Protein 5EIV (pdb70)

Organism: Homo sapiens (NCBI:txid9606)

Solvent-accessible surface area: 25685 Å² total

Structure (mmCIF, N/CA/C/O backbone):
data_5EIV
#
_entry.id   5EIV
#
_cell.length_a   38.707
_cell.length_b   136.585
_cell.length_c   70.584
_cell.angle_alpha   90.000
_cell.angle_beta   90.050
_cell.angle_gamma   90.000
#
_symmetry.space_group_name_H-M   'P 1 21 1'
#
loop_
_entity.id
_entity.type
_entity.pdbx_description
1 polymer 'Osteoclast-associated immunoglobulin-like receptor'
2 polymer GLY-PRO-HYP-GLY-PRO-HYP-GLY-PRO-HYP-GLY-PRO-ALA-GLY-PHE-HYP-GLY-PRO-HYP-GLY-PRO-HYP
3 polymer PRO-GLY-PRO-PRO-GLY-PRO-PRO
4 non-polymer 2-acetamido-2-deoxy-beta-D-glucopyranose
5 non-polymer 'SULFATE ION'
6 non-polymer 'CHLORIDE ION'
7 non-polymer 'SODIUM ION'
8 non-polymer 'ACETATE ION'
9 water water
#
loop_
_atom_site.group_PDB
_atom_site.id
_atom_site.type_symbol
_atom_site.label_atom_id
_atom_site.label_alt_id
_atom_site.label_comp_id
_atom_site.label_asym_id
_atom_site.label_entity_id
_atom_site.label_seq_id
_atom_site.pdbx_PDB_ins_code
_atom_site.Cartn_x
_atom_site.Cartn_y
_atom_site.Cartn_z
_atom_site.occupancy
_atom_site.B_iso_or_equiv
_atom_site.auth_seq_id
_atom_site.auth_comp_id
_atom_site.auth_asym_id
_atom_site.auth_atom_id
_atom_site.pdbx_PDB_model_num
ATOM 1 N N . HIS A 1 9 ? 11.316 -8.585 128.080 1.00 42.94 5 HIS A N 1
ATOM 2 C CA . HIS A 1 9 ? 10.937 -9.907 127.597 1.00 43.15 5 HIS A CA 1
ATOM 3 C C . HIS A 1 9 ? 10.696 -9.867 126.070 1.00 42.24 5 HIS A C 1
ATOM 4 O O . HIS A 1 9 ? 11.667 -9.972 125.313 1.00 44.76 5 HIS A O 1
ATOM 11 N N . PRO A 1 10 ? 9.442 -9.665 125.602 1.00 40.90 6 PRO A N 1
ATOM 12 C CA . PRO A 1 10 ? 9.272 -10.073 124.204 1.00 38.53 6 PRO A CA 1
ATOM 13 C C . PRO A 1 10 ? 9.932 -9.095 123.227 1.00 37.09 6 PRO A C 1
ATOM 14 O O . PRO A 1 10 ? 10.084 -7.910 123.529 1.00 36.28 6 PRO A O 1
ATOM 18 N N . LYS A 1 11 ? 10.317 -9.596 122.063 1.00 38.35 7 LYS A N 1
ATOM 19 C CA . LYS A 1 11 ? 11.287 -8.901 121.224 1.00 38.12 7 LYS A CA 1
ATOM 20 C C . LYS A 1 11 ? 10.739 -7.668 120.504 1.00 37.38 7 LYS A C 1
ATOM 21 O O . LYS A 1 11 ? 9.557 -7.616 120.162 1.00 37.16 7 LYS A O 1
ATOM 27 N N . PRO A 1 12 ? 11.610 -6.669 120.269 1.00 36.69 8 PRO A N 1
ATOM 28 C CA . PRO A 1 12 ? 11.235 -5.426 119.596 1.00 34.32 8 PRO A CA 1
ATOM 29 C C . PRO A 1 12 ? 11.329 -5.494 118.086 1.00 34.22 8 PRO A C 1
ATOM 30 O O . PRO A 1 12 ? 11.708 -6.500 117.495 1.00 35.60 8 PRO A O 1
ATOM 34 N N . TRP A 1 13 ? 10.993 -4.374 117.470 1.00 33.82 9 TRP A N 1
ATOM 35 C CA . TRP A 1 13 ? 10.972 -4.253 116.025 1.00 30.55 9 TRP A CA 1
ATOM 36 C C . TRP A 1 13 ? 12.046 -3.276 115.553 1.00 29.22 9 TRP A C 1
ATOM 37 O O . TRP A 1 13 ? 12.183 -2.189 116.102 1.00 30.59 9 TRP A O 1
ATOM 48 N N . LEU A 1 14 ? 12.810 -3.674 114.543 1.00 29.64 10 LEU A N 1
ATOM 49 C CA . LEU A 1 14 ? 13.888 -2.846 114.012 1.00 29.06 10 LEU A CA 1
ATOM 50 C C . LEU A 1 14 ? 13.760 -2.677 112.498 1.00 29.61 10 LEU A C 1
ATOM 51 O O . LEU A 1 14 ? 13.839 -3.650 111.759 1.00 32.75 10 LEU A O 1
ATOM 56 N N . GLY A 1 15 ? 13.556 -1.438 112.047 1.00 30.07 11 GLY A N 1
ATOM 57 C CA . GLY A 1 15 ? 13.467 -1.122 110.630 1.00 26.11 11 GLY A CA 1
ATOM 58 C C . GLY A 1 15 ? 14.426 -0.024 110.189 1.00 26.74 11 GLY A C 1
ATOM 59 O O . GLY A 1 15 ? 14.999 0.673 111.015 1.00 27.03 11 GLY A O 1
ATOM 60 N N . ALA A 1 16 ? 14.602 0.141 108.882 1.00 32.79 12 ALA A N 1
ATOM 61 C CA . ALA A 1 16 ? 15.538 1.144 108.362 1.00 28.58 12 ALA A CA 1
ATOM 62 C C . ALA A 1 16 ? 14.898 2.110 107.364 1.00 27.09 12 ALA A C 1
ATOM 63 O O . ALA A 1 16 ? 13.929 1.772 106.694 1.00 26.94 12 ALA A O 1
ATOM 65 N N . GLN A 1 17 ? 15.456 3.315 107.285 1.00 26.32 13 GLN A N 1
ATOM 66 C CA . GLN A 1 17 ? 15.081 4.320 106.294 1.00 26.42 13 GLN A CA 1
ATOM 67 C C . GLN A 1 17 ? 16.341 4.934 105.663 1.00 26.90 13 GLN A C 1
ATOM 68 O O . GLN A 1 17 ? 17.367 5.041 106.318 1.00 27.03 13 GLN A O 1
ATOM 74 N N . PRO A 1 18 ? 16.272 5.353 104.391 1.00 25.56 14 PRO A N 1
ATOM 75 C CA . PRO A 1 18 ? 15.134 5.380 103.470 1.00 26.67 14 PRO A CA 1
ATOM 76 C C . PRO A 1 18 ? 14.924 4.052 102.767 1.00 28.53 14 PRO A C 1
ATOM 77 O O . PRO A 1 18 ? 13.996 3.929 101.967 1.00 28.87 14 PRO A O 1
ATOM 81 N N . ALA A 1 19 ? 15.803 3.092 103.047 1.00 29.70 15 ALA A N 1
ATOM 82 C CA . ALA A 1 19 ? 15.776 1.775 102.413 1.00 27.93 15 ALA A CA 1
ATOM 83 C C . ALA A 1 19 ? 16.768 0.848 103.099 1.00 26.92 15 ALA A C 1
ATOM 84 O O . ALA A 1 19 ? 17.727 1.313 103.711 1.00 25.16 15 ALA A O 1
ATOM 86 N N . THR A 1 20 ? 16.536 -0.460 102.992 1.00 27.10 16 THR A N 1
ATOM 87 C CA . THR A 1 20 ? 17.481 -1.448 103.513 1.00 29.22 16 THR A CA 1
ATOM 88 C C . THR A 1 20 ? 18.583 -1.773 102.507 1.00 27.95 16 THR A C 1
ATOM 89 O O . THR A 1 20 ? 19.522 -2.493 102.823 1.00 30.31 16 THR A O 1
ATOM 93 N N . VAL A 1 21 ? 18.447 -1.254 101.291 1.00 30.34 17 VAL A N 1
ATOM 94 C CA . VAL A 1 21 ? 19.456 -1.392 100.252 1.00 24.93 17 VAL A CA 1
ATOM 95 C C . VAL A 1 21 ? 19.755 0.022 99.786 1.00 25.45 17 VAL A C 1
ATOM 96 O O . VAL A 1 21 ? 18.878 0.705 99.272 1.00 28.25 17 VAL A O 1
ATOM 100 N N . VAL A 1 22 ? 20.994 0.461 99.990 1.00 30.69 18 VAL A N 1
ATOM 101 C CA . VAL A 1 22 ? 21.405 1.842 99.736 1.00 29.05 18 VAL A CA 1
ATOM 102 C C . VAL A 1 22 ? 22.754 1.863 99.035 1.00 26.90 18 VAL A C 1
ATOM 103 O O . VAL A 1 22 ? 23.497 0.896 99.129 1.00 28.25 18 VAL A O 1
ATOM 107 N N . THR A 1 23 ? 23.063 2.958 98.338 1.00 29.33 19 THR A N 1
ATOM 108 C CA . THR A 1 23 ? 24.413 3.207 97.830 1.00 28.69 19 THR A CA 1
ATOM 109 C C . THR A 1 23 ? 25.258 3.766 98.980 1.00 30.04 19 THR A C 1
ATOM 110 O O . THR A 1 23 ? 24.708 4.214 99.978 1.00 27.71 19 THR A O 1
ATOM 114 N N . PRO A 1 24 ? 26.602 3.732 98.858 1.00 33.62 20 PRO A N 1
ATOM 115 C CA . PRO A 1 24 ? 27.403 4.295 99.953 1.00 29.73 20 PRO A CA 1
ATOM 116 C C . PRO A 1 24 ? 27.344 5.825 99.991 1.00 30.59 20 PRO A C 1
ATOM 117 O O . PRO A 1 24 ? 27.331 6.460 98.927 1.00 28.44 20 PRO A O 1
ATOM 121 N N . GLY A 1 25 ? 27.320 6.398 101.198 1.00 25.06 21 GLY A N 1
ATOM 122 C CA . GLY A 1 25 ? 27.234 7.837 101.375 1.00 23.39 21 GLY A CA 1
ATOM 123 C C . GLY A 1 25 ? 25.860 8.299 101.838 1.00 26.06 21 GLY A C 1
ATOM 124 O O . GLY A 1 25 ? 25.647 9.469 102.178 1.00 23.52 21 GLY A O 1
ATOM 125 N N . VAL A 1 26 ? 24.924 7.357 101.851 1.00 25.31 22 VAL A N 1
ATOM 126 C CA . VAL A 1 26 ? 23.543 7.621 102.227 1.00 27.34 22 VAL A CA 1
ATOM 127 C C . VAL A 1 26 ? 23.409 7.622 103.751 1.00 28.58 22 VAL A C 1
ATOM 128 O O . VAL A 1 26 ? 24.000 6.783 104.424 1.00 29.15 22 VAL A O 1
ATOM 132 N N . ASN A 1 27 ? 22.654 8.578 104.289 1.00 26.50 23 ASN A N 1
ATOM 133 C CA . ASN A 1 27 ? 22.371 8.629 105.717 1.00 24.35 23 ASN A CA 1
ATOM 134 C C . ASN A 1 27 ? 21.212 7.698 106.083 1.00 26.92 23 ASN A C 1
ATOM 135 O O . ASN A 1 27 ? 20.063 7.926 105.682 1.00 26.70 23 ASN A O 1
ATOM 140 N N . VAL A 1 28 ? 21.521 6.658 106.857 1.00 27.40 24 VAL A N 1
ATOM 141 C CA . VAL A 1 28 ? 20.535 5.665 107.294 1.00 27.32 24 VAL A CA 1
ATOM 142 C C . VAL A 1 28 ? 20.080 5.906 108.739 1.00 25.75 24 VAL A C 1
ATOM 143 O O . VAL A 1 28 ? 20.857 6.349 109.583 1.00 27.25 24 VAL A O 1
ATOM 147 N N . THR A 1 29 ? 18.809 5.624 109.002 1.00 24.56 25 THR A N 1
ATOM 148 C CA . THR A 1 29 ? 18.236 5.711 110.333 1.00 25.58 25 THR A CA 1
ATOM 149 C C . THR A 1 29 ? 17.645 4.354 110.701 1.00 27.04 25 THR A C 1
ATOM 150 O O . THR A 1 29 ? 16.797 3.823 109.989 1.00 25.24 25 THR A O 1
ATOM 154 N N . LEU A 1 30 ? 18.118 3.786 111.801 1.00 28.51 26 LEU A N 1
ATOM 155 C CA . LEU A 1 30 ? 17.494 2.597 112.376 1.00 28.55 26 LEU A CA 1
ATOM 156 C C . LEU A 1 30 ? 16.534 3.016 113.496 1.00 28.03 26 LEU A C 1
ATOM 157 O O . LEU A 1 30 ? 16.886 3.836 114.349 1.00 26.49 26 LEU A O 1
ATOM 162 N N . ARG A 1 31 ? 15.316 2.477 113.463 1.00 26.29 27 ARG A N 1
ATOM 163 C CA . ARG A 1 31 ? 14.303 2.784 114.467 1.00 28.54 27 ARG A CA 1
ATOM 164 C C . ARG A 1 31 ? 13.864 1.515 115.169 1.00 32.95 27 ARG A C 1
ATOM 165 O O . ARG A 1 31 ? 13.349 0.594 114.538 1.00 29.93 27 ARG A O 1
ATOM 173 N N . CYS A 1 32 ? 14.069 1.456 116.479 1.00 31.15 28 CYS A N 1
ATOM 174 C CA . CYS A 1 32 ? 13.576 0.316 117.200 1.00 29.81 28 CYS A CA 1
ATOM 175 C C . CYS A 1 32 ? 12.344 0.684 117.998 1.00 31.73 28 CYS A C 1
ATOM 176 O O . CYS A 1 32 ? 12.312 1.722 118.664 1.00 30.89 28 CYS A O 1
ATOM 179 N N . ARG A 1 33 ? 11.332 -0.177 117.900 1.00 30.50 29 ARG A N 1
ATOM 180 C CA . ARG A 1 33 ? 10.106 -0.048 118.670 1.00 30.68 29 ARG A CA 1
ATOM 181 C C . ARG A 1 33 ? 9.921 -1.252 119.585 1.00 32.62 29 ARG A C 1
ATOM 182 O O . ARG A 1 33 ? 9.916 -2.399 119.141 1.00 32.63 29 ARG A O 1
ATOM 190 N N . ALA A 1 34 ? 9.780 -0.974 120.873 1.00 32.87 30 ALA A N 1
ATOM 191 C CA . ALA A 1 34 ? 9.561 -2.015 121.854 1.00 31.38 30 ALA A CA 1
ATOM 192 C C . ALA A 1 34 ? 8.071 -2.238 121.991 1.00 32.25 30 ALA A C 1
ATOM 193 O O . ALA A 1 34 ? 7.307 -1.286 121.893 1.00 34.31 30 ALA A O 1
ATOM 195 N N . PRO A 1 35 ? 7.647 -3.494 122.199 1.00 30.70 31 PRO A N 1
ATOM 196 C CA . PRO A 1 35 ? 6.227 -3.785 122.430 1.00 30.20 31 PRO A CA 1
ATOM 197 C C . PRO A 1 35 ? 5.783 -3.462 123.863 1.00 30.99 31 PRO A C 1
ATOM 198 O O . PRO A 1 35 ? 4.617 -3.651 124.201 1.00 32.23 31 PRO A O 1
ATOM 202 N N . GLN A 1 36 ? 6.715 -2.980 124.683 1.00 31.08 32 GLN A N 1
ATOM 203 C CA . GLN A 1 36 ? 6.442 -2.500 126.039 1.00 32.51 32 GLN A CA 1
ATOM 204 C C . GLN A 1 36 ? 7.513 -1.472 126.409 1.00 31.65 32 GLN A C 1
ATOM 205 O O . GLN A 1 36 ? 8.608 -1.523 125.865 1.00 35.05 32 GLN A O 1
ATOM 211 N N . PRO A 1 37 ? 7.214 -0.548 127.343 1.00 33.63 33 PRO A N 1
ATOM 212 C CA . PRO A 1 37 ? 8.163 0.546 127.614 1.00 35.11 33 PRO A CA 1
ATOM 213 C C . PRO A 1 37 ? 9.529 0.103 128.151 1.00 32.83 33 PRO A C 1
ATOM 214 O O . PRO A 1 37 ? 9.605 -0.778 129.004 1.00 33.19 33 PRO A O 1
ATOM 218 N N . ALA A 1 38 ? 10.589 0.737 127.650 1.00 32.40 34 ALA A N 1
ATOM 219 C CA . ALA A 1 38 ? 11.964 0.423 128.035 1.00 32.81 34 ALA A CA 1
ATOM 220 C C . ALA A 1 38 ? 12.809 1.688 128.244 1.00 35.90 34 ALA A C 1
ATOM 221 O O . ALA A 1 38 ? 12.421 2.781 127.840 1.00 39.73 34 ALA A O 1
ATOM 223 N N . TRP A 1 39 ? 13.967 1.528 128.875 1.00 35.18 35 TRP A N 1
ATOM 224 C CA . TRP A 1 39 ? 14.886 2.638 129.097 1.00 34.46 35 TRP A CA 1
ATOM 225 C C . TRP A 1 39 ? 15.975 2.694 128.046 1.00 31.60 35 TRP A C 1
ATOM 226 O O . TRP A 1 39 ? 16.388 3.766 127.629 1.00 33.84 35 TRP A O 1
ATOM 237 N N . ARG A 1 40 ? 16.459 1.525 127.651 1.00 32.73 36 ARG A N 1
ATOM 238 C CA . ARG A 1 40 ? 17.602 1.425 126.762 1.00 31.64 36 ARG A CA 1
ATOM 239 C C . ARG A 1 40 ? 17.284 0.562 125.583 1.00 27.91 36 ARG A C 1
ATOM 240 O O . ARG A 1 40 ? 16.527 -0.391 125.703 1.00 29.17 36 ARG A O 1
ATOM 248 N N . PHE A 1 41 ? 17.877 0.908 124.449 1.00 27.80 37 PHE A N 1
ATOM 249 C CA . PHE A 1 41 ? 17.764 0.123 123.236 1.00 26.84 37 PHE A CA 1
ATOM 250 C C . PHE A 1 41 ? 19.161 -0.092 122.716 1.00 27.35 37 PHE A C 1
ATOM 251 O O . PHE A 1 41 ? 19.833 0.857 122.336 1.00 29.51 37 PHE A O 1
ATOM 259 N N . GLY A 1 42 ? 19.617 -1.336 122.724 1.00 30.87 38 GLY A N 1
ATOM 260 C CA . GLY A 1 42 ? 20.948 -1.636 122.235 1.00 29.11 38 GLY A CA 1
ATOM 261 C C . GLY A 1 42 ? 20.896 -2.049 120.783 1.00 31.56 38 GLY A C 1
ATOM 262 O O . GLY A 1 42 ? 19.954 -2.714 120.355 1.00 31.38 38 GLY A O 1
ATOM 263 N N . LEU A 1 43 ? 21.893 -1.635 120.011 1.00 32.31 39 LEU A N 1
ATOM 264 C CA . LEU A 1 43 ? 22.041 -2.133 118.648 1.00 33.39 39 LEU A CA 1
ATOM 265 C C . LEU A 1 43 ? 23.101 -3.224 118.629 1.00 35.08 39 LEU A C 1
ATOM 266 O O . LEU A 1 43 ? 24.218 -3.022 119.109 1.00 33.88 39 LEU A O 1
ATOM 271 N N . PHE A 1 44 ? 22.754 -4.382 118.081 1.00 34.23 40 PHE A N 1
ATOM 272 C CA . PHE A 1 44 ? 23.653 -5.521 118.145 1.00 34.09 40 PHE A CA 1
ATOM 273 C C . PHE A 1 44 ? 24.120 -5.932 116.767 1.00 34.71 40 PHE A C 1
ATOM 274 O O . PHE A 1 44 ? 23.333 -6.353 115.926 1.00 34.63 40 PHE A O 1
ATOM 282 N N . LYS A 1 45 ? 25.416 -5.791 116.542 1.00 39.32 41 LYS A N 1
ATOM 283 C CA . LYS A 1 45 ? 26.059 -6.379 115.385 1.00 40.81 41 LYS A CA 1
ATOM 284 C C . LYS A 1 45 ? 26.589 -7.733 115.801 1.00 41.00 41 LYS A C 1
ATOM 285 O O . LYS A 1 45 ? 26.701 -8.016 116.993 1.00 43.43 41 LYS A O 1
ATOM 291 N N . PRO A 1 46 ? 26.868 -8.598 114.823 1.00 43.60 42 PRO A N 1
ATOM 292 C CA . PRO A 1 46 ? 27.730 -9.734 115.122 1.00 46.05 42 PRO A CA 1
ATOM 293 C C . PRO A 1 46 ? 29.168 -9.309 114.893 1.00 49.74 42 PRO A C 1
ATOM 294 O O . PRO A 1 46 ? 29.454 -8.739 113.840 1.00 48.36 42 PRO A O 1
ATOM 298 N N . GLY A 1 47 ? 30.048 -9.554 115.858 1.00 52.44 43 GLY A N 1
ATOM 299 C CA . GLY A 1 47 ? 31.436 -9.157 115.722 1.00 52.12 43 GLY A CA 1
ATOM 300 C C . GLY A 1 47 ? 31.805 -8.013 116.641 1.00 57.61 43 GLY A C 1
ATOM 301 O O . GLY A 1 47 ? 32.970 -7.629 116.735 1.00 62.23 43 GLY A O 1
ATOM 302 N N . GLU A 1 48 ? 30.809 -7.465 117.326 1.00 56.13 44 GLU A N 1
ATOM 303 C CA . GLU A 1 48 ? 31.060 -6.382 118.259 1.00 54.75 44 GLU A CA 1
ATOM 304 C C . GLU A 1 48 ? 31.072 -6.889 119.689 1.00 58.17 44 GLU A C 1
ATOM 305 O O . GLU A 1 48 ? 30.399 -7.867 120.034 1.00 56.01 44 GLU A O 1
ATOM 311 N N . ILE A 1 49 ? 31.853 -6.198 120.511 1.00 54.83 45 ILE A N 1
ATOM 312 C CA . ILE A 1 49 ? 32.104 -6.597 121.883 1.00 53.86 45 ILE A CA 1
ATOM 313 C C . ILE A 1 49 ? 30.913 -6.224 122.773 1.00 57.00 45 ILE A C 1
ATOM 314 O O . ILE A 1 49 ? 30.220 -7.098 123.305 1.00 54.34 45 ILE A O 1
ATOM 319 N N . ALA A 1 50 ? 30.681 -4.923 122.931 1.00 57.07 46 ALA A N 1
ATOM 320 C CA . ALA A 1 50 ? 29.490 -4.429 123.610 1.00 51.46 46 ALA A CA 1
ATOM 321 C C . ALA A 1 50 ? 28.579 -3.830 122.558 1.00 47.52 46 ALA A C 1
ATOM 322 O O . ALA A 1 50 ? 29.072 -3.317 121.556 1.00 51.28 46 ALA A O 1
ATOM 324 N N . PRO A 1 51 ? 27.251 -3.902 122.766 1.00 46.62 47 PRO A N 1
ATOM 325 C CA . PRO A 1 51 ? 26.292 -3.260 121.848 1.00 39.75 47 PRO A CA 1
ATOM 326 C C . PRO A 1 51 ? 26.428 -1.736 121.816 1.00 39.05 47 PRO A C 1
ATOM 327 O O . PRO A 1 51 ? 27.017 -1.147 122.719 1.00 42.62 47 PRO A O 1
ATOM 331 N N . LEU A 1 52 ? 25.897 -1.107 120.775 1.00 39.30 48 LEU A N 1
ATOM 332 C CA . LEU A 1 52 ? 25.872 0.350 120.697 1.00 35.88 48 LEU A CA 1
ATOM 333 C C . LEU A 1 52 ? 24.487 0.843 121.100 1.00 34.37 48 LEU A C 1
ATOM 334 O O . LEU A 1 52 ? 23.504 0.106 120.999 1.00 36.49 48 LEU A O 1
ATOM 339 N N . LEU A 1 53 ? 24.403 2.088 121.551 1.00 34.51 49 LEU A N 1
ATOM 340 C CA . LEU A 1 53 ? 23.178 2.569 122.168 1.00 28.89 49 LEU A CA 1
ATOM 341 C C . LEU A 1 53 ? 22.366 3.488 121.269 1.00 30.21 49 LEU A C 1
ATOM 342 O O . LEU A 1 53 ? 22.866 4.501 120.782 1.00 30.68 49 LEU A O 1
ATOM 347 N N . PHE A 1 54 ? 21.108 3.110 121.047 1.00 29.63 50 PHE A N 1
ATOM 348 C CA . PHE A 1 54 ? 20.131 3.971 120.380 1.00 29.25 50 PHE A CA 1
ATOM 349 C C . PHE A 1 54 ? 19.921 5.265 121.163 1.00 29.77 50 PHE A C 1
ATOM 350 O O . PHE A 1 54 ? 20.219 5.345 122.359 1.00 29.67 50 PHE A O 1
ATOM 358 N N . ARG A 1 55 ? 19.356 6.256 120.486 1.00 30.39 51 ARG A N 1
ATOM 359 C CA . ARG A 1 55 ? 18.955 7.508 121.110 1.00 27.48 51 ARG A CA 1
ATOM 360 C C . ARG A 1 55 ? 17.449 7.490 121.308 1.00 28.37 51 ARG A C 1
ATOM 361 O O . ARG A 1 55 ? 16.704 7.392 120.336 1.00 26.52 51 ARG A O 1
ATOM 369 N N . ASP A 1 56 ? 16.998 7.568 122.558 1.00 27.84 52 ASP A N 1
ATOM 370 C CA . ASP A 1 56 ? 15.565 7.528 122.838 1.00 27.48 52 ASP A CA 1
ATOM 371 C C . ASP A 1 56 ? 14.781 8.739 122.357 1.00 30.01 52 ASP A C 1
ATOM 372 O O . ASP A 1 56 ? 15.168 9.893 122.572 1.00 28.11 52 ASP A O 1
ATOM 377 N N . VAL A 1 57 ? 13.658 8.443 121.718 1.00 29.96 53 VAL A N 1
ATOM 378 C CA . VAL A 1 57 ? 12.615 9.411 121.476 1.00 27.55 53 VAL A CA 1
ATOM 379 C C . VAL A 1 57 ? 11.572 9.229 122.576 1.00 34.80 53 VAL A C 1
ATOM 380 O O . VAL A 1 57 ? 11.245 10.155 123.333 1.00 32.72 53 VAL A O 1
ATOM 384 N N . SER A 1 58 ? 11.059 8.010 122.666 1.00 31.99 54 SER A N 1
ATOM 385 C CA . SER A 1 58 ? 10.098 7.670 123.697 1.00 30.76 54 SER A CA 1
ATOM 386 C C . SER A 1 58 ? 10.553 6.401 124.367 1.00 31.81 54 SER A C 1
ATOM 387 O O . SER A 1 58 ? 11.629 5.887 124.066 1.00 33.45 54 SER A O 1
ATOM 390 N N . SER A 1 59 ? 9.717 5.879 125.256 1.00 35.15 55 SER A N 1
ATOM 391 C CA . SER A 1 59 ? 10.043 4.659 125.985 1.00 34.90 55 SER A CA 1
ATOM 392 C C . SER A 1 59 ? 9.852 3.440 125.089 1.00 32.44 55 SER A C 1
ATOM 393 O O . SER A 1 59 ? 10.172 2.318 125.455 1.00 31.78 55 SER A O 1
ATOM 396 N N . GLU A 1 60 ? 9.329 3.664 123.895 1.00 33.04 56 GLU A N 1
ATOM 397 C CA . GLU A 1 60 ? 9.084 2.552 123.000 1.00 32.24 56 GLU A CA 1
ATOM 398 C C . GLU A 1 60 ? 9.573 2.852 121.604 1.00 30.26 56 GLU A C 1
ATOM 399 O O . GLU A 1 60 ? 9.255 2.129 120.679 1.00 30.25 56 GLU A O 1
ATOM 405 N N . LEU A 1 61 ? 10.361 3.916 121.477 1.00 31.66 57 LEU A N 1
ATOM 406 C CA . LEU A 1 61 ? 10.859 4.375 120.193 1.00 28.12 57 LEU A CA 1
ATOM 407 C C . LEU A 1 61 ? 12.249 4.972 120.363 1.00 28.73 57 LEU A C 1
ATOM 408 O O . LEU A 1 61 ? 12.418 5.992 121.028 1.00 29.41 57 LEU A O 1
ATOM 413 N N . ALA A 1 62 ? 13.236 4.322 119.756 1.00 27.28 58 ALA A N 1
ATOM 414 C CA . ALA A 1 62 ? 14.606 4.810 119.766 1.00 26.52 58 ALA A CA 1
ATOM 415 C C . ALA A 1 62 ? 15.219 4.790 118.366 1.00 30.46 58 ALA A C 1
ATOM 416 O O . ALA A 1 62 ? 14.750 4.088 117.461 1.00 26.37 58 ALA A O 1
ATOM 418 N N . GLU A 1 63 ? 16.279 5.573 118.195 1.00 31.54 59 GLU A N 1
ATOM 419 C CA . GLU A 1 63 ? 16.860 5.763 116.876 1.00 29.12 59 GLU A CA 1
ATOM 420 C C . GLU A 1 63 ? 18.383 5.726 116.867 1.00 26.98 59 GLU A C 1
ATOM 421 O O . GLU A 1 63 ? 19.055 6.188 117.789 1.00 28.33 59 GLU A O 1
ATOM 427 N N . PHE A 1 64 ? 18.915 5.156 115.800 1.00 26.95 60 PHE A N 1
ATOM 428 C CA . PHE A 1 64 ? 20.344 5.083 115.618 1.00 26.83 60 PHE A CA 1
ATOM 429 C C . PHE A 1 64 ? 20.666 5.635 114.243 1.00 27.64 60 PHE A C 1
ATOM 430 O O . PHE A 1 64 ? 20.268 5.078 113.225 1.00 27.36 60 PHE A O 1
ATOM 438 N N . PHE A 1 65 ? 21.376 6.748 114.216 1.00 27.57 61 PHE A N 1
ATOM 439 C CA . PHE A 1 65 ? 21.652 7.411 112.961 1.00 23.53 61 PHE A CA 1
ATOM 440 C C . PHE A 1 65 ? 22.992 6.949 112.405 1.00 26.24 61 PHE A C 1
ATOM 441 O O . PHE A 1 65 ? 24.032 7.082 113.049 1.00 28.28 61 PHE A O 1
ATOM 449 N N . LEU A 1 66 ? 22.938 6.361 111.214 1.00 28.90 62 LEU A N 1
ATOM 450 C CA . LEU A 1 66 ? 24.119 5.882 110.509 1.00 25.98 62 LEU A CA 1
ATOM 451 C C . LEU A 1 66 ? 24.549 6.924 109.509 1.00 28.94 62 LEU A C 1
ATOM 452 O O . LEU A 1 66 ? 24.016 7.007 108.412 1.00 29.73 62 LEU A O 1
ATOM 457 N N . GLU A 1 67 ? 25.523 7.726 109.902 1.00 31.87 63 GLU A N 1
ATOM 458 C CA . GLU A 1 67 ? 25.934 8.859 109.108 1.00 25.68 63 GLU A CA 1
ATOM 459 C C . GLU A 1 67 ? 26.761 8.446 107.914 1.00 28.82 63 GLU A C 1
ATOM 460 O O . GLU A 1 67 ? 27.873 7.942 108.067 1.00 27.37 63 GLU A O 1
ATOM 466 N N . GLU A 1 68 ? 26.195 8.669 106.729 1.00 32.26 64 GLU A N 1
ATOM 467 C CA . GLU A 1 68 ? 26.859 8.472 105.442 1.00 27.19 64 GLU A CA 1
ATOM 468 C C . GLU A 1 68 ? 27.557 7.116 105.347 1.00 30.39 64 GLU A C 1
ATOM 469 O O . GLU A 1 68 ? 28.780 7.029 105.225 1.00 29.88 64 GLU A O 1
ATOM 475 N N . VAL A 1 69 ? 26.740 6.064 105.367 1.00 29.75 65 VAL A N 1
ATOM 476 C CA . VAL A 1 69 ? 27.207 4.687 105.485 1.00 29.32 65 VAL A CA 1
ATOM 477 C C . VAL A 1 69 ? 28.247 4.276 104.459 1.00 31.09 65 VAL A C 1
ATOM 478 O O . VAL A 1 69 ? 28.409 4.907 103.411 1.00 32.95 65 VAL A O 1
ATOM 482 N N . THR A 1 70 ? 28.932 3.185 104.793 1.00 30.33 66 THR A N 1
ATOM 483 C CA . THR A 1 70 ? 29.968 2.572 103.978 1.00 27.27 66 THR A CA 1
ATOM 484 C C . THR A 1 70 ? 29.619 1.083 103.780 1.00 30.97 66 THR A C 1
ATOM 485 O O . THR A 1 70 ? 28.723 0.583 104.454 1.00 31.98 66 THR A O 1
ATOM 489 N N . PRO A 1 71 ? 30.292 0.377 102.843 1.00 30.13 67 PRO A N 1
ATOM 490 C CA . PRO A 1 71 ? 29.998 -1.057 102.669 1.00 28.55 67 PRO A CA 1
ATOM 491 C C . PRO A 1 71 ? 30.090 -1.891 103.951 1.00 30.49 67 PRO A C 1
ATOM 492 O O . PRO A 1 71 ? 29.169 -2.660 104.243 1.00 29.08 67 PRO A O 1
ATOM 496 N N . ALA A 1 72 ? 31.171 -1.721 104.707 1.00 30.37 68 ALA A N 1
ATOM 497 C CA . ALA A 1 72 ? 31.391 -2.467 105.947 1.00 31.59 68 ALA A CA 1
ATOM 498 C C . ALA A 1 72 ? 30.385 -2.120 107.041 1.00 32.90 68 ALA A C 1
ATOM 499 O O . ALA A 1 72 ? 30.245 -2.854 108.016 1.00 39.99 68 ALA A O 1
ATOM 501 N N . GLN A 1 73 ? 29.696 -0.995 106.894 1.00 33.96 69 GLN A N 1
ATOM 502 C CA . GLN A 1 73 ? 28.645 -0.622 107.836 1.00 30.89 69 GLN A CA 1
ATOM 503 C C . GLN A 1 73 ? 27.355 -1.381 107.517 1.00 30.34 69 GLN A C 1
ATOM 504 O O . GLN A 1 73 ? 26.319 -1.162 108.132 1.00 33.73 69 GLN A O 1
ATOM 510 N N . GLY A 1 74 ? 27.423 -2.276 106.542 1.00 31.32 70 GLY A N 1
ATOM 511 C CA . GLY A 1 74 ? 26.303 -3.143 106.240 1.00 28.91 70 GLY A CA 1
ATOM 512 C C . GLY A 1 74 ? 26.470 -4.431 107.002 1.00 28.33 70 GLY A C 1
ATOM 513 O O . GLY A 1 74 ? 27.512 -4.654 107.616 1.00 31.42 70 GLY A O 1
ATOM 514 N N . GLY A 1 75 ? 25.453 -5.282 106.970 1.00 29.86 71 GLY A N 1
ATOM 515 C CA . GLY A 1 75 ? 25.489 -6.520 107.724 1.00 31.00 71 GLY A CA 1
ATOM 516 C C . GLY A 1 75 ? 24.202 -6.739 108.484 1.00 32.32 71 GLY A C 1
ATOM 517 O O . GLY A 1 75 ? 23.148 -6.273 108.060 1.00 31.44 71 GLY A O 1
ATOM 518 N N . SER A 1 76 ? 24.285 -7.424 109.621 1.00 35.14 72 SER A N 1
ATOM 519 C CA . SER A 1 76 ? 23.083 -7.870 110.319 1.00 33.90 72 SER A CA 1
ATOM 520 C C . SER A 1 76 ? 22.899 -7.195 111.670 1.00 33.23 72 SER A C 1
ATOM 521 O O . SER A 1 76 ? 23.603 -7.486 112.623 1.00 37.39 72 SER A O 1
ATOM 524 N N . TYR A 1 77 ? 21.927 -6.303 111.745 1.00 32.59 73 TYR A N 1
ATOM 525 C CA . TYR A 1 77 ? 21.716 -5.511 112.940 1.00 33.83 73 TYR A CA 1
ATOM 526 C C . TYR A 1 77 ? 20.520 -6.009 113.721 1.00 34.84 73 TYR A C 1
ATOM 527 O O . TYR A 1 77 ? 19.493 -6.374 113.141 1.00 33.67 73 TYR A O 1
ATOM 536 N N . ARG A 1 78 ? 20.653 -6.030 115.040 1.00 33.39 74 ARG A N 1
ATOM 537 C CA . ARG A 1 78 ? 19.537 -6.404 115.884 1.00 33.28 74 ARG A CA 1
ATOM 538 C C . ARG A 1 78 ? 19.387 -5.413 116.999 1.00 29.39 74 ARG A C 1
ATOM 539 O O . ARG A 1 78 ? 20.345 -4.768 117.414 1.00 30.27 74 ARG A O 1
ATOM 547 N N . CYS A 1 79 ? 18.158 -5.298 117.467 1.00 31.64 75 CYS A N 1
ATOM 548 C CA . CYS A 1 79 ? 17.829 -4.405 118.548 1.00 30.89 75 CYS A CA 1
ATOM 549 C C . CYS A 1 79 ? 17.312 -5.194 119.757 1.00 32.11 75 CYS A C 1
ATOM 550 O O . CYS A 1 79 ? 16.463 -6.080 119.613 1.00 29.62 75 CYS A O 1
ATOM 553 N N . CYS A 1 80 ? 17.853 -4.881 120.935 1.00 31.03 76 CYS A N 1
ATOM 554 C CA . CYS A 1 80 ? 17.324 -5.368 122.203 1.00 31.76 76 CYS A CA 1
ATOM 555 C C . CYS A 1 80 ? 17.050 -4.174 123.086 1.00 28.54 76 CYS A C 1
ATOM 556 O O . CYS A 1 80 ? 17.829 -3.226 123.113 1.00 29.90 76 CYS A O 1
ATOM 559 N N . TYR A 1 81 ? 15.951 -4.218 123.818 1.00 28.16 77 TYR A N 1
ATOM 560 C CA . TYR A 1 81 ? 15.683 -3.181 124.799 1.00 32.91 77 TYR A CA 1
ATOM 561 C C . TYR A 1 81 ? 15.803 -3.726 126.226 1.00 31.45 77 TYR A C 1
ATOM 562 O O . TYR A 1 81 ? 15.799 -4.940 126.440 1.00 31.86 77 TYR A O 1
ATOM 571 N N . ARG A 1 82 ? 15.914 -2.829 127.200 1.00 34.06 78 ARG A N 1
ATOM 572 C CA . ARG A 1 82 ? 15.947 -3.246 128.604 1.00 33.40 78 ARG A CA 1
ATOM 573 C C . ARG A 1 82 ? 15.548 -2.146 129.569 1.00 32.92 78 ARG A C 1
ATOM 574 O O . ARG A 1 82 ? 15.580 -0.961 129.247 1.00 30.86 78 ARG A O 1
ATOM 582 N N . ARG A 1 83 ? 15.167 -2.581 130.765 1.00 35.17 79 ARG A N 1
ATOM 583 C CA . ARG A 1 83 ? 14.939 -1.708 131.899 1.00 32.77 79 ARG A CA 1
ATOM 584 C C . ARG A 1 83 ? 15.963 -1.987 132.993 1.00 36.54 79 ARG A C 1
ATOM 585 O O . ARG A 1 83 ? 16.315 -3.148 133.231 1.00 35.19 79 ARG A O 1
ATOM 593 N N . PRO A 1 84 ? 16.421 -0.922 133.680 1.00 36.50 80 PRO A N 1
ATOM 594 C CA . PRO A 1 84 ? 17.404 -0.953 134.780 1.00 38.37 80 PRO A CA 1
ATOM 595 C C . PRO A 1 84 ? 16.995 -1.936 135.844 1.00 31.94 80 PRO A C 1
ATOM 596 O O . PRO A 1 84 ? 17.788 -2.581 136.522 1.00 31.26 80 PRO A O 1
ATOM 600 N N . ASP A 1 85 ? 15.684 -1.995 135.966 1.00 37.99 81 ASP A N 1
ATOM 601 C CA . ASP A 1 85 ? 14.960 -2.843 136.880 1.00 38.29 81 ASP A CA 1
ATOM 602 C C . ASP A 1 85 ? 15.280 -4.330 136.684 1.00 36.45 81 ASP A C 1
ATOM 603 O O . ASP A 1 85 ? 15.412 -5.075 137.651 1.00 37.85 81 ASP A O 1
ATOM 608 N N . TRP A 1 86 ? 15.415 -4.754 135.431 1.00 39.36 82 TRP A N 1
ATOM 609 C CA . TRP A 1 86 ? 15.716 -6.150 135.113 1.00 38.41 82 TRP A CA 1
ATOM 610 C C . TRP A 1 86 ? 17.017 -6.614 135.758 1.00 39.17 82 TRP A C 1
ATOM 611 O O . TRP A 1 86 ? 17.228 -7.808 135.983 1.00 38.10 82 TRP A O 1
ATOM 622 N N . GLY A 1 87 ? 17.882 -5.650 136.051 1.00 38.51 83 GLY A N 1
ATOM 623 C CA . GLY A 1 87 ? 19.197 -5.927 136.583 1.00 38.14 83 GLY A CA 1
ATOM 624 C C . GLY A 1 87 ? 20.223 -5.796 135.480 1.00 43.60 83 GLY A C 1
ATOM 625 O O . GLY A 1 87 ? 19.866 -5.665 134.302 1.00 39.54 83 GLY A O 1
ATOM 626 N N . PRO A 1 88 ? 21.506 -5.825 135.855 1.00 41.16 84 PRO A N 1
ATOM 627 C CA . PRO A 1 88 ? 22.639 -5.781 134.920 1.00 45.66 84 PRO A CA 1
ATOM 628 C C . PRO A 1 88 ? 22.601 -6.832 133.791 1.00 46.69 84 PRO A C 1
ATOM 629 O O . PRO A 1 88 ? 22.038 -7.921 133.960 1.00 47.48 84 PRO A O 1
ATOM 633 N N . GLY A 1 89 ? 23.178 -6.483 132.640 1.00 39.84 85 GLY A N 1
ATOM 634 C CA . GLY A 1 89 ? 23.501 -7.454 131.609 1.00 41.44 85 GLY A CA 1
ATOM 635 C C . GLY A 1 89 ? 22.378 -8.178 130.893 1.00 44.85 85 GLY A C 1
ATOM 636 O O . GLY A 1 89 ? 22.622 -8.867 129.888 1.00 39.95 85 GLY A O 1
ATOM 637 N N . VAL A 1 90 ? 21.154 -8.021 131.393 1.00 41.17 86 VAL A N 1
ATOM 638 C CA . VAL A 1 90 ? 20.001 -8.691 130.795 1.00 43.82 86 VAL A CA 1
ATOM 639 C C . VAL A 1 90 ? 19.205 -7.759 129.866 1.00 40.56 86 VAL A C 1
ATOM 640 O O . VAL A 1 90 ? 18.906 -6.606 130.207 1.00 36.07 86 VAL A O 1
ATOM 644 N N . TRP A 1 91 ? 18.889 -8.287 128.682 1.00 41.39 87 TRP A N 1
ATOM 645 C CA . TRP A 1 91 ? 18.182 -7.565 127.628 1.00 37.00 87 TRP A CA 1
ATOM 646 C C . TRP A 1 91 ? 16.921 -8.314 127.221 1.00 37.23 87 TRP A C 1
ATOM 647 O O . TRP A 1 91 ? 16.727 -9.468 127.601 1.00 38.02 87 TRP A O 1
ATOM 658 N N . SER A 1 92 ? 16.071 -7.659 126.437 1.00 34.57 88 SER A N 1
ATOM 659 C CA . SER A 1 92 ? 14.892 -8.316 125.891 1.00 36.31 88 SER A CA 1
ATOM 660 C C . SER A 1 92 ? 15.305 -9.358 124.865 1.00 36.80 88 SER A C 1
ATOM 661 O O . SER A 1 92 ? 16.491 -9.493 124.550 1.00 36.53 88 SER A O 1
ATOM 664 N N . GLN A 1 93 ? 14.328 -10.102 124.356 1.00 34.98 89 GLN A N 1
ATOM 665 C CA . GLN A 1 93 ? 14.578 -10.999 123.241 1.00 37.44 89 GLN A CA 1
ATOM 666 C C . GLN A 1 93 ? 15.052 -10.129 122.100 1.00 40.55 89 GLN A C 1
ATOM 667 O O . GLN A 1 93 ? 14.515 -9.037 121.910 1.00 39.71 89 GLN A O 1
ATOM 673 N N . PRO A 1 94 ? 16.068 -10.592 121.348 1.00 42.88 90 PRO A N 1
ATOM 674 C CA . PRO A 1 94 ? 16.614 -9.817 120.228 1.00 38.06 90 PRO A CA 1
ATOM 675 C C . PRO A 1 94 ? 15.653 -9.697 119.050 1.00 40.59 90 PRO A C 1
ATOM 676 O O . PRO A 1 94 ? 15.029 -10.690 118.654 1.00 41.86 90 PRO A O 1
ATOM 680 N N . SER A 1 95 ? 15.539 -8.486 118.506 1.00 36.56 91 SER A N 1
ATOM 681 C CA . SER A 1 95 ? 14.673 -8.232 117.360 1.00 36.08 91 SER A CA 1
ATOM 682 C C . SER A 1 95 ? 15.140 -9.025 116.161 1.00 38.01 91 SER A C 1
ATOM 683 O O . SER A 1 95 ? 16.292 -9.439 116.104 1.00 41.35 91 SER A O 1
ATOM 686 N N . ASP A 1 96 ? 14.252 -9.216 115.193 1.00 37.44 92 ASP A N 1
ATOM 687 C CA . ASP A 1 96 ? 14.631 -9.839 113.937 1.00 33.16 92 ASP A CA 1
ATOM 688 C C . ASP A 1 96 ? 15.765 -9.057 113.321 1.00 34.96 92 ASP A C 1
ATOM 689 O O . ASP A 1 96 ? 15.805 -7.834 113.433 1.00 39.21 92 ASP A O 1
ATOM 694 N N . VAL A 1 97 ? 16.698 -9.748 112.679 1.00 36.15 93 VAL A N 1
ATOM 695 C CA . VAL A 1 97 ? 17.850 -9.054 112.122 1.00 35.20 93 VAL A CA 1
ATOM 696 C C . VAL A 1 97 ? 17.404 -8.246 110.911 1.00 34.99 93 VAL A C 1
ATOM 697 O O . VAL A 1 97 ? 16.657 -8.718 110.049 1.00 29.35 93 VAL A O 1
ATOM 701 N N . LEU A 1 98 ? 17.826 -6.990 110.900 1.00 35.84 94 LEU A N 1
ATOM 702 C CA . LEU A 1 98 ? 17.609 -6.134 109.761 1.00 31.73 94 LEU A CA 1
ATOM 703 C C . LEU A 1 98 ? 18.870 -6.212 108.925 1.00 33.66 94 LEU A C 1
ATOM 704 O O . LEU A 1 98 ? 19.943 -5.823 109.374 1.00 33.57 94 LEU A O 1
ATOM 709 N N . GLU A 1 99 ? 18.738 -6.746 107.717 1.00 35.80 95 GLU A N 1
ATOM 710 C CA . GLU A 1 99 ? 19.881 -6.934 106.838 1.00 32.90 95 GLU A CA 1
ATOM 711 C C . GLU A 1 99 ? 20.083 -5.708 105.983 1.00 30.98 95 GLU A C 1
ATOM 712 O O . GLU A 1 99 ? 19.297 -5.451 105.079 1.00 33.17 95 GLU A O 1
ATOM 718 N N . LEU A 1 100 ? 21.140 -4.960 106.263 1.00 29.42 96 LEU A N 1
ATOM 719 C CA . LEU A 1 100 ? 21.422 -3.742 105.525 1.00 29.06 96 LEU A CA 1
ATOM 720 C C . LEU A 1 100 ? 22.512 -3.968 104.470 1.00 28.00 96 LEU A C 1
ATOM 721 O O . LEU A 1 100 ? 23.615 -4.393 104.798 1.00 30.29 96 LEU A O 1
ATOM 726 N N . LEU A 1 101 ? 22.198 -3.696 103.203 1.00 29.32 97 LEU A N 1
ATOM 727 C CA . LEU A 1 101 ? 23.187 -3.810 102.124 1.00 29.06 97 LEU A CA 1
ATOM 728 C C . LEU A 1 101 ? 23.639 -2.436 101.646 1.00 26.48 97 LEU A C 1
ATOM 729 O O . LEU A 1 101 ? 22.814 -1.615 101.255 1.00 27.81 97 LEU A O 1
ATOM 734 N N . VAL A 1 102 ? 24.947 -2.182 101.713 1.00 28.96 98 VAL A N 1
ATOM 735 C CA . VAL A 1 102 ? 25.533 -0.949 101.164 1.00 32.40 98 VAL A CA 1
ATOM 736 C C . VAL A 1 102 ? 26.515 -1.278 100.041 1.00 32.88 98 VAL A C 1
ATOM 737 O O . VAL A 1 102 ? 27.618 -1.758 100.305 1.00 33.86 98 VAL A O 1
ATOM 741 N N . THR A 1 103 ? 26.100 -1.030 98.798 1.00 32.60 99 THR A N 1
ATOM 742 C CA . THR A 1 103 ? 26.943 -1.229 97.618 1.00 32.71 99 THR A CA 1
ATOM 743 C C . THR A 1 103 ? 26.677 -0.101 96.614 1.00 32.10 99 THR A C 1
ATOM 744 O O . THR A 1 103 ? 25.578 0.468 96.587 1.00 30.20 99 THR A O 1
ATOM 748 N N . GLU A 1 104 ? 27.678 0.234 95.804 1.00 29.20 100 GLU A N 1
ATOM 749 C CA . GLU A 1 104 ? 27.485 1.235 94.762 1.00 30.07 100 GLU A CA 1
ATOM 750 C C . GLU A 1 104 ? 26.695 0.643 93.593 1.00 29.44 100 GLU A C 1
ATOM 751 O O . GLU A 1 104 ? 25.922 1.340 92.937 1.00 28.05 100 GLU A O 1
ATOM 757 N N . GLU A 1 105 ? 26.884 -0.653 93.355 1.00 28.71 101 GLU A N 1
ATOM 758 C CA . GLU A 1 105 ? 26.210 -1.356 92.275 1.00 24.84 101 GLU A CA 1
ATOM 759 C C . GLU A 1 105 ? 25.877 -2.766 92.693 1.00 25.07 101 GLU A C 1
ATOM 760 O O . GLU A 1 105 ? 26.642 -3.384 93.420 1.00 29.59 101 GLU A O 1
ATOM 766 N N . LEU A 1 106 ? 24.746 -3.280 92.227 1.00 23.60 102 LEU A N 1
ATOM 767 C CA . LEU A 1 106 ? 24.292 -4.612 92.613 1.00 23.07 102 LEU A CA 1
ATOM 768 C C . LEU A 1 106 ? 24.801 -5.663 91.637 1.00 23.62 102 LEU A C 1
ATOM 769 O O . LEU A 1 106 ? 25.044 -5.366 90.465 1.00 26.51 102 LEU A O 1
ATOM 774 N N . PRO A 1 107 ? 24.973 -6.902 92.117 1.00 26.53 103 PRO A N 1
ATOM 775 C CA . PRO A 1 107 ? 25.373 -8.017 91.248 1.00 22.61 103 PRO A CA 1
ATOM 776 C C . PRO A 1 107 ? 24.490 -8.119 90.006 1.00 24.18 103 PRO A C 1
ATOM 777 O O . PRO A 1 107 ? 23.273 -8.023 90.113 1.00 25.39 103 PRO A O 1
ATOM 781 N N . ARG A 1 108 ? 25.105 -8.308 88.845 1.00 26.59 104 ARG A N 1
ATOM 782 C CA . ARG A 1 108 ? 24.382 -8.331 87.587 1.00 25.42 104 ARG A CA 1
ATOM 783 C C . ARG A 1 108 ? 23.443 -9.531 87.554 1.00 25.43 104 ARG A C 1
ATOM 784 O O . ARG A 1 108 ? 23.740 -10.574 88.132 1.00 26.53 104 ARG A O 1
ATOM 792 N N . PRO A 1 109 ? 22.279 -9.377 86.907 1.00 26.30 105 PRO A N 1
ATOM 793 C CA . PRO A 1 109 ? 21.406 -10.547 86.788 1.00 25.55 105 PRO A CA 1
ATOM 794 C C . PRO A 1 109 ? 21.771 -11.428 85.600 1.00 26.65 105 PRO A C 1
ATOM 795 O O . PRO A 1 109 ? 22.646 -11.087 84.811 1.00 25.78 105 PRO A O 1
ATOM 799 N N . SER A 1 110 ? 21.119 -12.574 85.488 1.00 26.16 106 SER A N 1
ATOM 800 C CA . SER A 1 110 ? 21.231 -13.357 84.275 1.00 26.28 106 SER A CA 1
ATOM 801 C C . SER A 1 110 ? 19.975 -13.138 83.449 1.00 26.68 106 SER A C 1
ATOM 802 O O . SER A 1 110 ? 18.884 -12.994 83.983 1.00 27.25 106 SER A O 1
ATOM 805 N N . LEU A 1 111 ? 20.133 -13.096 82.138 1.00 28.87 107 LEU A N 1
ATOM 806 C CA . LEU A 1 111 ? 18.980 -13.063 81.251 1.00 29.66 107 LEU A CA 1
ATOM 807 C C . LEU A 1 111 ? 18.962 -14.343 80.424 1.00 30.01 107 LEU A C 1
ATOM 808 O O . LEU A 1 111 ? 19.906 -14.617 79.689 1.00 32.60 107 LEU A O 1
ATOM 813 N N . VAL A 1 112 ? 17.907 -15.142 80.550 1.00 31.44 108 VAL A N 1
ATOM 814 C CA . VAL A 1 112 ? 17.839 -16.402 79.816 1.00 30.96 108 VAL A CA 1
ATOM 815 C C . VAL A 1 112 ? 16.437 -16.679 79.297 1.00 33.04 108 VAL A C 1
ATOM 816 O O . VAL A 1 112 ? 15.458 -16.189 79.844 1.00 32.35 108 VAL A O 1
ATOM 820 N N . ALA A 1 113 ? 16.348 -17.480 78.239 1.00 35.66 109 ALA A N 1
ATOM 821 C CA . ALA A 1 113 ? 15.062 -17.973 77.770 1.00 36.24 109 ALA A CA 1
ATOM 822 C C . ALA A 1 113 ? 14.721 -19.269 78.510 1.00 41.52 109 ALA A C 1
ATOM 823 O O . ALA A 1 113 ? 15.587 -20.124 78.700 1.00 39.00 109 ALA A O 1
ATOM 825 N N . LEU A 1 114 ? 13.461 -19.401 78.926 1.00 41.19 110 LEU A N 1
ATOM 826 C CA . LEU A 1 114 ? 13.042 -20.454 79.853 1.00 43.13 110 LEU A CA 1
ATOM 827 C C . LEU A 1 114 ? 12.565 -21.729 79.148 1.00 49.90 110 LEU A C 1
ATOM 828 O O . LEU A 1 114 ? 12.373 -21.729 77.923 1.00 49.72 110 LEU A O 1
ATOM 833 N N . PRO A 1 115 ? 12.381 -22.828 79.912 1.00 49.28 111 PRO A N 1
ATOM 834 C CA . PRO A 1 115 ? 11.880 -24.030 79.235 1.00 48.49 111 PRO A CA 1
ATOM 835 C C . PRO A 1 115 ? 10.454 -23.838 78.716 1.00 50.85 111 PRO A C 1
ATOM 836 O O . PRO A 1 115 ? 9.663 -23.161 79.381 1.00 54.02 111 PRO A O 1
ATOM 840 N N . ALA A 1 123 ? 3.475 -19.233 69.152 1.00 49.93 119 ALA A N 1
ATOM 841 C CA . ALA A 1 123 ? 4.572 -19.648 70.020 1.00 50.42 119 ALA A CA 1
ATOM 842 C C . ALA A 1 123 ? 5.189 -18.460 70.760 1.00 47.33 119 ALA A C 1
ATOM 843 O O . ALA A 1 123 ? 6.081 -17.802 70.238 1.00 49.78 119 ALA A O 1
ATOM 845 N N . ASN A 1 124 ? 4.719 -18.183 71.971 1.00 46.75 120 ASN A N 1
ATOM 846 C CA . ASN A 1 124 ? 5.297 -17.103 72.767 1.00 45.23 120 ASN A CA 1
ATOM 847 C C . ASN A 1 124 ? 6.635 -17.512 73.363 1.00 42.42 120 ASN A C 1
ATOM 848 O O . ASN A 1 124 ? 7.022 -18.673 73.286 1.00 45.35 120 ASN A O 1
ATOM 853 N N . VAL A 1 125 ? 7.334 -16.549 73.955 1.00 41.84 121 VAL A N 1
ATOM 854 C CA . VAL A 1 125 ? 8.669 -16.767 74.509 1.00 39.74 121 VAL A CA 1
ATOM 855 C C . VAL A 1 125 ? 8.794 -15.981 75.803 1.00 43.16 121 VAL A C 1
ATOM 856 O O . VAL A 1 125 ? 8.489 -14.785 75.829 1.00 43.85 121 VAL A O 1
ATOM 860 N N . SER A 1 126 ? 9.241 -16.645 76.869 1.00 42.52 122 SER A N 1
ATOM 861 C CA . SER A 1 126 ? 9.420 -15.992 78.158 1.00 38.52 122 SER A CA 1
ATOM 862 C C . SER A 1 126 ? 10.896 -15.834 78.491 1.00 39.37 122 SER A C 1
ATOM 863 O O . SER A 1 126 ? 11.694 -16.738 78.241 1.00 38.15 122 SER A O 1
ATOM 866 N N . LEU A 1 127 ? 11.242 -14.678 79.057 1.00 39.93 123 LEU A N 1
ATOM 867 C CA . LEU A 1 127 ? 12.616 -14.363 79.430 1.00 32.93 123 LEU A CA 1
ATOM 868 C C . LEU A 1 127 ? 12.750 -14.103 80.928 1.00 36.50 123 LEU A C 1
ATOM 869 O O . LEU A 1 127 ? 12.170 -13.156 81.462 1.00 36.26 123 LEU A O 1
ATOM 874 N N . ARG A 1 128 ? 13.521 -14.943 81.610 1.00 35.52 124 ARG A N 1
ATOM 875 C CA . ARG A 1 128 ? 13.773 -14.724 83.020 1.00 33.54 124 ARG A CA 1
ATOM 876 C C . ARG A 1 128 ? 15.022 -13.885 83.266 1.00 32.93 124 ARG A C 1
ATOM 877 O O . ARG A 1 128 ? 16.147 -14.339 83.052 1.00 33.43 124 ARG A O 1
ATOM 885 N N . CYS A 1 129 ? 14.818 -12.657 83.717 1.00 30.12 125 CYS A N 1
ATOM 886 C CA . CYS A 1 129 ? 15.902 -11.916 84.332 1.00 29.88 125 CYS A CA 1
ATOM 887 C C . CYS A 1 129 ? 15.987 -12.300 85.808 1.00 29.97 125 CYS A C 1
ATOM 888 O O . CYS A 1 129 ? 15.070 -12.034 86.585 1.00 30.10 125 CYS A O 1
ATOM 891 N N . ALA A 1 130 ? 17.081 -12.933 86.200 1.00 28.21 126 ALA A N 1
ATOM 892 C CA . ALA A 1 130 ? 17.194 -13.415 87.568 1.00 28.20 126 ALA A CA 1
ATOM 893 C C . ALA A 1 130 ? 18.442 -12.904 88.252 1.00 24.61 126 ALA A C 1
ATOM 894 O O . ALA A 1 130 ? 19.544 -13.000 87.723 1.00 24.51 126 ALA A O 1
ATOM 896 N N . GLY A 1 131 ? 18.251 -12.355 89.440 1.00 26.42 127 GLY A N 1
ATOM 897 C CA . GLY A 1 131 ? 19.358 -11.980 90.289 1.00 25.32 127 GLY A CA 1
ATOM 898 C C . GLY A 1 131 ? 19.339 -12.883 91.498 1.00 29.69 127 GLY A C 1
ATOM 899 O O . GLY A 1 131 ? 18.789 -13.992 91.458 1.00 30.67 127 GLY A O 1
ATOM 900 N N . ARG A 1 132 ? 19.937 -12.414 92.582 1.00 26.84 128 ARG A N 1
ATOM 901 C CA . ARG A 1 132 ? 19.939 -13.180 93.806 1.00 26.63 128 ARG A CA 1
ATOM 902 C C . ARG A 1 132 ? 19.454 -12.306 94.934 1.00 25.73 128 ARG A C 1
ATOM 903 O O . ARG A 1 132 ? 19.908 -12.459 96.048 1.00 30.40 128 ARG A O 1
ATOM 905 N N . LEU A 1 133 ? 18.556 -11.366 94.642 1.00 28.12 129 LEU A N 1
ATOM 906 C CA . LEU A 1 133 ? 18.073 -10.419 95.657 1.00 26.56 129 LEU A CA 1
ATOM 907 C C . LEU A 1 133 ? 16.585 -10.147 95.515 1.00 27.53 129 LEU A C 1
ATOM 908 O O . LEU A 1 133 ? 16.093 -9.910 94.405 1.00 29.46 129 LEU A O 1
ATOM 913 N N . ARG A 1 134 ? 15.884 -10.162 96.647 1.00 22.65 130 ARG A N 1
ATOM 914 C CA . ARG A 1 134 ? 14.436 -9.985 96.672 1.00 27.99 130 ARG A CA 1
ATOM 915 C C . ARG A 1 134 ? 14.009 -8.522 96.635 1.00 28.26 130 ARG A C 1
ATOM 916 O O . ARG A 1 134 ? 14.815 -7.619 96.872 1.00 25.04 130 ARG A O 1
ATOM 924 N N . ASN A 1 135 ? 12.727 -8.313 96.340 1.00 31.71 131 ASN A N 1
ATOM 925 C CA . ASN A 1 135 ? 12.099 -6.989 96.358 1.00 33.17 131 ASN A CA 1
ATOM 926 C C . ASN A 1 135 ? 12.738 -5.984 95.417 1.00 29.33 131 ASN A C 1
ATOM 927 O O . ASN A 1 135 ? 12.808 -4.788 95.717 1.00 28.67 131 ASN A O 1
ATOM 932 N N . MET A 1 1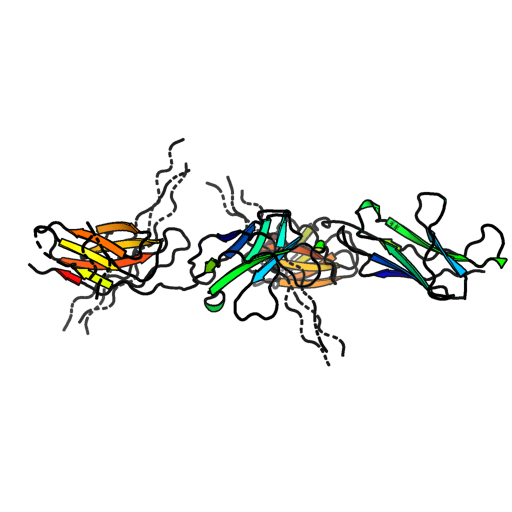36 ? 13.187 -6.479 94.272 1.00 27.77 132 MET A N 1
ATOM 933 C CA . MET A 1 136 ? 13.780 -5.629 93.255 1.00 27.72 132 MET A CA 1
ATOM 934 C C . MET A 1 136 ? 12.816 -5.378 92.107 1.00 26.69 132 MET A C 1
ATOM 935 O O . MET A 1 136 ? 11.894 -6.155 91.869 1.00 29.23 132 MET A O 1
ATOM 940 N N . SER A 1 137 ? 13.019 -4.269 91.411 1.00 26.93 133 SER A N 1
ATOM 941 C CA . SER A 1 137 ? 12.313 -4.014 90.167 1.00 26.97 133 SER A CA 1
ATOM 942 C C . SER A 1 137 ? 13.158 -4.502 88.999 1.00 27.30 133 SER A C 1
ATOM 943 O O . SER A 1 137 ? 14.337 -4.175 88.901 1.00 25.78 133 SER A O 1
ATOM 946 N N . PHE A 1 138 ? 12.551 -5.292 88.121 1.00 29.86 134 PHE A N 1
ATOM 947 C CA . PHE A 1 138 ? 13.263 -5.859 86.988 1.00 25.78 134 PHE A CA 1
ATOM 948 C C . PHE A 1 138 ? 12.842 -5.197 85.704 1.00 26.32 134 PHE A C 1
ATOM 949 O O . PHE A 1 138 ? 11.663 -5.129 85.399 1.00 25.38 134 PHE A O 1
ATOM 957 N N . VAL A 1 139 ? 13.826 -4.740 84.939 1.00 28.03 135 VAL A N 1
ATOM 958 C CA . VAL A 1 139 ? 13.576 -4.064 83.680 1.00 25.21 135 VAL A CA 1
ATOM 959 C C . VAL A 1 139 ? 14.264 -4.821 82.542 1.00 26.72 135 VAL A C 1
ATOM 960 O O . VAL A 1 139 ? 15.314 -5.429 82.735 1.00 26.89 135 VAL A O 1
ATOM 964 N N . LEU A 1 140 ? 13.649 -4.797 81.364 1.00 23.89 136 LEU A N 1
ATOM 965 C CA . LEU A 1 140 ? 14.151 -5.529 80.216 1.00 23.65 136 LEU A CA 1
ATOM 966 C C . LEU A 1 140 ? 14.222 -4.621 79.007 1.00 25.90 136 LEU A C 1
ATOM 967 O O . LEU A 1 140 ? 13.255 -3.945 78.682 1.00 25.07 136 LEU A O 1
ATOM 972 N N . TYR A 1 141 ? 15.371 -4.620 78.339 1.00 27.34 137 TYR A N 1
ATOM 973 C CA . TYR A 1 141 ? 15.596 -3.749 77.199 1.00 22.80 137 TYR A CA 1
ATOM 974 C C . TYR A 1 141 ? 15.780 -4.535 75.909 1.00 27.54 137 TYR A C 1
ATOM 975 O O . TYR A 1 141 ? 16.330 -5.642 75.897 1.00 26.11 137 TYR A O 1
ATOM 984 N N . ARG A 1 142 ? 15.275 -3.953 74.828 1.00 27.41 138 ARG A N 1
ATOM 985 C CA . ARG A 1 142 ? 15.499 -4.446 73.477 1.00 28.07 138 ARG A CA 1
ATOM 986 C C . ARG A 1 142 ? 16.484 -3.496 72.809 1.00 27.78 138 ARG A C 1
ATOM 987 O O . ARG A 1 142 ? 16.439 -2.289 73.044 1.00 30.31 138 ARG A O 1
ATOM 995 N N . GLU A 1 143 ? 17.378 -4.017 71.985 1.00 23.35 139 GLU A N 1
ATOM 996 C CA . GLU A 1 143 ? 18.364 -3.143 71.375 1.00 28.10 139 GLU A CA 1
ATOM 997 C C . GLU A 1 143 ? 17.788 -2.399 70.179 1.00 28.93 139 GLU A C 1
ATOM 998 O O . GLU A 1 143 ? 17.145 -2.994 69.325 1.00 29.33 139 GLU A O 1
ATOM 1004 N N . GLY A 1 144 ? 18.033 -1.096 70.118 1.00 26.86 140 GLY A N 1
ATOM 1005 C CA . GLY A 1 144 ? 17.439 -0.279 69.084 1.00 28.26 140 GLY A CA 1
ATOM 1006 C C . GLY A 1 144 ? 16.160 0.383 69.550 1.00 32.83 140 GLY A C 1
ATOM 1007 O O . GLY A 1 144 ? 15.573 1.212 68.849 1.00 35.62 140 GLY A O 1
ATOM 1008 N N . VAL A 1 145 ? 15.732 0.013 70.753 1.00 37.47 141 VAL A N 1
ATOM 1009 C CA . VAL A 1 145 ? 14.552 0.583 71.390 1.00 29.82 141 VAL A CA 1
ATOM 1010 C C . VAL A 1 145 ? 14.958 1.211 72.703 1.00 32.73 141 VAL A C 1
ATOM 1011 O O . VAL A 1 145 ? 15.316 0.505 73.650 1.00 37.30 141 VAL A O 1
ATOM 1015 N N . ALA A 1 146 ? 14.881 2.536 72.765 1.00 32.85 142 ALA A N 1
ATOM 1016 C CA . ALA A 1 146 ? 15.405 3.301 73.893 1.00 32.44 142 ALA A CA 1
ATOM 1017 C C . ALA A 1 146 ? 14.739 2.990 75.238 1.00 31.57 142 ALA A C 1
ATOM 1018 O O . ALA A 1 146 ? 15.409 2.609 76.208 1.00 27.78 142 ALA A O 1
ATOM 1020 N N . ALA A 1 147 ? 13.425 3.200 75.290 1.00 30.83 143 ALA A N 1
ATOM 1021 C CA . ALA A 1 147 ? 12.647 3.066 76.519 1.00 27.03 143 ALA A CA 1
ATOM 1022 C C . ALA A 1 147 ? 12.553 1.599 76.944 1.00 25.20 143 ALA A C 1
ATOM 1023 O O . ALA A 1 147 ? 12.658 0.706 76.111 1.00 25.11 143 ALA A O 1
ATOM 1025 N N . PRO A 1 148 ? 12.379 1.345 78.249 1.00 27.68 144 PRO A N 1
ATOM 1026 C CA . PRO A 1 148 ? 12.340 -0.057 78.671 1.00 26.57 144 PRO A CA 1
ATOM 1027 C C . PRO A 1 148 ? 11.228 -0.819 77.972 1.00 28.31 144 PRO A C 1
ATOM 1028 O O . PRO A 1 148 ? 10.156 -0.260 77.765 1.00 30.99 144 PRO A O 1
ATOM 1032 N N . LEU A 1 149 ? 11.488 -2.062 77.587 1.00 27.03 145 LEU A N 1
ATOM 1033 C CA . LEU A 1 149 ? 10.458 -2.891 76.982 1.00 26.16 145 LEU A CA 1
ATOM 1034 C C . LEU A 1 149 ? 9.411 -3.287 78.019 1.00 32.73 145 LEU A C 1
ATOM 1035 O O . LEU A 1 149 ? 8.209 -3.156 77.791 1.00 33.76 145 LEU A O 1
ATOM 1040 N N . GLN A 1 150 ? 9.873 -3.769 79.167 1.00 30.95 146 GLN A N 1
ATOM 1041 C CA . GLN A 1 150 ? 8.979 -4.276 80.183 1.00 28.44 146 GLN A CA 1
ATOM 1042 C C . GLN A 1 150 ? 9.614 -4.130 81.536 1.00 32.61 146 GLN A C 1
ATOM 1043 O O . GLN A 1 150 ? 10.838 -4.182 81.658 1.00 29.46 146 GLN A O 1
ATOM 1049 N N . TYR A 1 151 ? 8.767 -3.953 82.547 1.00 34.27 147 TYR A N 1
ATOM 1050 C CA . TYR A 1 151 ? 9.225 -3.978 83.908 1.00 28.57 147 TYR A CA 1
ATOM 1051 C C . TYR A 1 151 ? 8.121 -4.259 84.911 1.00 30.06 147 TYR A C 1
ATOM 1052 O O . TYR A 1 151 ? 6.983 -3.844 84.760 1.00 31.22 147 TYR A O 1
ATOM 1061 N N . ARG A 1 152 ? 8.489 -4.996 85.944 1.00 29.12 148 ARG A N 1
ATOM 1062 C CA . ARG A 1 152 ? 7.572 -5.349 86.997 1.00 31.58 148 ARG A CA 1
ATOM 1063 C C . ARG A 1 152 ? 8.345 -5.258 88.295 1.00 33.92 148 ARG A C 1
ATOM 1064 O O . ARG A 1 152 ? 9.580 -5.328 88.302 1.00 30.82 148 ARG A O 1
ATOM 1072 N N . HIS A 1 153 ? 7.625 -5.073 89.393 1.00 32.09 149 HIS A N 1
ATOM 1073 C CA . HIS A 1 153 ? 8.228 -5.274 90.690 1.00 30.74 149 HIS A CA 1
ATOM 1074 C C . HIS A 1 153 ? 8.094 -6.743 91.035 1.00 32.87 149 HIS A C 1
ATOM 1075 O O . HIS A 1 153 ? 7.045 -7.340 90.806 1.00 32.05 149 HIS A O 1
ATOM 1082 N N . SER A 1 154 ? 9.161 -7.325 91.570 1.00 33.25 150 SER A N 1
ATOM 1083 C CA . SER A 1 154 ? 9.136 -8.715 92.003 1.00 32.72 150 SER A CA 1
ATOM 1084 C C . SER A 1 154 ? 9.611 -8.839 93.439 1.00 36.61 150 SER A C 1
ATOM 1085 O O . SER A 1 154 ? 10.688 -8.352 93.791 1.00 37.27 150 SER A O 1
ATOM 1088 N N . ALA A 1 155 ? 8.812 -9.491 94.274 1.00 35.06 151 ALA A N 1
ATOM 1089 C CA . ALA A 1 155 ? 9.285 -9.862 95.595 1.00 33.45 151 ALA A CA 1
ATOM 1090 C C . ALA A 1 155 ? 10.371 -10.911 95.423 1.00 33.88 151 ALA A C 1
ATOM 1091 O O . ALA A 1 155 ? 11.493 -10.738 95.886 1.00 34.18 151 ALA A O 1
ATOM 1093 N N . GLN A 1 156 ? 10.027 -11.991 94.732 1.00 33.73 152 GLN A N 1
ATOM 1094 C CA . GLN A 1 156 ? 10.985 -13.015 94.354 1.00 30.87 152 GLN A CA 1
ATOM 1095 C C . GLN A 1 156 ? 12.113 -12.373 93.520 1.00 33.56 152 GLN A C 1
ATOM 1096 O O . GLN A 1 156 ? 11.884 -11.379 92.826 1.00 36.44 152 GLN A O 1
ATOM 1102 N N . PRO A 1 157 ? 13.340 -12.915 93.606 1.00 29.50 153 PRO A N 1
ATOM 1103 C CA . PRO A 1 157 ? 14.517 -12.370 92.910 1.00 28.74 153 PRO A CA 1
ATOM 1104 C C . PRO A 1 157 ? 14.589 -12.633 91.413 1.00 30.25 153 PRO A C 1
ATOM 1105 O O . PRO A 1 157 ? 15.694 -12.803 90.911 1.00 29.45 153 PRO A O 1
ATOM 1109 N N . TRP A 1 158 ? 13.460 -12.668 90.718 1.00 27.31 154 TRP A N 1
ATOM 1110 C CA . TRP A 1 158 ? 13.488 -12.866 89.288 1.00 30.33 154 TRP A CA 1
ATOM 1111 C C . TRP A 1 158 ? 12.197 -12.361 88.687 1.00 34.05 154 TRP A C 1
ATOM 1112 O O . TRP A 1 158 ? 11.205 -12.193 89.398 1.00 33.14 154 TRP A O 1
ATOM 1123 N N . ALA A 1 159 ? 12.219 -12.125 87.377 1.00 33.91 155 ALA A N 1
ATOM 1124 C CA . ALA A 1 159 ? 11.050 -11.642 86.651 1.00 34.27 155 ALA A CA 1
ATOM 1125 C C . ALA A 1 159 ? 10.952 -12.341 85.306 1.00 30.97 155 ALA A C 1
ATOM 1126 O O . ALA A 1 159 ? 11.926 -12.402 84.572 1.00 29.91 155 ALA A O 1
ATOM 1128 N N . ASP A 1 160 ? 9.781 -12.886 84.995 1.00 33.17 156 ASP A N 1
ATOM 1129 C CA . ASP A 1 160 ? 9.583 -13.586 83.729 1.00 32.24 156 ASP A CA 1
ATOM 1130 C C . ASP A 1 160 ? 8.854 -12.670 82.779 1.00 31.91 156 ASP A C 1
ATOM 1131 O O . ASP A 1 160 ? 7.686 -12.354 82.991 1.00 31.98 156 ASP A O 1
ATOM 1136 N N . PHE A 1 161 ? 9.560 -12.240 81.739 1.00 34.31 157 PHE A N 1
ATOM 1137 C CA . PHE A 1 161 ? 9.009 -11.368 80.708 1.00 36.23 157 PHE A CA 1
ATOM 1138 C C . PHE A 1 161 ? 8.571 -12.217 79.539 1.00 38.63 157 PHE A C 1
ATOM 1139 O O . PHE A 1 161 ? 9.374 -12.961 78.980 1.00 39.10 157 PHE A O 1
ATOM 1147 N N . THR A 1 162 ? 7.305 -12.113 79.162 1.00 36.94 158 THR A N 1
ATOM 1148 C CA . THR A 1 162 ? 6.820 -12.877 78.028 1.00 39.01 158 THR A CA 1
ATOM 1149 C C . THR A 1 162 ? 6.865 -12.035 76.753 1.00 43.67 158 THR A C 1
ATOM 1150 O O . THR A 1 162 ? 6.454 -10.872 76.734 1.00 43.79 158 THR A O 1
ATOM 1154 N N . LEU A 1 163 ? 7.395 -12.621 75.688 1.00 41.33 159 LEU A N 1
ATOM 1155 C CA . LEU A 1 163 ? 7.446 -11.932 74.415 1.00 41.28 159 LEU A CA 1
ATOM 1156 C C . LEU A 1 163 ? 6.585 -12.659 73.392 1.00 42.70 159 LEU A C 1
ATOM 1157 O O . LEU A 1 163 ? 6.475 -13.882 73.420 1.00 46.66 159 LEU A O 1
ATOM 1162 N N . LEU A 1 164 ? 5.958 -11.887 72.510 1.00 43.99 160 LEU A N 1
ATOM 1163 C CA . LEU A 1 164 ? 5.168 -12.412 71.403 1.00 41.52 160 LEU A CA 1
ATOM 1164 C C . LEU A 1 164 ? 6.074 -12.917 70.300 1.00 45.82 160 LEU A C 1
ATOM 1165 O O . LEU A 1 164 ? 6.921 -12.168 69.803 1.00 47.37 160 LEU A O 1
ATOM 1170 N N . GLY A 1 165 ? 5.874 -14.170 69.903 1.00 42.21 161 GLY A N 1
ATOM 1171 C CA . GLY A 1 165 ? 6.700 -14.811 68.895 1.00 43.51 161 GLY A CA 1
ATOM 1172 C C . GLY A 1 165 ? 7.091 -14.025 67.652 1.00 45.42 161 GLY A C 1
ATOM 1173 O O . GLY A 1 165 ? 8.186 -14.212 67.129 1.00 47.74 161 GLY A O 1
ATOM 1174 N N . ALA A 1 166 ? 6.217 -13.140 67.183 1.00 43.34 162 ALA A N 1
ATOM 1175 C CA . ALA A 1 166 ? 6.417 -12.492 65.891 1.00 39.49 162 ALA A CA 1
ATOM 1176 C C . ALA A 1 166 ? 7.095 -11.133 66.004 1.00 44.24 162 ALA A C 1
ATOM 1177 O O . ALA A 1 166 ? 7.394 -10.487 64.992 1.00 43.75 162 ALA A O 1
ATOM 1179 N N . ARG A 1 167 ? 7.324 -10.694 67.236 1.00 44.95 163 ARG A N 1
ATOM 1180 C CA . ARG A 1 167 ? 8.086 -9.477 67.485 1.00 48.14 163 ARG A CA 1
ATOM 1181 C C . ARG A 1 167 ? 9.195 -9.787 68.492 1.00 47.81 163 ARG A C 1
ATOM 1182 O O . ARG A 1 167 ? 9.831 -8.878 69.034 1.00 46.17 163 ARG A O 1
ATOM 1184 N N . ALA A 1 168 ? 9.424 -11.085 68.704 1.00 44.66 164 ALA A N 1
ATOM 1185 C CA . ALA A 1 168 ? 10.369 -11.591 69.703 1.00 41.15 164 ALA A CA 1
ATOM 1186 C C . ALA A 1 168 ? 11.850 -11.552 69.294 1.00 44.67 164 ALA A C 1
ATOM 1187 O O . ALA A 1 168 ? 12.689 -11.184 70.123 1.00 43.92 164 ALA A O 1
ATOM 1189 N N . PRO A 1 169 ? 12.194 -11.960 68.045 1.00 43.26 165 PRO A N 1
ATOM 1190 C CA . PRO A 1 169 ? 13.614 -11.888 67.692 1.00 35.57 165 PRO A CA 1
ATOM 1191 C C . PRO A 1 169 ? 14.188 -10.488 67.828 1.00 38.53 165 PRO A C 1
ATOM 1192 O O . PRO A 1 169 ? 13.498 -9.502 67.581 1.00 40.88 165 PRO A O 1
ATOM 1196 N N . GLY A 1 170 ? 15.445 -10.419 68.245 1.00 37.65 166 GLY A N 1
ATOM 1197 C CA . GLY A 1 170 ? 16.104 -9.166 68.540 1.00 31.74 166 GLY A CA 1
ATOM 1198 C C . GLY A 1 170 ? 17.121 -9.427 69.623 1.00 34.96 166 GLY A C 1
ATOM 1199 O O . GLY A 1 170 ? 17.290 -10.568 70.054 1.00 35.50 166 GLY A O 1
ATOM 1200 N N . THR A 1 171 ? 17.801 -8.376 70.063 1.00 33.33 167 THR A N 1
ATOM 1201 C CA . THR A 1 171 ? 18.788 -8.492 71.117 1.00 29.18 167 THR A CA 1
ATOM 1202 C C . THR A 1 171 ? 18.201 -7.859 72.371 1.00 30.03 167 THR A C 1
ATOM 1203 O O . THR A 1 171 ? 17.483 -6.867 72.266 1.00 28.08 167 THR A O 1
ATOM 1207 N N . TYR A 1 172 ? 18.489 -8.456 73.540 1.00 35.21 168 TYR A N 1
ATOM 1208 C CA . TYR A 1 172 ? 17.919 -8.060 74.838 1.00 29.38 168 TYR A CA 1
ATOM 1209 C C . TYR A 1 172 ? 18.916 -8.043 75.996 1.00 30.86 168 TYR A C 1
ATOM 1210 O O . TYR A 1 172 ? 19.809 -8.879 76.081 1.00 31.64 168 TYR A O 1
ATOM 1219 N N . SER A 1 173 ? 18.720 -7.101 76.911 1.00 30.61 169 SER A N 1
ATOM 1220 C CA . SER A 1 173 ? 19.473 -7.052 78.147 1.00 25.23 169 SER A CA 1
ATOM 1221 C C . SER A 1 173 ? 18.509 -6.790 79.284 1.00 23.37 169 SER A C 1
ATOM 1222 O O . SER A 1 173 ? 17.369 -6.409 79.052 1.00 24.57 169 SER A O 1
ATOM 1225 N N . CYS A 1 174 ? 18.951 -7.000 80.515 1.00 25.06 170 CYS A N 1
ATOM 1226 C CA . CYS A 1 174 ? 18.136 -6.599 81.653 1.00 24.02 170 CYS A CA 1
ATOM 1227 C C . CYS A 1 174 ? 19.009 -6.119 82.799 1.00 22.26 170 CYS A C 1
ATOM 1228 O O . CYS A 1 174 ? 20.199 -6.421 82.844 1.00 25.49 170 CYS A O 1
ATOM 1231 N N . TYR A 1 175 ? 18.429 -5.328 83.696 1.00 21.60 171 TYR A N 1
ATOM 1232 C CA . TYR A 1 175 ? 19.044 -5.096 85.001 1.00 22.59 171 TYR A CA 1
ATOM 1233 C C . TYR A 1 175 ? 17.951 -5.053 86.047 1.00 22.87 171 TYR A C 1
ATOM 1234 O O . TYR A 1 175 ? 16.773 -4.972 85.707 1.00 25.98 171 TYR A O 1
ATOM 1243 N N . TYR A 1 176 ? 18.325 -5.124 87.318 1.00 23.93 172 TYR A N 1
ATOM 1244 C CA . TYR A 1 176 ? 17.340 -4.888 88.373 1.00 24.69 172 TYR A CA 1
ATOM 1245 C C . TYR A 1 176 ? 17.780 -3.750 89.282 1.00 22.47 172 TYR A C 1
ATOM 1246 O O . TYR A 1 176 ? 18.945 -3.354 89.290 1.00 21.84 172 TYR A O 1
ATOM 1255 N N . HIS A 1 177 ? 16.835 -3.211 90.039 1.00 25.59 173 HIS A N 1
ATOM 1256 C CA . HIS A 1 177 ? 17.140 -2.104 90.936 1.00 24.19 173 HIS A CA 1
ATOM 1257 C C . HIS A 1 177 ? 16.145 -2.022 92.084 1.00 22.60 173 HIS A C 1
ATOM 1258 O O . HIS A 1 177 ? 15.036 -2.538 92.013 1.00 23.55 173 HIS A O 1
ATOM 1265 N N . THR A 1 178 ? 16.553 -1.371 93.159 1.00 25.95 174 THR A N 1
ATOM 1266 C CA . THR A 1 178 ? 15.637 -1.095 94.251 1.00 25.69 174 THR A CA 1
ATOM 1267 C C . THR A 1 178 ? 14.483 -0.236 93.735 1.00 26.00 174 THR A C 1
ATOM 1268 O O . THR A 1 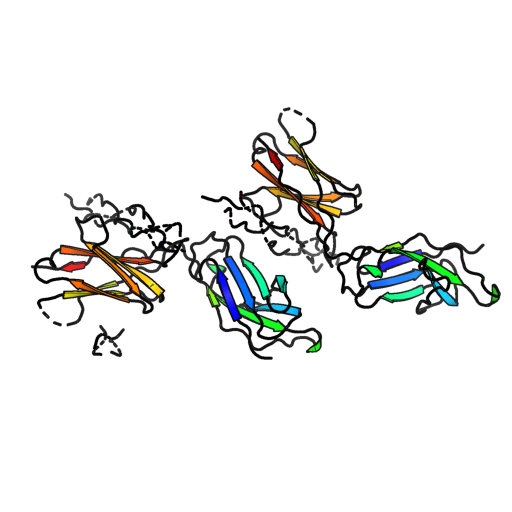178 ? 14.620 0.453 92.723 1.00 24.89 174 THR A O 1
ATOM 1272 N N . PRO A 1 179 ? 13.338 -0.275 94.426 1.00 25.37 175 PRO A N 1
ATOM 1273 C CA . PRO A 1 179 ? 12.169 0.466 93.953 1.00 24.28 175 PRO A CA 1
ATOM 1274 C C . PRO A 1 179 ? 12.182 1.981 94.192 1.00 28.82 175 PRO A C 1
ATOM 1275 O O . PRO A 1 179 ? 11.440 2.689 93.517 1.00 35.30 175 PRO A O 1
ATOM 1279 N N . SER A 1 180 ? 12.991 2.485 95.115 1.00 28.02 176 SER A N 1
ATOM 1280 C CA . SER A 1 180 ? 12.900 3.902 95.446 1.00 24.83 176 SER A CA 1
ATOM 1281 C C . SER A 1 180 ? 14.250 4.533 95.705 1.00 25.69 176 SER A C 1
ATOM 1282 O O . SER A 1 180 ? 15.201 3.859 96.086 1.00 24.59 176 SER A O 1
ATOM 1285 N N . ALA A 1 181 ? 14.306 5.846 95.495 1.00 28.70 177 ALA A N 1
ATOM 1286 C CA . ALA A 1 181 ? 15.504 6.641 95.695 1.00 25.33 177 ALA A CA 1
ATOM 1287 C C . ALA A 1 181 ? 15.905 6.623 97.174 1.00 30.47 177 ALA A C 1
ATOM 1288 O O . ALA A 1 181 ? 15.044 6.664 98.053 1.00 28.54 177 ALA A O 1
ATOM 1290 N N . PRO A 1 182 ? 17.216 6.540 97.468 1.00 32.47 178 PRO A N 1
ATOM 1291 C CA . PRO A 1 182 ? 18.382 6.472 96.576 1.00 29.20 178 PRO A CA 1
ATOM 1292 C C . PRO A 1 182 ? 18.562 5.109 95.933 1.00 28.43 178 PRO A C 1
ATOM 1293 O O . PRO A 1 182 ? 18.818 4.114 96.615 1.00 28.75 178 PRO A O 1
ATOM 1297 N N . TYR A 1 183 ? 18.440 5.088 94.616 1.00 26.42 179 TYR A N 1
ATOM 1298 C CA . TYR A 1 183 ? 18.481 3.862 93.842 1.00 27.26 179 TYR A CA 1
ATOM 1299 C C . TYR A 1 183 ? 19.809 3.112 93.978 1.00 27.37 179 TYR A C 1
ATOM 1300 O O . TYR A 1 183 ? 20.871 3.735 94.006 1.00 27.83 179 TYR A O 1
ATOM 1309 N N . VAL A 1 184 ? 19.750 1.784 94.061 1.00 22.83 180 VAL A N 1
ATOM 1310 C CA . VAL A 1 184 ? 20.930 0.974 93.766 1.00 22.62 180 VAL A CA 1
ATOM 1311 C C . VAL A 1 184 ? 20.583 0.137 92.546 1.00 22.95 180 VAL A C 1
ATOM 1312 O O . VAL A 1 184 ? 19.533 -0.499 92.495 1.00 24.53 180 VAL A O 1
ATOM 1316 N N . LEU A 1 185 ? 21.465 0.155 91.554 1.00 26.00 181 LEU A N 1
ATOM 1317 C CA . LEU A 1 185 ? 21.209 -0.510 90.286 1.00 23.57 181 LEU A CA 1
ATOM 1318 C C . LEU A 1 185 ? 22.123 -1.713 90.142 1.00 25.76 181 LEU A C 1
ATOM 1319 O O . LEU A 1 185 ? 23.272 -1.684 90.594 1.00 25.80 181 LEU A O 1
ATOM 1324 N N . SER A 1 186 ? 21.616 -2.770 89.518 1.00 23.50 182 SER A N 1
ATOM 1325 C CA . SER A 1 186 ? 22.458 -3.909 89.209 1.00 24.18 182 SER A CA 1
ATOM 1326 C C . SER A 1 186 ? 23.225 -3.566 87.975 1.00 27.66 182 SER A C 1
ATOM 1327 O O . SER A 1 186 ? 22.751 -2.785 87.135 1.00 25.92 182 SER A O 1
ATOM 1330 N N . GLN A 1 187 ? 24.405 -4.158 87.851 1.00 28.47 183 GLN A N 1
ATOM 1331 C CA . GLN A 1 187 ? 25.097 -4.101 86.587 1.00 25.46 183 GLN A CA 1
ATOM 1332 C C . GLN A 1 187 ? 24.194 -4.774 85.580 1.00 26.92 183 GLN A C 1
ATOM 1333 O O . GLN A 1 187 ? 23.483 -5.724 85.900 1.00 26.00 183 GLN A O 1
ATOM 1339 N N . ARG A 1 188 ? 24.191 -4.236 84.376 1.00 25.67 184 ARG A N 1
ATOM 1340 C CA . ARG A 1 188 ? 23.441 -4.786 83.279 1.00 25.77 184 ARG A CA 1
ATOM 1341 C C . ARG A 1 188 ? 23.821 -6.244 83.054 1.00 29.74 184 ARG A C 1
ATOM 1342 O O . ARG A 1 188 ? 24.978 -6.620 83.230 1.00 32.82 184 ARG A O 1
ATOM 1350 N N . SER A 1 189 ? 22.848 -7.075 82.700 1.00 28.22 185 SER A N 1
ATOM 1351 C CA . SER A 1 189 ? 23.138 -8.470 82.418 1.00 24.11 185 SER A CA 1
ATOM 1352 C C . SER A 1 189 ? 23.823 -8.598 81.074 1.00 32.80 185 SER A C 1
ATOM 1353 O O . SER A 1 189 ? 23.857 -7.655 80.273 1.00 30.35 185 SER A O 1
ATOM 1356 N N . GLU A 1 190 ? 24.375 -9.776 80.817 1.00 36.26 186 GLU A N 1
ATOM 1357 C CA . GLU A 1 190 ? 24.965 -10.036 79.517 1.00 33.69 186 GLU A CA 1
ATOM 1358 C C . GLU A 1 190 ? 23.866 -10.019 78.483 1.00 32.27 186 GLU A C 1
ATOM 1359 O O . GLU A 1 190 ? 22.704 -10.221 78.799 1.00 30.35 186 GLU A O 1
ATOM 1365 N N . VAL A 1 191 ? 24.244 -9.758 77.243 1.00 33.34 187 VAL A N 1
ATOM 1366 C CA . VAL A 1 191 ? 23.280 -9.646 76.159 1.00 34.38 187 VAL A CA 1
ATOM 1367 C C . VAL A 1 191 ? 22.703 -11.021 75.799 1.00 33.55 187 VAL A C 1
ATOM 1368 O O . VAL A 1 191 ? 23.404 -12.031 75.856 1.00 32.18 187 VAL A O 1
ATOM 1372 N N . LEU A 1 192 ? 21.411 -11.056 75.481 1.00 31.87 188 LEU A N 1
ATOM 1373 C CA . LEU A 1 192 ? 20.755 -12.268 75.005 1.00 29.70 188 LEU A CA 1
ATOM 1374 C C . LEU A 1 192 ? 20.183 -12.012 73.620 1.00 29.70 188 LEU A C 1
ATOM 1375 O O . LEU A 1 192 ? 19.496 -11.018 73.412 1.00 27.50 188 LEU A O 1
ATOM 1380 N N . VAL A 1 193 ? 20.489 -12.905 72.679 1.00 32.87 189 VAL A N 1
ATOM 1381 C CA . VAL A 1 193 ? 20.011 -12.806 71.298 1.00 32.09 189 VAL A CA 1
ATOM 1382 C C . VAL A 1 193 ? 18.939 -13.862 71.061 1.00 36.75 189 VAL A C 1
ATOM 1383 O O . VAL A 1 193 ? 19.117 -15.034 71.410 1.00 33.75 189 VAL A O 1
ATOM 1387 N N . ILE A 1 194 ? 17.813 -13.440 70.490 1.00 40.52 190 ILE A N 1
ATOM 1388 C CA . ILE A 1 194 ? 16.733 -14.358 70.132 1.00 40.42 190 ILE A CA 1
ATOM 1389 C C . ILE A 1 194 ? 16.684 -14.428 68.609 1.00 42.69 190 ILE A C 1
ATOM 1390 O O . ILE A 1 194 ? 16.349 -13.441 67.951 1.00 40.77 190 ILE A O 1
ATOM 1395 N N . ALA A 1 195 ? 17.026 -15.588 68.051 1.00 48.32 191 ALA A N 1
ATOM 1396 C CA . ALA A 1 195 ? 17.179 -15.734 66.598 1.00 49.66 191 ALA A CA 1
ATOM 1397 C C . ALA A 1 195 ? 15.857 -16.021 65.880 1.00 51.42 191 ALA A C 1
ATOM 1398 O O . ALA A 1 195 ? 14.871 -16.440 66.501 1.00 44.98 191 ALA A O 1
ATOM 1400 N N . ALA A 1 196 ? 15.855 -15.788 64.566 1.00 51.07 192 ALA A N 1
ATOM 1401 C CA . ALA A 1 196 ? 14.707 -16.091 63.720 1.00 51.93 192 ALA A CA 1
ATOM 1402 C C . ALA A 1 196 ? 14.890 -17.436 63.022 1.00 55.43 192 ALA A C 1
ATOM 1403 O O . ALA A 1 196 ? 14.377 -18.458 63.482 1.00 58.36 192 ALA A O 1
ATOM 1405 N N . TYR B 1 8 ? 35.668 32.332 165.585 1.00 45.67 4 TYR B N 1
ATOM 1406 C CA . TYR B 1 8 ? 34.750 32.286 164.447 1.00 43.84 4 TYR B CA 1
ATOM 1407 C C . TYR B 1 8 ? 34.680 30.879 163.845 1.00 43.83 4 TYR B C 1
ATOM 1408 O O . TYR B 1 8 ? 35.511 30.005 164.135 1.00 43.26 4 TYR B O 1
ATOM 1417 N N . HIS B 1 9 ? 33.678 30.657 163.010 1.00 40.66 5 HIS B N 1
ATOM 1418 C CA . HIS B 1 9 ? 33.483 29.336 162.445 1.00 38.72 5 HIS B CA 1
ATOM 1419 C C . HIS B 1 9 ? 33.465 29.421 160.932 1.00 36.61 5 HIS B C 1
ATOM 1420 O O . HIS B 1 9 ? 32.405 29.549 160.325 1.00 37.45 5 HIS B O 1
ATOM 1427 N N . PRO B 1 10 ? 34.661 29.363 160.329 1.00 35.11 6 PRO B N 1
ATOM 1428 C CA . PRO B 1 10 ? 34.896 29.535 158.896 1.00 37.21 6 PRO B CA 1
ATOM 1429 C C . PRO B 1 10 ? 34.016 28.615 158.066 1.00 37.50 6 PRO B C 1
ATOM 1430 O O . PRO B 1 10 ? 33.666 27.522 158.529 1.00 35.56 6 PRO B O 1
ATOM 1434 N N . LYS B 1 11 ? 33.674 29.048 156.857 1.00 35.57 7 LYS B N 1
ATOM 1435 C CA . LYS B 1 11 ? 32.734 28.313 156.026 1.00 34.85 7 LYS B CA 1
ATOM 1436 C C . LYS B 1 11 ? 33.290 26.977 155.566 1.00 36.41 7 LYS B C 1
ATOM 1437 O O . LYS B 1 11 ? 34.499 26.825 155.366 1.00 36.08 7 LYS B O 1
ATOM 1443 N N . PRO B 1 12 ? 32.404 25.989 155.420 1.00 34.29 8 PRO B N 1
ATOM 1444 C CA . PRO B 1 12 ? 32.846 24.706 154.893 1.00 34.05 8 PRO B CA 1
ATOM 1445 C C . PRO B 1 12 ? 32.966 24.794 153.396 1.00 32.14 8 PRO B C 1
ATOM 1446 O O . PRO B 1 12 ? 32.506 25.756 152.806 1.00 34.67 8 PRO B O 1
ATOM 1450 N N . TRP B 1 13 ? 33.578 23.799 152.787 1.00 31.25 9 TRP B N 1
ATOM 1451 C CA . TRP B 1 13 ? 33.569 23.711 151.347 1.00 33.72 9 TRP B CA 1
ATOM 1452 C C . TRP B 1 13 ? 32.410 22.829 150.867 1.00 33.33 9 TRP B C 1
ATOM 1453 O O . TRP B 1 13 ? 32.055 21.841 151.518 1.00 33.55 9 TRP B O 1
ATOM 1464 N N . LEU B 1 14 ? 31.815 23.190 149.734 1.00 33.98 10 LEU B N 1
ATOM 1465 C CA . LEU B 1 14 ? 30.648 22.468 149.218 1.00 31.79 10 LEU B CA 1
ATOM 1466 C C . LEU B 1 14 ? 30.746 22.144 147.718 1.00 29.20 10 LEU B C 1
ATOM 1467 O O . LEU B 1 14 ? 30.758 23.037 146.871 1.00 31.49 10 LEU B O 1
ATOM 1472 N N . GLY B 1 15 ? 30.803 20.857 147.393 1.00 27.42 11 GLY B N 1
ATOM 1473 C CA . GLY B 1 15 ? 30.851 20.434 146.006 1.00 28.56 11 GLY B CA 1
ATOM 1474 C C . GLY B 1 15 ? 29.741 19.484 145.584 1.00 27.10 11 GLY B C 1
ATOM 1475 O O . GLY B 1 15 ? 29.027 18.948 146.429 1.00 28.67 11 GLY B O 1
ATOM 1476 N N . ALA B 1 16 ? 29.602 19.281 144.273 1.00 29.75 12 ALA B N 1
ATOM 1477 C CA . ALA B 1 16 ? 28.587 18.387 143.715 1.00 25.00 12 ALA B CA 1
ATOM 1478 C C . ALA B 1 16 ? 29.191 17.416 142.706 1.00 26.45 12 ALA B C 1
ATOM 1479 O O . ALA B 1 16 ? 30.124 17.760 141.993 1.00 26.69 12 ALA B O 1
ATOM 1481 N N . GLN B 1 17 ? 28.650 16.202 142.655 1.00 26.06 13 GLN B N 1
ATOM 1482 C CA . GLN B 1 17 ? 29.033 15.210 141.657 1.00 23.87 13 GLN B CA 1
ATOM 1483 C C . GLN B 1 17 ? 27.772 14.541 141.088 1.00 29.11 13 GLN B C 1
ATOM 1484 O O . GLN B 1 17 ? 26.773 14.400 141.797 1.00 29.78 13 GLN B O 1
ATOM 1490 N N . PRO B 1 18 ? 27.803 14.122 139.809 1.00 27.17 14 PRO B N 1
ATOM 1491 C CA . PRO B 1 18 ? 28.922 14.157 138.855 1.00 26.72 14 PRO B CA 1
ATOM 1492 C C . PRO B 1 18 ? 29.111 15.508 138.181 1.00 26.31 14 PRO B C 1
ATOM 1493 O O . PRO B 1 18 ? 30.084 15.686 137.453 1.00 31.08 14 PRO B O 1
ATOM 1497 N N . ALA B 1 19 ? 28.198 16.440 138.430 1.00 25.28 15 ALA B N 1
ATOM 1498 C CA . ALA B 1 19 ? 28.254 17.761 137.826 1.00 24.14 15 ALA B CA 1
ATOM 1499 C C . ALA B 1 19 ? 27.321 18.706 138.564 1.00 26.04 15 ALA B C 1
ATOM 1500 O O . ALA B 1 19 ? 26.533 18.265 139.386 1.00 25.41 15 ALA B O 1
ATOM 1502 N N . THR B 1 20 ? 27.411 20.003 138.276 1.00 27.96 16 THR B N 1
ATOM 1503 C CA . THR B 1 20 ? 26.441 20.964 138.805 1.00 27.09 16 THR B CA 1
ATOM 1504 C C . THR B 1 20 ? 25.327 21.230 137.799 1.00 29.32 16 THR B C 1
ATOM 1505 O O . THR B 1 20 ? 24.314 21.828 138.146 1.00 32.04 16 THR B O 1
ATOM 1509 N N . VAL B 1 21 ? 25.522 20.797 136.554 1.00 27.04 17 VAL B N 1
ATOM 1510 C CA . VAL B 1 21 ? 24.474 20.857 135.541 1.00 29.51 17 VAL B CA 1
ATOM 1511 C C . VAL B 1 21 ? 24.193 19.434 135.066 1.00 31.60 17 VAL B C 1
ATOM 1512 O 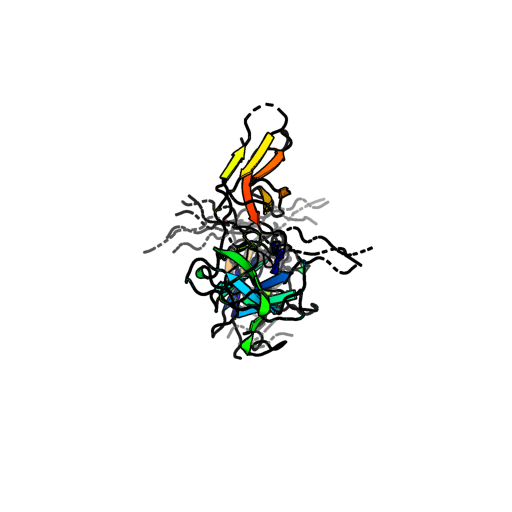O . VAL B 1 21 ? 25.098 18.745 134.582 1.00 31.24 17 VAL B O 1
ATOM 1516 N N . VAL B 1 22 ? 22.945 18.986 135.220 1.00 30.95 18 VAL B N 1
ATOM 1517 C CA . VAL B 1 22 ? 22.569 17.613 134.891 1.00 29.07 18 VAL B CA 1
ATOM 1518 C C . VAL B 1 22 ? 21.159 17.551 134.296 1.00 29.00 18 VAL B C 1
ATOM 1519 O O . VAL B 1 22 ? 20.351 18.456 134.493 1.00 28.32 18 VAL B O 1
ATOM 1523 N N . THR B 1 23 ? 20.872 16.487 133.553 1.00 28.89 19 THR B N 1
ATOM 1524 C CA . THR B 1 23 ? 19.517 16.247 133.088 1.00 28.59 19 THR B CA 1
ATOM 1525 C C . THR B 1 23 ? 18.770 15.541 134.206 1.00 30.52 19 THR B C 1
ATOM 1526 O O . THR B 1 23 ? 19.383 14.818 134.981 1.00 30.21 19 THR B O 1
ATOM 1530 N N . PRO B 1 24 ? 17.445 15.759 134.300 1.00 29.80 20 PRO B N 1
ATOM 1531 C CA . PRO B 1 24 ? 16.594 15.083 135.273 1.00 30.09 20 PRO B CA 1
ATOM 1532 C C . PRO B 1 24 ? 16.686 13.557 135.234 1.00 31.64 20 PRO B C 1
ATOM 1533 O O . PRO B 1 24 ? 16.594 12.959 134.155 1.00 26.81 20 PRO B O 1
ATOM 1537 N N . GLY B 1 25 ? 16.847 12.953 136.416 1.00 26.34 21 GLY B N 1
ATOM 1538 C CA . GLY B 1 25 ? 16.948 11.511 136.555 1.00 24.47 21 GLY B CA 1
ATOM 1539 C C . GLY B 1 25 ? 18.333 11.059 136.983 1.00 26.28 21 GLY B C 1
ATOM 1540 O O . GLY B 1 25 ? 18.570 9.868 137.208 1.00 23.39 21 GLY B O 1
ATOM 1541 N N . VAL B 1 26 ? 19.240 12.030 137.087 1.00 26.43 22 VAL B N 1
ATOM 1542 C CA . VAL B 1 26 ? 20.647 11.805 137.415 1.00 27.34 22 VAL B CA 1
ATOM 1543 C C . VAL B 1 26 ? 20.806 11.738 138.930 1.00 24.74 22 VAL B C 1
ATOM 1544 O O . VAL B 1 26 ? 20.263 12.579 139.631 1.00 25.58 22 VAL B O 1
ATOM 1548 N N . ASN B 1 27 ? 21.531 10.735 139.426 1.00 23.64 23 ASN B N 1
ATOM 1549 C CA . ASN B 1 27 ? 21.818 10.590 140.861 1.00 24.14 23 ASN B CA 1
ATOM 1550 C C . ASN B 1 27 ? 22.978 11.489 141.302 1.00 24.74 23 ASN B C 1
ATOM 1551 O O . ASN B 1 27 ? 24.135 11.173 141.035 1.00 25.70 23 ASN B O 1
ATOM 1556 N N . VAL B 1 28 ? 22.670 12.579 142.007 1.00 26.64 24 VAL B N 1
ATOM 1557 C CA . VAL B 1 28 ? 23.663 13.584 142.416 1.00 25.75 24 VAL B CA 1
ATOM 1558 C C . VAL B 1 28 ? 24.147 13.406 143.855 1.00 26.17 24 VAL B C 1
ATOM 1559 O O . VAL B 1 28 ? 23.349 13.179 144.759 1.00 27.09 24 VAL B O 1
ATOM 1563 N N . THR B 1 29 ? 25.459 13.521 144.058 1.00 27.53 25 THR B N 1
ATOM 1564 C CA . THR B 1 29 ? 26.060 13.453 145.388 1.00 23.82 25 THR B CA 1
ATOM 1565 C C . THR B 1 29 ? 26.642 14.804 145.800 1.00 26.83 25 THR B C 1
ATOM 1566 O O . THR B 1 29 ? 27.410 15.395 145.057 1.00 25.50 25 THR B O 1
ATOM 1570 N N . LEU B 1 30 ? 26.268 15.287 146.985 1.00 28.95 26 LEU B N 1
ATOM 1571 C CA . LEU B 1 30 ? 26.806 16.537 147.527 1.00 26.16 26 LEU B CA 1
ATOM 1572 C C . LEU B 1 30 ? 27.812 16.277 148.646 1.00 26.67 26 LEU B C 1
ATOM 1573 O O . LEU B 1 30 ? 27.544 15.481 149.546 1.00 26.78 26 LEU B O 1
ATOM 1578 N N . ARG B 1 31 ? 28.956 16.955 148.602 1.00 24.98 27 ARG B N 1
ATOM 1579 C CA . ARG B 1 31 ? 29.957 16.811 149.652 1.00 27.01 27 ARG B CA 1
ATOM 1580 C C . ARG B 1 31 ? 30.170 18.106 150.410 1.00 28.00 27 ARG B C 1
ATOM 1581 O O . ARG B 1 31 ? 30.339 19.166 149.823 1.00 28.12 27 ARG B O 1
ATOM 1589 N N . CYS B 1 32 ? 30.159 18.011 151.730 1.00 30.96 28 CYS B N 1
ATOM 1590 C CA . CYS B 1 32 ? 30.493 19.150 152.548 1.00 28.65 28 CYS B CA 1
ATOM 1591 C C . CYS B 1 32 ? 31.761 18.823 153.286 1.00 29.34 28 CYS B C 1
ATOM 1592 O O . CYS B 1 32 ? 31.862 17.781 153.939 1.00 29.01 28 CYS B O 1
ATOM 1595 N N . ARG B 1 33 ? 32.741 19.703 153.147 1.00 29.09 29 ARG B N 1
ATOM 1596 C CA . ARG B 1 33 ? 34.000 19.546 153.845 1.00 30.83 29 ARG B CA 1
ATOM 1597 C C . ARG B 1 33 ? 34.177 20.715 154.802 1.00 30.28 29 ARG B C 1
ATOM 1598 O O . ARG B 1 33 ? 33.968 21.852 154.413 1.00 34.74 29 ARG B O 1
ATOM 1606 N N . ALA B 1 34 ? 34.541 20.430 156.049 1.00 26.19 30 ALA B N 1
ATOM 1607 C CA . ALA B 1 34 ? 34.748 21.468 157.058 1.00 26.75 30 ALA B CA 1
ATOM 1608 C C . ALA B 1 34 ? 36.226 21.652 157.350 1.00 29.97 30 ALA B C 1
ATOM 1609 O O . ALA B 1 34 ? 36.948 20.671 157.498 1.00 35.00 30 ALA B O 1
ATOM 1611 N N . PRO B 1 35 ? 36.683 22.910 157.448 1.00 30.25 31 PRO B N 1
ATOM 1612 C CA . PRO B 1 35 ? 38.090 23.243 157.746 1.00 29.15 31 PRO B CA 1
ATOM 1613 C C . PRO B 1 35 ? 38.553 22.777 159.132 1.00 33.51 31 PRO B C 1
ATOM 1614 O O . PRO B 1 35 ? 39.755 22.623 159.370 1.00 34.56 31 PRO B O 1
ATOM 1618 N N . GLN B 1 36 ? 37.584 22.583 160.027 1.00 31.27 32 GLN B N 1
ATOM 1619 C CA . GLN B 1 36 ? 37.790 22.119 161.397 1.00 34.34 32 GLN B CA 1
ATOM 1620 C C . GLN B 1 36 ? 36.780 20.991 161.681 1.00 32.58 32 GLN B C 1
ATOM 1621 O O . GLN B 1 36 ? 35.770 20.896 160.995 1.00 31.42 32 GLN B O 1
ATOM 1627 N N . PRO B 1 37 ? 37.046 20.136 162.688 1.00 32.95 33 PRO B N 1
ATOM 1628 C CA . PRO B 1 37 ? 36.175 18.977 162.947 1.00 34.25 33 PRO B CA 1
ATOM 1629 C C . PRO B 1 37 ? 34.804 19.337 163.514 1.00 33.38 33 PRO B C 1
ATOM 1630 O O . PRO B 1 37 ? 34.702 20.255 164.326 1.00 34.48 33 PRO B O 1
ATOM 1634 N N . ALA B 1 38 ? 33.780 18.595 163.099 1.00 32.17 34 ALA B N 1
ATOM 1635 C CA . ALA B 1 38 ? 32.410 18.799 163.553 1.00 34.08 34 ALA B CA 1
ATOM 1636 C C . ALA B 1 38 ? 31.660 17.465 163.721 1.00 38.10 34 ALA B C 1
ATOM 1637 O O . ALA B 1 38 ? 32.210 16.389 163.462 1.00 35.77 34 ALA B O 1
ATOM 1639 N N . TRP B 1 39 ? 30.401 17.542 164.149 1.00 35.31 35 TRP B N 1
ATOM 1640 C CA . TRP B 1 39 ? 29.508 16.388 164.105 1.00 32.35 35 TRP B CA 1
ATOM 1641 C C . TRP B 1 39 ? 28.524 16.541 162.965 1.00 32.15 35 TRP B C 1
ATOM 1642 O O . TRP B 1 39 ? 28.530 15.802 161.987 1.00 34.70 35 TRP B O 1
ATOM 1653 N N . ARG B 1 40 ? 27.682 17.550 163.131 1.00 36.05 36 ARG B N 1
ATOM 1654 C CA . ARG B 1 40 ? 26.473 17.743 162.363 1.00 33.17 36 ARG B CA 1
ATOM 1655 C C . ARG B 1 40 ? 26.747 18.618 161.160 1.00 33.30 36 ARG B C 1
ATOM 1656 O O . ARG B 1 40 ? 27.245 19.733 161.304 1.00 31.45 36 ARG B O 1
ATOM 1664 N N . PHE B 1 41 ? 26.432 18.094 159.978 1.00 33.67 37 PHE B N 1
ATOM 1665 C CA . PHE B 1 41 ? 26.525 18.851 158.741 1.00 30.28 37 PHE B CA 1
ATOM 1666 C C . PHE B 1 41 ? 25.136 19.078 158.180 1.00 34.92 37 PHE B C 1
ATOM 1667 O O . PHE B 1 41 ? 24.418 18.125 157.854 1.00 37.18 37 PHE B O 1
ATOM 1675 N N . GLY B 1 42 ? 24.770 20.344 158.043 1.00 34.83 38 GLY B N 1
ATOM 1676 C CA . GLY B 1 42 ? 23.416 20.697 157.685 1.00 31.68 38 GLY B CA 1
ATOM 1677 C C . GLY B 1 42 ? 23.346 21.340 156.330 1.00 34.97 38 GLY B C 1
ATOM 1678 O O . GLY B 1 42 ? 24.107 22.256 156.033 1.00 36.25 38 GLY B O 1
ATOM 1679 N N . LEU B 1 43 ? 22.417 20.844 155.522 1.00 34.93 39 LEU B N 1
ATOM 1680 C CA . LEU B 1 43 ? 22.195 21.291 154.155 1.00 34.49 39 LEU B CA 1
ATOM 1681 C C . LEU B 1 43 ? 21.117 22.371 154.077 1.00 37.82 39 LEU B C 1
ATOM 1682 O O . LEU B 1 43 ? 20.036 22.226 154.649 1.00 39.72 39 LEU B O 1
ATOM 1687 N N . PHE B 1 44 ? 21.392 23.443 153.348 1.00 37.56 40 PHE B N 1
ATOM 1688 C CA . PHE B 1 44 ? 20.505 24.596 153.406 1.00 38.30 40 PHE B CA 1
ATOM 1689 C C . PHE B 1 44 ? 19.903 25.002 152.069 1.00 39.87 40 PHE B C 1
ATOM 1690 O O . PHE B 1 44 ? 20.589 25.441 151.149 1.00 37.19 40 PHE B O 1
ATOM 1698 N N . LYS B 1 45 ? 18.589 24.847 151.999 1.00 45.05 41 LYS B N 1
ATOM 1699 C CA . LYS B 1 45 ? 17.797 25.238 150.849 1.00 43.82 41 LYS B CA 1
ATOM 1700 C C . LYS B 1 45 ? 16.752 26.227 151.318 1.00 44.60 41 LYS B C 1
ATOM 1701 O O . LYS B 1 45 ? 15.914 25.881 152.155 1.00 52.96 41 LYS B O 1
ATOM 1707 N N . PRO B 1 46 ? 16.805 27.465 150.805 1.00 45.40 42 PRO B N 1
ATOM 1708 C CA . PRO B 1 46 ? 15.806 28.505 151.097 1.00 53.65 42 PRO B CA 1
ATOM 1709 C C . PRO B 1 46 ? 14.360 28.026 150.900 1.00 53.00 42 PRO B C 1
ATOM 1710 O O . PRO B 1 46 ? 13.687 28.435 149.956 1.00 50.26 42 PRO B O 1
ATOM 1714 N N . GLY B 1 47 ? 13.898 27.170 151.808 1.00 58.40 43 GLY B N 1
ATOM 1715 C CA . GLY B 1 47 ? 12.641 26.461 151.646 1.00 59.39 43 GLY B CA 1
ATOM 1716 C C . GLY B 1 47 ? 12.770 25.000 152.051 1.00 60.58 43 GLY B C 1
ATOM 1717 O O . GLY B 1 47 ? 13.229 24.172 151.274 1.00 59.05 43 GLY B O 1
ATOM 1718 N N . GLU B 1 48 ? 12.354 24.678 153.270 1.00 65.38 44 GLU B N 1
ATOM 1719 C CA . GLU B 1 48 ? 11.757 25.664 154.156 1.00 63.73 44 GLU B CA 1
ATOM 1720 C C . GLU B 1 48 ? 12.815 26.179 155.114 1.00 65.61 44 GLU B C 1
ATOM 1721 O O . GLU B 1 48 ? 14.010 26.191 154.787 1.00 64.79 44 GLU B O 1
ATOM 1727 N N . ILE B 1 49 ? 12.363 26.597 156.293 1.00 67.31 45 ILE B N 1
ATOM 1728 C CA . ILE B 1 49 ? 13.225 27.163 157.321 1.00 66.63 45 ILE B CA 1
ATOM 1729 C C . ILE B 1 49 ? 14.219 26.121 157.843 1.00 66.28 45 ILE B C 1
ATOM 1730 O O . ILE B 1 49 ? 15.421 26.393 157.940 1.00 62.76 45 ILE B O 1
ATOM 1735 N N . ALA B 1 50 ? 13.719 24.925 158.154 1.00 65.61 46 ALA B N 1
ATOM 1736 C CA . ALA B 1 50 ? 14.554 23.860 158.706 1.00 61.29 46 ALA B CA 1
ATOM 1737 C C . ALA B 1 50 ? 15.493 23.284 157.652 1.00 56.59 46 ALA B C 1
ATOM 1738 O O . ALA B 1 50 ? 15.065 22.983 156.537 1.00 60.86 46 ALA B O 1
ATOM 1740 N N . PRO B 1 51 ? 16.783 23.132 158.006 1.00 51.26 47 PRO B N 1
ATOM 1741 C CA . PRO B 1 51 ? 17.811 22.556 157.131 1.00 45.21 47 PRO B CA 1
ATOM 1742 C C . PRO B 1 51 ? 17.777 21.033 157.082 1.00 46.01 47 PRO B C 1
ATOM 1743 O O . PRO B 1 51 ? 17.159 20.394 157.934 1.00 46.88 47 PRO B O 1
ATOM 1747 N N . LEU B 1 52 ? 18.453 20.461 156.093 1.00 42.81 48 LEU B N 1
ATOM 1748 C CA . LEU B 1 52 ? 18.519 19.018 155.959 1.00 36.52 48 LEU B CA 1
ATOM 1749 C C . LEU B 1 52 ? 19.847 18.537 156.481 1.00 36.21 48 LEU B C 1
ATOM 1750 O O . LEU B 1 52 ? 20.808 19.296 156.534 1.00 34.66 48 LEU B O 1
ATOM 1755 N N . LEU B 1 53 ? 19.903 17.274 156.879 1.00 40.42 49 LEU B N 1
ATOM 1756 C CA . LEU B 1 53 ? 21.140 16.722 157.404 1.00 38.04 49 LEU B CA 1
ATOM 1757 C C . LEU B 1 53 ? 21.925 16.036 156.299 1.00 34.80 49 LEU B C 1
ATOM 1758 O O . LEU B 1 53 ? 21.347 15.475 155.372 1.00 34.49 49 LEU B O 1
ATOM 1763 N N . PHE B 1 54 ? 23.245 16.111 156.397 1.00 34.03 50 PHE B N 1
ATOM 1764 C CA . PHE B 1 54 ? 24.115 15.244 155.623 1.00 29.19 50 PHE B CA 1
ATOM 1765 C C . PHE B 1 54 ? 24.283 13.921 156.344 1.00 32.10 50 PHE B C 1
ATOM 1766 O O . PHE B 1 54 ? 23.892 13.773 157.504 1.00 37.20 50 PHE B O 1
ATOM 1774 N N . ARG B 1 55 ? 24.911 12.974 155.664 1.00 29.83 51 ARG B N 1
ATOM 1775 C CA . ARG B 1 55 ? 25.386 11.769 156.305 1.00 29.12 51 ARG B CA 1
ATOM 1776 C C . ARG B 1 55 ? 26.862 11.979 156.580 1.00 27.31 51 ARG B C 1
ATOM 1777 O O . ARG B 1 55 ? 27.613 12.218 155.659 1.00 28.28 51 ARG B O 1
ATOM 1785 N N . ASP B 1 56 ? 27.284 11.936 157.837 1.00 25.17 52 ASP B N 1
ATOM 1786 C CA . ASP B 1 56 ? 28.697 12.105 158.134 1.00 26.77 52 ASP B CA 1
ATOM 1787 C C . ASP B 1 56 ? 29.491 10.890 157.678 1.00 31.58 52 ASP B C 1
ATOM 1788 O O . ASP B 1 56 ? 29.000 9.764 157.755 1.00 32.45 52 ASP B O 1
ATOM 1793 N N . VAL B 1 57 ? 30.714 11.116 157.200 1.00 28.78 53 VAL B N 1
ATOM 1794 C CA . VAL B 1 57 ? 31.661 10.026 157.003 1.00 27.23 53 VAL B CA 1
ATOM 1795 C C . VAL B 1 57 ? 32.847 10.173 157.983 1.00 35.62 53 VAL B C 1
ATOM 1796 O O . VAL B 1 57 ? 33.523 9.198 158.336 1.00 35.94 53 VAL B O 1
ATOM 1800 N N . SER B 1 58 ? 33.070 11.401 158.437 1.00 32.27 54 SER B N 1
ATOM 1801 C CA . SER B 1 58 ? 34.084 11.704 159.432 1.00 28.68 54 SER B CA 1
ATOM 1802 C C . SER B 1 58 ? 33.738 13.058 160.020 1.00 32.33 54 SER B C 1
ATOM 1803 O O . SER B 1 58 ? 32.661 13.596 159.754 1.00 33.33 54 SER B O 1
ATOM 1806 N N . SER B 1 59 ? 34.645 13.627 160.801 1.00 30.42 55 SER B N 1
ATOM 1807 C CA . SER B 1 59 ? 34.360 14.910 161.413 1.00 29.18 55 SER B CA 1
ATOM 1808 C C . SER B 1 59 ? 34.453 16.052 160.403 1.00 30.94 55 SER B C 1
ATOM 1809 O O . SER B 1 59 ? 33.840 17.098 160.594 1.00 35.62 55 SER B O 1
ATOM 1812 N N . GLU B 1 60 ? 35.190 15.858 159.316 1.00 28.72 56 GLU B N 1
ATOM 1813 C CA . GLU B 1 60 ? 35.379 16.953 158.370 1.00 27.39 56 GLU B CA 1
ATOM 1814 C C . GLU B 1 60 ? 34.835 16.653 156.986 1.00 27.32 56 GLU B C 1
ATOM 1815 O O . GLU B 1 60 ? 35.092 17.398 156.053 1.00 31.40 56 GLU B O 1
ATOM 1821 N N . LEU B 1 61 ? 34.079 15.569 156.852 1.00 29.73 57 LEU B N 1
ATOM 1822 C CA . LEU B 1 61 ? 33.427 15.242 155.592 1.00 25.65 57 LEU B CA 1
ATOM 1823 C C . LEU B 1 61 ? 32.074 14.592 155.808 1.00 28.76 57 LEU B C 1
ATOM 1824 O O . LEU B 1 61 ? 31.961 13.568 156.478 1.00 28.76 57 LEU B O 1
ATOM 1829 N N . ALA B 1 62 ? 31.049 15.189 155.215 1.00 29.95 58 ALA B N 1
ATOM 1830 C CA . ALA B 1 62 ? 29.718 14.606 155.207 1.00 26.98 58 ALA B CA 1
ATOM 1831 C C . ALA B 1 62 ? 29.166 14.670 153.802 1.00 27.64 58 ALA B C 1
ATOM 1832 O O . ALA B 1 62 ? 29.555 15.537 153.021 1.00 27.77 58 ALA B O 1
ATOM 1834 N N . GLU B 1 63 ? 28.253 13.760 153.479 1.00 28.51 59 GLU B N 1
ATOM 1835 C CA . GLU B 1 63 ? 27.676 13.715 152.143 1.00 25.50 59 GLU B CA 1
ATOM 1836 C C . GLU B 1 63 ? 26.160 13.672 152.146 1.00 24.83 59 GLU B C 1
ATOM 1837 O O . GLU B 1 63 ? 25.529 13.277 153.121 1.00 27.43 59 GLU B O 1
ATOM 1843 N N . PHE B 1 64 ? 25.582 14.092 151.031 1.00 24.47 60 PHE B N 1
ATOM 1844 C CA . PHE B 1 64 ? 24.143 14.051 150.849 1.00 24.44 60 PHE B CA 1
ATOM 1845 C C . PHE B 1 64 ? 23.845 13.469 149.474 1.00 25.81 60 PHE B C 1
ATOM 1846 O O . PHE B 1 64 ? 24.460 13.848 148.479 1.00 25.81 60 PHE B O 1
ATOM 1854 N N . PHE B 1 65 ? 22.899 12.544 149.414 1.00 26.52 61 PHE B N 1
ATOM 1855 C CA . PHE B 1 65 ? 22.594 11.883 148.160 1.00 24.55 61 PHE B CA 1
ATOM 1856 C C . PHE B 1 65 ? 21.209 12.258 147.640 1.00 25.54 61 PHE B C 1
ATOM 1857 O O . PHE B 1 65 ? 20.198 11.835 148.179 1.00 32.14 61 PHE B O 1
ATOM 1865 N N . LEU B 1 66 ? 21.177 13.080 146.599 1.00 27.83 62 LEU B N 1
ATOM 1866 C CA . LEU B 1 66 ? 19.932 13.466 145.934 1.00 28.61 62 LEU B CA 1
ATOM 1867 C C . LEU B 1 66 ? 19.533 12.455 144.872 1.00 27.77 62 LEU B C 1
ATOM 1868 O O . LEU B 1 66 ? 20.028 12.505 143.746 1.00 26.22 62 LEU B O 1
ATOM 1873 N N . GLU B 1 67 ? 18.623 11.558 145.239 1.00 30.60 63 GLU B N 1
ATOM 1874 C CA . GLU B 1 67 ? 18.092 10.527 144.344 1.00 28.91 63 GLU B CA 1
ATOM 1875 C C . GLU B 1 67 ? 17.477 11.106 143.056 1.00 30.63 63 GLU B C 1
ATOM 1876 O O . GLU B 1 67 ? 16.926 12.203 143.081 1.00 30.23 63 GLU B O 1
ATOM 1882 N N . GLU B 1 68 ? 17.579 10.346 141.958 1.00 30.85 64 GLU B N 1
ATOM 1883 C CA . GLU B 1 68 ? 17.144 10.723 140.596 1.00 27.55 64 GLU B CA 1
ATOM 1884 C C . GLU B 1 68 ? 16.484 12.098 140.470 1.00 29.01 64 GLU B C 1
ATOM 1885 O O . GLU B 1 68 ? 15.264 12.214 140.360 1.00 31.96 64 GLU B O 1
ATOM 1891 N N . VAL B 1 69 ? 17.317 13.132 140.462 1.00 29.52 65 VAL B N 1
ATOM 1892 C CA . VAL B 1 69 ? 16.851 14.505 140.607 1.00 32.03 65 VAL B CA 1
ATOM 1893 C C . VAL B 1 69 ? 15.870 14.967 139.543 1.00 31.14 65 VAL B C 1
ATOM 1894 O O . VAL B 1 69 ? 15.913 14.549 138.378 1.00 33.21 65 VAL B O 1
ATOM 1898 N N . THR B 1 70 ? 14.994 15.858 139.999 1.00 30.38 66 THR B N 1
ATOM 1899 C CA . THR B 1 70 ? 13.974 16.525 139.206 1.00 31.72 66 THR B CA 1
ATOM 1900 C C . THR B 1 70 ? 14.396 17.985 138.952 1.00 31.83 66 THR B C 1
ATOM 1901 O O . THR B 1 70 ? 15.280 18.494 139.637 1.00 28.50 66 THR B O 1
ATOM 1905 N N . PRO B 1 71 ? 13.782 18.663 137.960 1.00 30.63 67 PRO B N 1
ATOM 1906 C CA . PRO B 1 71 ? 14.129 20.077 137.759 1.00 29.55 67 PRO B CA 1
ATOM 1907 C C . PRO B 1 71 ? 13.875 20.967 138.976 1.00 31.08 67 PRO B C 1
ATOM 1908 O O . PRO B 1 71 ? 14.477 22.034 139.059 1.00 31.08 67 PRO B O 1
ATOM 1912 N N . ALA B 1 72 ? 13.035 20.519 139.909 1.00 35.19 68 ALA B N 1
ATOM 1913 C CA . ALA B 1 72 ? 12.642 21.313 141.079 1.00 33.90 68 ALA B CA 1
ATOM 1914 C C . ALA B 1 72 ? 13.679 21.256 142.190 1.00 34.55 68 ALA B C 1
ATOM 1915 O O . ALA B 1 72 ? 13.761 22.158 143.022 1.00 34.88 68 ALA B O 1
ATOM 1917 N N . GLN B 1 73 ? 14.465 20.185 142.193 1.00 37.80 69 GLN B N 1
ATOM 1918 C CA . GLN B 1 73 ? 15.534 19.988 143.170 1.00 36.22 69 GLN B CA 1
ATOM 1919 C C . GLN B 1 73 ? 16.765 20.829 142.839 1.00 33.15 69 GLN B C 1
ATOM 1920 O O . GLN B 1 73 ? 17.787 20.747 143.523 1.00 34.99 69 GLN B O 1
ATOM 1926 N N . GLY B 1 74 ? 16.664 21.632 141.784 1.00 34.68 70 GLY B N 1
ATOM 1927 C CA . GLY B 1 74 ? 17.741 22.525 141.397 1.00 35.00 70 GLY B CA 1
ATOM 1928 C C . GLY B 1 74 ? 17.642 23.853 142.118 1.00 35.81 70 GLY B C 1
ATOM 1929 O O . GLY B 1 74 ? 16.557 24.262 142.526 1.00 34.65 70 GLY B O 1
ATOM 1930 N N . GLY B 1 75 ? 18.771 24.529 142.287 1.00 35.47 71 GLY B N 1
ATOM 1931 C CA . GLY B 1 75 ? 18.766 25.833 142.922 1.00 36.55 71 GLY B CA 1
ATOM 1932 C C . GLY B 1 75 ? 19.924 26.071 143.862 1.00 32.28 71 GLY B C 1
ATOM 1933 O O . GLY B 1 75 ? 20.889 25.323 143.858 1.00 35.16 71 GLY B O 1
ATOM 1934 N N . SER B 1 76 ? 19.822 27.109 144.681 1.00 31.61 72 SER B N 1
ATOM 1935 C CA . SER B 1 76 ? 20.944 27.516 145.508 1.00 32.87 72 SER B CA 1
ATOM 1936 C C . SER B 1 76 ? 21.010 26.754 146.817 1.00 37.57 72 SER B C 1
ATOM 1937 O O . SER B 1 76 ? 20.098 26.811 147.645 1.00 41.22 72 SER B O 1
ATOM 1940 N N . TYR B 1 77 ? 22.111 26.033 146.984 1.00 36.79 73 TYR B N 1
ATOM 1941 C CA . TYR B 1 77 ? 22.383 25.289 148.197 1.00 34.40 73 TYR B CA 1
ATOM 1942 C C . TYR B 1 77 ? 23.598 25.879 148.878 1.00 32.87 73 TYR B C 1
ATOM 1943 O O . TYR B 1 77 ? 24.513 26.355 148.213 1.00 33.09 73 TYR B O 1
ATOM 1952 N N . ARG B 1 78 ? 23.592 25.851 150.202 1.00 30.42 74 ARG B N 1
ATOM 1953 C CA . ARG B 1 78 ? 24.784 26.114 150.982 1.00 30.74 74 ARG B CA 1
ATOM 1954 C C . ARG B 1 78 ? 24.883 25.015 152.021 1.00 35.68 74 ARG B C 1
ATOM 1955 O O . ARG B 1 78 ? 23.929 24.264 152.255 1.00 36.23 74 ARG B O 1
ATOM 1963 N N . CYS B 1 79 ? 26.035 24.925 152.657 1.00 34.10 75 CYS B N 1
ATOM 1964 C CA . CYS B 1 79 ? 26.220 23.926 153.684 1.00 35.85 75 CYS B CA 1
ATOM 1965 C C . CYS B 1 79 ? 26.774 24.596 154.930 1.00 37.13 75 CYS B C 1
ATOM 1966 O O . CYS B 1 79 ? 27.610 25.501 154.825 1.00 37.53 75 CYS B O 1
ATOM 1969 N N . CYS B 1 80 ? 26.299 24.168 156.100 1.00 35.00 76 CYS B N 1
ATOM 1970 C CA . CYS B 1 80 ? 26.908 24.582 157.360 1.00 31.67 76 CYS B CA 1
ATOM 1971 C C . CYS B 1 80 ? 27.281 23.364 158.162 1.00 26.30 76 CYS B C 1
ATOM 1972 O O . CYS B 1 80 ? 26.714 22.301 157.970 1.00 28.98 76 CYS B O 1
ATOM 1975 N N . TYR B 1 81 ? 28.247 23.523 159.054 1.00 28.80 77 TYR B N 1
ATOM 1976 C CA . TYR B 1 81 ? 28.537 22.498 160.048 1.00 33.30 77 TYR B CA 1
ATOM 1977 C C . TYR B 1 81 ? 28.344 23.051 161.451 1.00 33.70 77 TYR B C 1
ATOM 1978 O O . TYR B 1 81 ? 28.394 24.264 161.674 1.00 32.39 77 TYR B O 1
ATOM 1987 N N . ARG B 1 82 ? 28.131 22.155 162.402 1.00 34.96 78 ARG B N 1
ATOM 1988 C CA . ARG B 1 82 ? 28.081 22.567 163.792 1.00 35.11 78 ARG B CA 1
ATOM 1989 C C . ARG B 1 82 ? 28.659 21.509 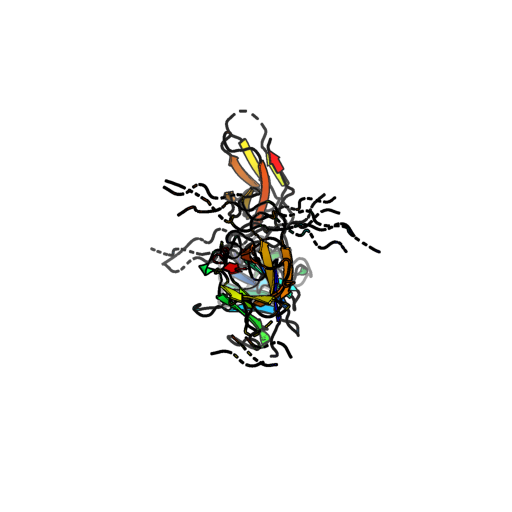164.720 1.00 35.83 78 ARG B C 1
ATOM 1990 O O . ARG B 1 82 ? 28.978 20.392 164.301 1.00 35.59 78 ARG B O 1
ATOM 1998 N N . ARG B 1 83 ? 28.813 21.907 165.981 1.00 32.74 79 ARG B N 1
ATOM 1999 C CA . ARG B 1 83 ? 29.194 21.027 167.069 1.00 31.41 79 ARG B CA 1
ATOM 2000 C C . ARG B 1 83 ? 28.228 21.270 168.225 1.00 35.17 79 ARG B C 1
ATOM 2001 O O . ARG B 1 83 ? 27.766 22.397 168.419 1.00 35.22 79 ARG B O 1
ATOM 2009 N N . PRO B 1 84 ? 27.925 20.221 169.008 1.00 35.98 80 PRO B N 1
ATOM 2010 C CA . PRO B 1 84 ? 26.896 20.296 170.064 1.00 35.85 80 PRO B CA 1
ATOM 2011 C C . PRO B 1 84 ? 27.174 21.359 171.129 1.00 34.82 80 PRO B C 1
ATOM 2012 O O . PRO B 1 84 ? 26.245 21.983 171.638 1.00 34.50 80 PRO B O 1
ATOM 2016 N N . ASP B 1 85 ? 28.453 21.554 171.436 1.00 35.89 81 ASP B N 1
ATOM 2017 C CA . ASP B 1 85 ? 28.916 22.504 172.437 1.00 29.57 81 ASP B CA 1
ATOM 2018 C C . ASP B 1 85 ? 28.720 23.959 172.038 1.00 30.34 81 ASP B C 1
ATOM 2019 O O . ASP B 1 85 ? 28.881 24.856 172.847 1.00 33.01 81 ASP B O 1
ATOM 2024 N N . TRP B 1 86 ? 28.388 24.205 170.785 1.00 34.39 82 TRP B N 1
ATOM 2025 C CA . TRP B 1 86 ? 28.222 25.575 170.335 1.00 31.83 82 TRP B CA 1
ATOM 2026 C C . TRP B 1 86 ? 26.932 26.111 170.919 1.00 31.27 82 TRP B C 1
ATOM 2027 O O . TRP B 1 86 ? 26.699 27.320 170.972 1.00 28.75 82 TRP B O 1
ATOM 2038 N N . GLY B 1 87 ? 26.105 25.177 171.375 1.00 36.98 83 GLY B N 1
ATOM 2039 C CA . GLY B 1 87 ? 24.837 25.486 172.005 1.00 38.51 83 GLY B CA 1
ATOM 2040 C C . GLY B 1 87 ? 23.684 25.376 171.034 1.00 38.98 83 GLY B C 1
ATOM 2041 O O . GLY B 1 87 ? 23.891 25.110 169.846 1.00 37.31 83 GLY B O 1
ATOM 2042 N N . PRO B 1 88 ? 22.458 25.581 171.536 1.00 40.01 84 PRO B N 1
ATOM 2043 C CA . PRO B 1 88 ? 21.232 25.573 170.724 1.00 42.89 84 PRO B CA 1
ATOM 2044 C C . PRO B 1 88 ? 21.269 26.508 169.503 1.00 39.01 84 PRO B C 1
ATOM 2045 O O . PRO B 1 88 ? 21.526 27.709 169.660 1.00 38.65 84 PRO B O 1
ATOM 2049 N N . GLY B 1 89 ? 21.029 25.945 168.314 1.00 34.52 85 GLY B N 1
ATOM 2050 C CA . GLY B 1 89 ? 20.846 26.709 167.086 1.00 32.50 85 GLY B CA 1
ATOM 2051 C C . GLY B 1 89 ? 22.009 27.504 166.512 1.00 36.28 85 GLY B C 1
ATOM 2052 O O . GLY B 1 89 ? 21.789 28.499 165.823 1.00 37.82 85 GLY B O 1
ATOM 2053 N N . VAL B 1 90 ? 23.243 27.078 166.777 1.00 38.45 86 VAL B N 1
ATOM 2054 C CA . VAL B 1 90 ? 24.418 27.773 166.241 1.00 36.18 86 VAL B CA 1
ATOM 2055 C C . VAL B 1 90 ? 25.097 26.997 165.123 1.00 35.29 86 VAL B C 1
ATOM 2056 O O . VAL B 1 90 ? 25.536 25.862 165.315 1.00 33.60 86 VAL B O 1
ATOM 2060 N N . TRP B 1 91 ? 25.207 27.623 163.959 1.00 37.07 87 TRP B N 1
ATOM 2061 C CA . TRP B 1 91 ? 25.828 26.977 162.811 1.00 32.76 87 TRP B CA 1
ATOM 2062 C C . TRP B 1 91 ? 27.102 27.698 162.408 1.00 31.56 87 TRP B C 1
ATOM 2063 O O . TRP B 1 91 ? 27.315 28.847 162.788 1.00 32.47 87 TRP B O 1
ATOM 2074 N N . SER B 1 92 ? 27.947 27.024 161.636 1.00 30.78 88 SER B N 1
ATOM 2075 C CA . SER B 1 92 ? 29.132 27.659 161.071 1.00 32.00 88 SER B CA 1
ATOM 2076 C C . SER B 1 92 ? 28.777 28.800 160.116 1.00 38.01 88 SER B C 1
ATOM 2077 O O . SER B 1 92 ? 27.600 29.030 159.810 1.00 37.05 88 SER B O 1
ATOM 2080 N N . GLN B 1 93 ? 29.793 29.521 159.648 1.00 35.29 89 GLN B N 1
ATOM 2081 C CA . GLN B 1 93 ? 29.577 30.457 158.552 1.00 38.45 89 GLN B CA 1
ATOM 2082 C C . GLN B 1 93 ? 29.234 29.626 157.328 1.00 39.96 89 GLN B C 1
ATOM 2083 O O . GLN B 1 93 ? 29.884 28.617 157.071 1.00 38.74 89 GLN B O 1
ATOM 2089 N N . PRO B 1 94 ? 28.192 30.023 156.584 1.00 41.03 90 PRO B N 1
ATOM 2090 C CA . PRO B 1 94 ? 27.779 29.195 155.445 1.00 37.01 90 PRO B CA 1
ATOM 2091 C C . PRO B 1 94 ? 28.812 29.124 154.322 1.00 37.11 90 PRO B C 1
ATOM 2092 O O . PRO B 1 94 ? 29.543 30.081 154.058 1.00 34.48 90 PRO B O 1
ATOM 2096 N N . SER B 1 95 ? 28.863 27.964 153.675 1.00 39.00 91 SER B N 1
ATOM 2097 C CA . SER B 1 95 ? 29.669 27.764 152.477 1.00 36.16 91 SER B CA 1
ATOM 2098 C C . SER B 1 95 ? 29.216 28.695 151.374 1.00 36.14 91 SER B C 1
ATOM 2099 O O . SER B 1 95 ? 28.147 29.303 151.455 1.00 35.38 91 SER B O 1
ATOM 2102 N N . ASP B 1 96 ? 30.030 28.786 150.332 1.00 35.78 92 ASP B N 1
ATOM 2103 C CA . ASP B 1 96 ? 29.626 29.454 149.109 1.00 33.15 92 ASP B CA 1
ATOM 2104 C C . ASP B 1 96 ? 28.446 28.736 148.477 1.00 30.81 92 ASP B C 1
ATOM 2105 O O . ASP B 1 96 ? 28.321 27.526 148.588 1.00 33.12 92 ASP B O 1
ATOM 2110 N N . VAL B 1 97 ? 27.580 29.484 147.811 1.00 31.44 93 VAL B N 1
ATOM 2111 C CA . VAL B 1 97 ? 26.440 28.878 147.140 1.00 35.39 93 VAL B CA 1
ATOM 2112 C C . VAL B 1 97 ? 26.893 27.866 146.087 1.00 33.02 93 VAL B C 1
ATOM 2113 O O . VAL B 1 97 ? 27.777 28.117 145.261 1.00 28.33 93 VAL B O 1
ATOM 2117 N N . LEU B 1 98 ? 26.302 26.686 146.175 1.00 34.28 94 LEU B N 1
ATOM 2118 C CA . LEU B 1 98 ? 26.410 25.710 145.117 1.00 31.67 94 LEU B CA 1
ATOM 2119 C C . LEU B 1 98 ? 25.148 25.825 144.284 1.00 35.65 94 LEU B C 1
ATOM 2120 O O . LEU B 1 98 ? 24.054 25.507 144.750 1.00 39.19 94 LEU B O 1
ATOM 2125 N N . GLU B 1 99 ? 25.286 26.319 143.065 1.00 34.27 95 GLU B N 1
ATOM 2126 C CA . GLU B 1 99 ? 24.146 26.421 142.182 1.00 31.73 95 GLU B CA 1
ATOM 2127 C C . GLU B 1 99 ? 24.015 25.121 141.406 1.00 35.06 95 GLU B C 1
ATOM 2128 O O . GLU B 1 99 ? 24.889 24.778 140.616 1.00 33.18 95 GLU B O 1
ATOM 2134 N N . LEU B 1 100 ? 22.931 24.389 141.648 1.00 34.56 96 LEU B N 1
ATOM 2135 C CA . LEU B 1 100 ? 22.648 23.178 140.894 1.00 30.12 96 LEU B CA 1
ATOM 2136 C C . LEU B 1 100 ? 21.560 23.457 139.842 1.00 31.78 96 LEU B C 1
ATOM 2137 O O . LEU B 1 100 ? 20.511 24.014 140.153 1.00 33.22 96 LEU B O 1
ATOM 2142 N N . LEU B 1 101 ? 21.828 23.087 138.591 1.00 32.04 97 LEU B N 1
ATOM 2143 C CA . LEU B 1 101 ? 20.856 23.241 137.513 1.00 29.41 97 LEU B CA 1
ATOM 2144 C C . LEU B 1 101 ? 20.430 21.872 136.968 1.00 31.46 97 LEU B C 1
ATOM 2145 O O . LEU B 1 101 ? 21.262 21.116 136.461 1.00 31.01 97 LEU B O 1
ATOM 2150 N N . VAL B 1 102 ? 19.137 21.557 137.097 1.00 29.40 98 VAL B N 1
ATOM 2151 C CA . VAL B 1 102 ? 18.566 20.306 136.586 1.00 28.54 98 VAL B CA 1
ATOM 2152 C C . VAL B 1 102 ? 17.632 20.609 135.423 1.00 27.91 98 VAL B C 1
ATOM 2153 O O . VAL B 1 102 ? 16.519 21.084 135.629 1.00 28.80 98 VAL B O 1
ATOM 2157 N N . THR B 1 103 ? 18.066 20.325 134.202 1.00 30.75 99 THR B N 1
ATOM 2158 C CA . THR B 1 103 ? 17.251 20.666 133.040 1.00 31.26 99 THR B CA 1
ATOM 2159 C C . THR B 1 103 ? 17.417 19.629 131.927 1.00 28.50 99 THR B C 1
ATOM 2160 O O . THR B 1 103 ? 18.443 18.962 131.832 1.00 29.17 99 THR B O 1
ATOM 2164 N N . GLU B 1 104 ? 16.391 19.476 131.105 1.00 26.81 100 GLU B N 1
ATOM 2165 C CA . GLU B 1 104 ? 16.424 18.473 130.055 1.00 29.26 100 GLU B CA 1
ATOM 2166 C C . GLU B 1 104 ? 17.235 18.993 128.883 1.00 27.87 100 GLU B C 1
ATOM 2167 O O . GLU B 1 104 ? 17.997 18.257 128.261 1.00 26.00 100 GLU B O 1
ATOM 2173 N N . GLU B 1 105 ? 17.073 20.282 128.611 1.00 28.95 101 GLU B N 1
ATOM 2174 C CA . GLU B 1 105 ? 17.702 20.929 127.474 1.00 28.30 101 GLU B CA 1
ATOM 2175 C C . GLU B 1 105 ? 18.014 22.368 127.845 1.00 25.97 101 GLU B C 1
ATOM 2176 O O . GLU B 1 105 ? 17.213 23.014 128.503 1.00 27.38 101 GLU B O 1
ATOM 2182 N N . LEU B 1 106 ? 19.177 22.858 127.432 1.00 24.40 102 LEU B N 1
ATOM 2183 C CA . LEU B 1 106 ? 19.601 24.231 127.699 1.00 20.98 102 LEU B CA 1
ATOM 2184 C C . LEU B 1 106 ? 19.136 25.204 126.619 1.00 24.15 102 LEU B C 1
ATOM 2185 O O . LEU B 1 106 ? 18.945 24.816 125.460 1.00 26.82 102 LEU B O 1
ATOM 2190 N N . PRO B 1 107 ? 18.946 26.480 126.990 1.00 26.68 103 PRO B N 1
ATOM 2191 C CA . PRO B 1 107 ? 18.443 27.460 126.017 1.00 21.71 103 PRO B CA 1
ATOM 2192 C C . PRO B 1 107 ? 19.364 27.602 124.822 1.00 26.68 103 PRO B C 1
ATOM 2193 O O . PRO B 1 107 ? 20.582 27.593 124.993 1.00 26.75 103 PRO B O 1
ATOM 2197 N N . ARG B 1 108 ? 18.786 27.716 123.629 1.00 25.60 104 ARG B N 1
ATOM 2198 C CA . ARG B 1 108 ? 19.585 27.828 122.436 1.00 24.17 104 ARG B CA 1
ATOM 2199 C C . ARG B 1 108 ? 20.416 29.089 122.516 1.00 28.43 104 ARG B C 1
ATOM 2200 O O . ARG B 1 108 ? 19.992 30.084 123.126 1.00 27.10 104 ARG B O 1
ATOM 2208 N N . PRO B 1 109 ? 21.624 29.041 121.937 1.00 23.97 105 PRO B N 1
ATOM 2209 C CA . PRO B 1 109 ? 22.451 30.241 121.871 1.00 23.43 105 PRO B CA 1
ATOM 2210 C C . PRO B 1 109 ? 22.096 31.074 120.656 1.00 24.46 105 PRO B C 1
ATOM 2211 O O . PRO B 1 109 ? 21.387 30.583 119.795 1.00 28.94 105 PRO B O 1
ATOM 2215 N N . SER B 1 110 ? 22.542 32.320 120.590 1.00 22.82 106 SER B N 1
ATOM 2216 C CA . SER B 1 110 ? 22.499 33.023 119.320 1.00 23.41 106 SER B CA 1
ATOM 2217 C C . SER B 1 110 ? 23.816 32.759 118.611 1.00 25.80 106 SER B C 1
ATOM 2218 O O . SER B 1 110 ? 24.828 32.484 119.257 1.00 25.03 106 SER B O 1
ATOM 2221 N N . LEU B 1 111 ? 23.803 32.825 117.283 1.00 26.69 107 LEU B N 1
ATOM 2222 C CA . LEU B 1 111 ? 25.029 32.689 116.506 1.00 26.30 107 LEU B CA 1
ATOM 2223 C C . LEU B 1 111 ? 25.144 33.841 115.504 1.00 28.93 107 LEU B C 1
ATOM 2224 O O . LEU B 1 111 ? 24.256 34.040 114.675 1.00 30.65 107 LEU B O 1
ATOM 2229 N N . VAL B 1 112 ? 26.237 34.602 115.582 1.00 31.23 108 VAL B N 1
ATOM 2230 C CA . VAL B 1 112 ? 26.431 35.780 114.730 1.00 26.37 108 VAL B CA 1
ATOM 2231 C C . VAL B 1 112 ? 27.853 35.853 114.182 1.00 28.91 108 VAL B C 1
ATOM 2232 O O . VAL B 1 112 ? 28.768 35.222 114.713 1.00 29.14 108 VAL B O 1
ATOM 2236 N N . ALA B 1 113 ? 28.019 36.636 113.118 1.00 30.59 109 ALA B N 1
ATOM 2237 C CA . ALA B 1 113 ? 29.324 36.936 112.531 1.00 29.48 109 ALA B CA 1
ATOM 2238 C C . ALA B 1 113 ? 29.793 38.302 113.004 1.00 34.17 109 ALA B C 1
ATOM 2239 O O .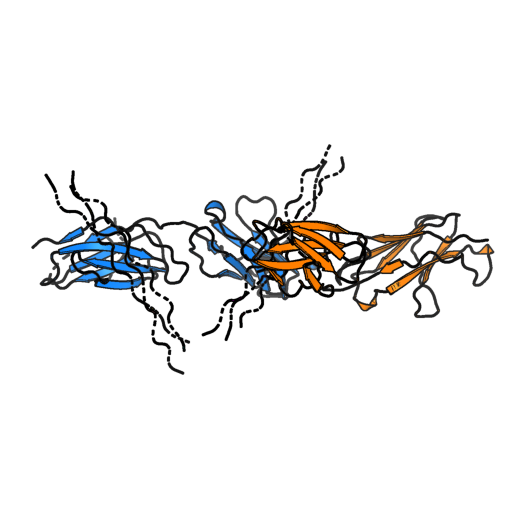 ALA B 1 113 ? 29.111 39.301 112.800 1.00 32.44 109 ALA B O 1
ATOM 2241 N N . LEU B 1 114 ? 30.964 38.346 113.625 1.00 36.78 110 LEU B N 1
ATOM 2242 C CA . LEU B 1 114 ? 31.395 39.550 114.313 1.00 37.05 110 LEU B CA 1
ATOM 2243 C C . LEU B 1 114 ? 31.757 40.680 113.343 1.00 40.39 110 LEU B C 1
ATOM 2244 O O . LEU B 1 114 ? 32.320 40.437 112.269 1.00 37.01 110 LEU B O 1
ATOM 2249 N N . PRO B 1 115 ? 31.412 41.925 113.725 1.00 44.26 111 PRO B N 1
ATOM 2250 C CA . PRO B 1 115 ? 31.688 43.143 112.951 1.00 40.57 111 PRO B CA 1
ATOM 2251 C C . PRO B 1 115 ? 33.159 43.546 112.973 1.00 39.68 111 PRO B C 1
ATOM 2252 O O . PRO B 1 115 ? 33.891 43.164 112.059 1.00 44.27 111 PRO B O 1
ATOM 2256 N N . ALA B 1 123 ? 40.729 37.342 103.704 1.00 48.16 119 ALA B N 1
ATOM 2257 C CA . ALA B 1 123 ? 39.919 38.251 104.509 1.00 50.81 119 ALA B CA 1
ATOM 2258 C C . ALA B 1 123 ? 39.045 37.474 105.501 1.00 52.55 119 ALA B C 1
ATOM 2259 O O . ALA B 1 123 ? 37.897 37.138 105.198 1.00 53.94 119 ALA B O 1
ATOM 2261 N N . ASN B 1 124 ? 39.584 37.212 106.690 1.00 48.90 120 ASN B N 1
ATOM 2262 C CA . ASN B 1 124 ? 38.952 36.307 107.659 1.00 46.73 120 ASN B CA 1
ATOM 2263 C C . ASN B 1 124 ? 37.638 36.800 108.268 1.00 45.19 120 ASN B C 1
ATOM 2264 O O . ASN B 1 124 ? 37.387 37.999 108.360 1.00 46.49 120 ASN B O 1
ATOM 2269 N N . VAL B 1 125 ? 36.824 35.836 108.693 1.00 41.18 121 VAL B N 1
ATOM 2270 C CA . VAL B 1 125 ? 35.503 36.059 109.273 1.00 40.91 121 VAL B CA 1
ATOM 2271 C C . VAL B 1 125 ? 35.437 35.358 110.622 1.00 36.67 121 VAL B C 1
ATOM 2272 O O . VAL B 1 125 ? 35.887 34.218 110.748 1.00 37.98 121 VAL B O 1
ATOM 2276 N N . SER B 1 126 ? 34.877 36.027 111.627 1.00 37.04 122 SER B N 1
ATOM 2277 C CA . SER B 1 126 ? 34.747 35.421 112.950 1.00 32.92 122 SER B CA 1
ATOM 2278 C C . SER B 1 126 ? 33.284 35.266 113.367 1.00 30.71 122 SER B C 1
ATOM 2279 O O . SER B 1 126 ? 32.493 36.198 113.250 1.00 32.20 122 SER B O 1
ATOM 2282 N N . LEU B 1 127 ? 32.935 34.071 113.843 1.00 31.68 123 LEU B N 1
ATOM 2283 C CA . LEU B 1 127 ? 31.601 33.790 114.370 1.00 28.17 123 LEU B CA 1
ATOM 2284 C C . LEU B 1 127 ? 31.596 33.720 115.898 1.00 31.68 123 LEU B C 1
ATOM 2285 O O . LEU B 1 127 ? 32.491 33.130 116.499 1.00 32.83 123 LEU B O 1
ATOM 2290 N N . ARG B 1 128 ? 30.587 34.317 116.528 1.00 32.97 124 ARG B N 1
ATOM 2291 C CA . ARG B 1 128 ? 30.394 34.146 117.961 1.00 27.67 124 ARG B CA 1
ATOM 2292 C C . ARG B 1 128 ? 29.135 33.335 118.259 1.00 27.67 124 ARG B C 1
ATOM 2293 O O . ARG B 1 128 ? 28.046 33.643 117.772 1.00 25.72 124 ARG B O 1
ATOM 2301 N N . CYS B 1 129 ? 29.312 32.295 119.067 1.00 29.30 125 CYS B N 1
ATOM 2302 C CA . CYS B 1 129 ? 28.222 31.496 119.608 1.00 26.53 125 CYS B CA 1
ATOM 2303 C C . CYS B 1 129 ? 28.046 31.905 121.062 1.00 27.06 125 CYS B C 1
ATOM 2304 O O . CYS B 1 129 ? 28.931 31.679 121.880 1.00 26.93 125 CYS B O 1
ATOM 2307 N N . ALA B 1 130 ? 26.914 32.514 121.385 1.00 25.41 126 ALA B N 1
ATOM 2308 C CA . ALA B 1 130 ? 26.733 33.067 122.713 1.00 25.79 126 ALA B CA 1
ATOM 2309 C C . ALA B 1 130 ? 25.472 32.568 123.401 1.00 27.21 126 ALA B C 1
ATOM 2310 O O . ALA B 1 130 ? 24.360 32.722 122.900 1.00 26.35 126 ALA B O 1
ATOM 2312 N N . GLY B 1 131 ? 25.672 31.965 124.563 1.00 26.27 127 GLY B N 1
ATOM 2313 C CA . GLY B 1 131 ? 24.591 31.701 125.478 1.00 29.26 127 GLY B CA 1
ATOM 2314 C C . GLY B 1 131 ? 24.715 32.606 126.695 1.00 36.09 127 GLY B C 1
ATOM 2315 O O . GLY B 1 131 ? 25.325 33.685 126.640 1.00 33.19 127 GLY B O 1
ATOM 2316 N N . ARG B 1 132 ? 24.130 32.166 127.802 1.00 32.41 128 ARG B N 1
ATOM 2317 C CA . ARG B 1 132 ? 24.112 32.959 129.018 1.00 33.79 128 ARG B CA 1
ATOM 2318 C C . ARG B 1 132 ? 24.862 32.227 130.122 1.00 33.92 128 ARG B C 1
ATOM 2319 O O . ARG B 1 132 ? 25.177 32.804 131.155 1.00 33.39 128 ARG B O 1
ATOM 2327 N N . LEU B 1 133 ? 25.161 30.953 129.882 1.00 35.85 129 LEU B N 1
ATOM 2328 C CA . LEU B 1 133 ? 25.719 30.082 130.912 1.00 31.38 129 LEU B CA 1
ATOM 2329 C C . LEU B 1 133 ? 27.244 29.974 130.808 1.00 32.91 129 LEU B C 1
ATOM 2330 O O . LEU B 1 133 ? 27.803 29.836 129.705 1.00 33.54 129 LEU B O 1
ATOM 2335 N N . ARG B 1 134 ? 27.909 30.033 131.959 1.00 25.46 130 ARG B N 1
ATOM 2336 C CA . ARG B 1 134 ? 29.364 30.023 131.997 1.00 31.12 130 ARG B CA 1
ATOM 2337 C C . ARG B 1 134 ? 29.933 28.608 131.976 1.00 33.54 130 ARG B C 1
ATOM 2338 O O . ARG B 1 134 ? 29.309 27.664 132.462 1.00 31.47 130 ARG B O 1
ATOM 2346 N N . ASN B 1 135 ? 31.120 28.488 131.388 1.00 34.83 131 ASN B N 1
ATOM 2347 C CA . ASN B 1 135 ? 31.870 27.237 131.288 1.00 34.13 131 ASN B CA 1
ATOM 2348 C C . ASN B 1 135 ? 31.125 26.146 130.543 1.00 29.72 131 ASN B C 1
ATOM 2349 O O . ASN B 1 135 ? 30.666 25.177 131.128 1.00 29.04 131 ASN B O 1
ATOM 2354 N N . MET B 1 136 ? 31.019 26.324 129.232 1.00 33.98 132 MET B N 1
ATOM 2355 C CA . MET B 1 136 ? 30.440 25.323 128.352 1.00 29.18 132 MET B CA 1
ATOM 2356 C C . MET B 1 136 ? 31.371 25.111 127.174 1.00 27.77 132 MET B C 1
ATOM 2357 O O . MET B 1 136 ? 32.128 26.012 126.814 1.00 31.36 132 MET B O 1
ATOM 2362 N N . SER B 1 137 ? 31.355 23.918 126.596 1.00 26.34 133 SER B N 1
ATOM 2363 C CA . SER B 1 137 ? 31.967 23.744 125.287 1.00 27.35 133 SER B CA 1
ATOM 2364 C C . SER B 1 137 ? 31.012 24.320 124.275 1.00 27.41 133 SER B C 1
ATOM 2365 O O . SER B 1 137 ? 29.807 24.185 124.423 1.00 27.66 133 SER B O 1
ATOM 2368 N N . PHE B 1 138 ? 31.544 24.972 123.252 1.00 30.11 134 PHE B N 1
ATOM 2369 C CA . PHE B 1 138 ? 30.725 25.450 122.153 1.00 25.99 134 PHE B CA 1
ATOM 2370 C C . PHE B 1 138 ? 31.193 24.745 120.917 1.00 24.83 134 PHE B C 1
ATOM 2371 O O . PHE B 1 138 ? 32.370 24.464 120.784 1.00 26.13 134 PHE B O 1
ATOM 2379 N N . VAL B 1 139 ? 30.263 24.428 120.025 1.00 26.25 135 VAL B N 1
ATOM 2380 C CA . VAL B 1 139 ? 30.574 23.585 118.884 1.00 24.76 135 VAL B CA 1
ATOM 2381 C C . VAL B 1 139 ? 29.990 24.151 117.592 1.00 25.80 135 VAL B C 1
ATOM 2382 O O . VAL B 1 139 ? 28.773 24.247 117.437 1.00 23.13 135 VAL B O 1
ATOM 2386 N N . LEU B 1 140 ? 30.873 24.490 116.657 1.00 26.15 136 LEU B N 1
ATOM 2387 C CA . LEU B 1 140 ? 30.483 25.116 115.393 1.00 25.58 136 LEU B CA 1
ATOM 2388 C C . LEU B 1 140 ? 30.318 24.098 114.284 1.00 25.64 136 LEU B C 1
ATOM 2389 O O . LEU B 1 140 ? 31.212 23.290 114.034 1.00 23.65 136 LEU B O 1
ATOM 2394 N N . TYR B 1 141 ? 29.164 24.165 113.622 1.00 26.36 137 TYR B N 1
ATOM 2395 C CA . TYR B 1 141 ? 28.787 23.241 112.558 1.00 23.74 137 TYR B CA 1
ATOM 2396 C C . TYR B 1 141 ? 28.528 24.008 111.274 1.00 24.94 137 TYR B C 1
ATOM 2397 O O . TYR B 1 141 ? 28.002 25.116 111.294 1.00 24.72 137 TYR B O 1
ATOM 2406 N N . ARG B 1 142 ? 28.897 23.409 110.152 1.00 27.27 138 ARG B N 1
ATOM 2407 C CA . ARG B 1 142 ? 28.523 23.936 108.853 1.00 24.66 138 ARG B CA 1
ATOM 2408 C C . ARG B 1 142 ? 27.668 22.916 108.138 1.00 27.07 138 ARG B C 1
ATOM 2409 O O . ARG B 1 142 ? 27.967 21.728 108.167 1.00 28.18 138 ARG B O 1
ATOM 2417 N N . GLU B 1 143 ? 26.611 23.385 107.492 1.00 25.84 139 GLU B N 1
ATOM 2418 C CA . GLU B 1 143 ? 25.724 22.519 106.737 1.00 25.47 139 GLU B CA 1
ATOM 2419 C C . GLU B 1 143 ? 26.442 21.802 105.599 1.00 29.70 139 GLU B C 1
ATOM 2420 O O . GLU B 1 143 ? 27.229 22.401 104.871 1.00 29.80 139 GLU B O 1
ATOM 2426 N N . GLY B 1 144 ? 26.143 20.521 105.421 1.00 31.23 140 GLY B N 1
ATOM 2427 C CA . GLY B 1 144 ? 26.751 19.763 104.345 1.00 27.26 140 GLY B CA 1
ATOM 2428 C C . GLY B 1 144 ? 27.966 19.005 104.841 1.00 31.02 140 GLY B C 1
ATOM 2429 O O . GLY B 1 144 ? 28.411 18.038 104.222 1.00 31.04 140 GLY B O 1
ATOM 2430 N N . VAL B 1 145 ? 28.491 19.455 105.978 1.00 31.95 141 VAL B N 1
ATOM 2431 C CA . VAL B 1 145 ? 29.629 18.831 106.632 1.00 25.68 141 VAL B CA 1
ATOM 2432 C C . VAL B 1 145 ? 29.144 18.231 107.950 1.00 27.79 141 VAL B C 1
ATOM 2433 O O . VAL B 1 145 ? 28.475 18.897 108.741 1.00 29.28 141 VAL B O 1
ATOM 2437 N N . ALA B 1 146 ? 29.489 16.970 108.178 1.00 27.35 142 ALA B N 1
ATOM 2438 C CA . ALA B 1 146 ? 28.934 16.191 109.274 1.00 26.39 142 ALA B CA 1
ATOM 2439 C C . ALA B 1 146 ? 29.587 16.509 110.613 1.00 27.01 142 ALA B C 1
ATOM 2440 O O . ALA B 1 146 ? 28.908 16.844 111.609 1.00 24.70 142 ALA B O 1
ATOM 2442 N N . ALA B 1 147 ? 30.909 16.367 110.628 1.00 22.61 143 ALA B N 1
ATOM 2443 C CA . ALA B 1 147 ? 31.698 16.558 111.838 1.00 28.71 143 ALA B CA 1
ATOM 2444 C C . ALA B 1 147 ? 31.754 18.038 112.213 1.00 26.28 143 ALA B C 1
ATOM 2445 O O . ALA B 1 147 ? 31.755 18.908 111.336 1.00 23.15 143 ALA B O 1
ATOM 2447 N N . PRO B 1 148 ? 31.775 18.328 113.523 1.00 23.34 144 PRO B N 1
ATOM 2448 C CA . PRO B 1 148 ? 31.869 19.711 113.988 1.00 23.83 144 PRO B CA 1
ATOM 2449 C C . PRO B 1 148 ? 33.060 20.409 113.358 1.00 29.07 144 PRO B C 1
ATOM 2450 O O . PRO B 1 148 ? 34.120 19.788 113.259 1.00 27.59 144 PRO B O 1
ATOM 2454 N N . LEU B 1 149 ? 32.877 21.647 112.903 1.00 28.96 145 LEU B N 1
ATOM 2455 C CA . LEU B 1 149 ? 33.991 22.449 112.404 1.00 26.95 145 LEU B CA 1
ATOM 2456 C C . LEU B 1 149 ? 35.013 22.617 113.511 1.00 29.32 145 LEU B C 1
ATOM 2457 O O . LEU B 1 149 ? 36.084 22.015 113.495 1.00 32.04 145 LEU B O 1
ATOM 2462 N N . GLN B 1 150 ? 34.660 23.451 114.480 1.00 28.24 146 GLN B N 1
ATOM 2463 C CA . GLN B 1 150 ? 35.511 23.701 115.620 1.00 25.45 146 GLN B CA 1
ATOM 2464 C C . GLN B 1 150 ? 34.711 23.492 116.887 1.00 26.93 146 GLN B C 1
ATOM 2465 O O . GLN B 1 150 ? 33.483 23.565 116.883 1.00 26.76 146 GLN B O 1
ATOM 2471 N N . TYR B 1 151 ? 35.412 23.183 117.963 1.00 26.46 147 TYR B N 1
ATOM 2472 C CA . TYR B 1 151 ? 34.805 23.180 119.265 1.00 27.15 147 TYR B CA 1
ATOM 2473 C C . TYR B 1 151 ? 35.853 23.616 120.245 1.00 31.36 147 TYR B C 1
ATOM 2474 O O . TYR B 1 151 ? 37.033 23.274 120.125 1.00 33.14 147 TYR B O 1
ATOM 2483 N N . ARG B 1 152 ? 35.419 24.397 121.213 1.00 27.77 148 ARG B N 1
ATOM 2484 C CA . ARG B 1 152 ? 36.335 24.898 122.193 1.00 30.56 148 ARG B CA 1
ATOM 2485 C C . ARG B 1 152 ? 35.586 25.076 123.491 1.00 33.20 148 ARG B C 1
ATOM 2486 O O . ARG B 1 152 ? 34.370 25.297 123.506 1.00 29.77 148 ARG B O 1
ATOM 2494 N N . HIS B 1 153 ? 36.310 24.953 124.591 1.00 31.62 149 HIS B N 1
ATOM 2495 C CA . HIS B 1 153 ? 35.699 25.209 125.856 1.00 27.23 149 HIS B CA 1
ATOM 2496 C C . HIS B 1 153 ? 35.845 26.672 126.148 1.00 31.74 149 HIS B C 1
ATOM 2497 O O . HIS B 1 153 ? 36.754 27.322 125.638 1.00 35.44 149 HIS B O 1
ATOM 2504 N N . SER B 1 154 ? 34.945 27.198 126.966 1.00 31.61 150 SER B N 1
ATOM 2505 C CA . SER B 1 154 ? 34.986 28.608 127.300 1.00 28.84 150 SER B CA 1
ATOM 2506 C C . SER B 1 154 ? 34.594 28.806 128.742 1.00 34.78 150 SER B C 1
ATOM 2507 O O . SER B 1 154 ? 34.041 27.908 129.360 1.00 35.15 150 SER B O 1
ATOM 2510 N N . ALA B 1 155 ? 34.879 29.986 129.279 1.00 38.35 151 ALA B N 1
ATOM 2511 C CA . ALA B 1 155 ? 34.479 30.318 130.640 1.00 32.43 151 ALA B CA 1
ATOM 2512 C C . ALA B 1 155 ? 33.446 31.441 130.603 1.00 33.15 151 ALA B C 1
ATOM 2513 O O . ALA B 1 155 ? 32.501 31.454 131.386 1.00 34.59 151 ALA B O 1
ATOM 2515 N N . GLN B 1 156 ? 33.630 32.379 129.680 1.00 32.04 152 GLN B N 1
ATOM 2516 C CA . GLN B 1 156 ? 32.586 33.337 129.361 1.00 33.74 152 GLN B CA 1
ATOM 2517 C C . GLN B 1 156 ? 31.396 32.587 128.744 1.00 35.42 152 GLN B C 1
ATOM 2518 O O . GLN B 1 156 ? 31.527 31.443 128.315 1.00 35.08 152 GLN B O 1
ATOM 2524 N N . PRO B 1 157 ? 30.219 33.218 128.705 1.00 34.89 153 PRO B N 1
ATOM 2525 C CA . PRO B 1 157 ? 29.082 32.539 128.075 1.00 28.75 153 PRO B CA 1
ATOM 2526 C C . PRO B 1 157 ? 29.131 32.486 126.548 1.00 32.33 153 PRO B C 1
ATOM 2527 O O . PRO B 1 157 ? 28.067 32.475 125.931 1.00 34.75 153 PRO B O 1
ATOM 2531 N N . TRP B 1 158 ? 30.316 32.443 125.945 1.00 29.77 154 TRP B N 1
ATOM 2532 C CA . TRP B 1 158 ? 30.399 32.449 124.493 1.00 28.02 154 TRP B CA 1
ATOM 2533 C C . TRP B 1 158 ? 31.751 31.976 123.993 1.00 29.28 154 TRP B C 1
ATOM 2534 O O . TRP B 1 158 ? 32.700 31.898 124.768 1.00 27.69 154 TRP B O 1
ATOM 2545 N N . ALA B 1 159 ? 31.826 31.676 122.695 1.00 27.83 155 ALA B N 1
ATOM 2546 C CA . ALA B 1 159 ? 33.059 31.196 122.073 1.00 29.22 155 ALA B CA 1
ATOM 2547 C C . ALA B 1 159 ? 33.233 31.746 120.659 1.00 30.32 155 ALA B C 1
ATOM 2548 O O . ALA B 1 159 ? 32.348 31.615 119.818 1.00 33.42 155 ALA B O 1
ATOM 2550 N N . ASP B 1 160 ? 34.389 32.337 120.392 1.00 28.71 156 ASP B N 1
ATOM 2551 C CA . ASP B 1 160 ? 34.669 32.896 119.083 1.00 28.49 156 ASP B CA 1
ATOM 2552 C C . ASP B 1 160 ? 35.408 31.906 118.199 1.00 29.80 156 ASP B C 1
ATOM 2553 O O . ASP B 1 160 ? 36.396 31.301 118.617 1.00 32.38 156 ASP B O 1
ATOM 2558 N N . PHE B 1 161 ? 34.928 31.756 116.969 1.00 27.21 157 PHE B N 1
ATOM 2559 C CA . PHE B 1 161 ? 35.527 30.840 116.013 1.00 29.33 157 PHE B CA 1
ATOM 2560 C C . PHE B 1 161 ? 35.917 31.628 114.777 1.00 31.64 157 PHE B C 1
ATOM 2561 O O . PHE B 1 161 ? 35.169 32.484 114.320 1.00 31.91 157 PHE B O 1
ATOM 2569 N N . THR B 1 162 ? 37.090 31.336 114.233 1.00 33.86 158 THR B N 1
ATOM 2570 C CA . THR B 1 162 ? 37.617 32.107 113.115 1.00 34.98 158 THR B CA 1
ATOM 2571 C C . THR B 1 162 ? 37.522 31.330 111.797 1.00 36.74 158 THR B C 1
ATOM 2572 O O . THR B 1 162 ? 37.971 30.187 111.704 1.00 35.11 158 THR B O 1
ATOM 2576 N N . LEU B 1 163 ? 36.937 31.946 110.775 1.00 35.45 159 LEU B N 1
ATOM 2577 C CA . LEU B 1 163 ? 36.801 31.281 109.482 1.00 37.24 159 LEU B CA 1
ATOM 2578 C C . LEU B 1 163 ? 37.656 31.940 108.403 1.00 42.03 159 LEU B C 1
ATOM 2579 O O . LEU B 1 163 ? 37.562 33.140 108.167 1.00 46.69 159 LEU B O 1
ATOM 2584 N N . LEU B 1 164 ? 38.492 31.143 107.750 1.00 45.46 160 LEU B N 1
ATOM 2585 C CA . LEU B 1 164 ? 39.287 31.617 106.623 1.00 45.44 160 LEU B CA 1
ATOM 2586 C C . LEU B 1 164 ? 38.378 32.209 105.565 1.00 43.62 160 LEU B C 1
ATOM 2587 O O . LEU B 1 164 ? 37.523 31.510 105.024 1.00 46.22 160 LEU B O 1
ATOM 2592 N N . GLY B 1 165 ? 38.564 33.494 105.279 1.00 44.66 161 GLY B N 1
ATOM 2593 C CA . GLY B 1 165 ? 37.770 34.192 104.285 1.00 41.03 161 GLY B CA 1
ATOM 2594 C C . GLY B 1 165 ? 37.575 33.434 102.991 1.00 40.44 161 GLY B C 1
ATOM 2595 O O . GLY B 1 165 ? 36.491 33.453 102.409 1.00 45.41 161 GLY B O 1
ATOM 2596 N N . ALA B 1 166 ? 38.620 32.746 102.552 1.00 41.19 162 ALA B N 1
ATOM 2597 C CA . ALA B 1 166 ? 38.565 31.955 101.326 1.00 45.70 162 ALA B CA 1
ATOM 2598 C C . ALA B 1 166 ? 37.415 30.941 101.352 1.00 44.29 162 ALA B C 1
ATOM 2599 O O . ALA B 1 166 ? 36.513 30.987 100.518 1.00 40.83 162 ALA B O 1
ATOM 2601 N N . ARG B 1 167 ? 37.453 30.035 102.322 1.00 47.32 163 ARG B N 1
ATOM 2602 C CA . ARG B 1 167 ? 36.390 29.056 102.511 1.00 45.82 163 ARG B CA 1
ATOM 2603 C C . ARG B 1 167 ? 35.506 29.429 103.710 1.00 43.45 163 ARG B C 1
ATOM 2604 O O . ARG B 1 167 ? 35.480 28.718 104.711 1.00 41.73 163 ARG B O 1
ATOM 2606 N N . ALA B 1 168 ? 34.785 30.542 103.587 1.00 39.90 164 ALA B N 1
ATOM 2607 C CA . ALA B 1 168 ? 33.906 31.051 104.643 1.00 36.96 164 ALA B CA 1
ATOM 2608 C C . ALA B 1 168 ? 32.386 31.107 104.321 1.00 38.87 164 ALA B C 1
ATOM 2609 O O . ALA B 1 168 ? 31.575 30.884 105.226 1.00 37.02 164 ALA B O 1
ATOM 2611 N N . PRO B 1 169 ? 31.983 31.426 103.064 1.00 35.29 165 PRO B N 1
ATOM 2612 C CA . PRO B 1 169 ? 30.528 31.433 102.823 1.00 34.83 165 PRO B CA 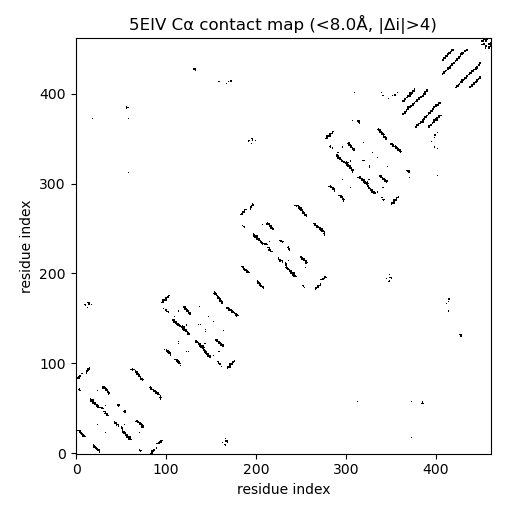1
ATOM 2613 C C . PRO B 1 169 ? 29.858 30.056 102.962 1.00 34.17 165 PRO B C 1
ATOM 2614 O O . PRO B 1 169 ? 30.494 29.026 102.728 1.00 38.35 165 PRO B O 1
ATOM 2618 N N . GLY B 1 170 ? 28.578 30.060 103.334 1.00 33.92 166 GLY B N 1
ATOM 2619 C CA . GLY B 1 170 ? 27.831 28.849 103.630 1.00 29.66 166 GLY B CA 1
ATOM 2620 C C . GLY B 1 170 ? 26.836 29.065 104.763 1.00 31.96 166 GLY B C 1
ATOM 2621 O O . GLY B 1 170 ? 26.645 30.192 105.230 1.00 30.37 166 GLY B O 1
ATOM 2622 N N . THR B 1 171 ? 26.198 27.985 105.208 1.00 29.75 167 THR B N 1
ATOM 2623 C CA . THR B 1 171 ? 25.228 28.066 106.291 1.00 28.47 167 THR B CA 1
ATOM 2624 C C . THR B 1 171 ? 25.747 27.344 107.533 1.00 24.95 167 THR B C 1
ATOM 2625 O O . THR B 1 171 ? 26.177 26.195 107.456 1.00 24.59 167 THR B O 1
ATOM 2629 N N . TYR B 1 172 ? 25.698 28.030 108.673 1.00 27.79 168 TYR B N 1
ATOM 2630 C CA . TYR B 1 172 ? 26.266 27.525 109.924 1.00 24.98 168 TYR B CA 1
ATOM 2631 C C . TYR B 1 172 ? 25.260 27.447 111.066 1.00 26.82 168 TYR B C 1
ATOM 2632 O O . TYR B 1 172 ? 24.276 28.176 111.097 1.00 29.11 168 TYR B O 1
ATOM 2641 N N . SER B 1 173 ? 25.523 26.549 112.006 1.00 26.25 169 SER B N 1
ATOM 2642 C CA . SER B 1 173 ? 24.755 26.460 113.231 1.00 23.50 169 SER B CA 1
ATOM 2643 C C . SER B 1 173 ? 25.701 26.145 114.368 1.00 25.72 169 SER B C 1
ATOM 2644 O O . SER B 1 173 ? 26.853 25.773 114.137 1.00 24.10 169 SER B O 1
ATOM 2647 N N . CYS B 1 174 ? 25.205 26.278 115.594 1.00 24.87 170 CYS B N 1
ATOM 2648 C CA . CYS B 1 174 ? 26.034 26.093 116.770 1.00 25.37 170 CYS B CA 1
ATOM 2649 C C . CYS B 1 174 ? 25.191 25.639 117.956 1.00 26.89 170 CYS B C 1
ATOM 2650 O O . CYS B 1 174 ? 23.995 25.949 118.029 1.00 25.05 170 CYS B O 1
ATOM 2653 N N . TYR B 1 175 ? 25.808 24.887 118.866 1.00 20.85 171 TYR B N 1
ATOM 2654 C CA . TYR B 1 175 ? 25.227 24.661 120.170 1.00 20.54 171 TYR B CA 1
ATOM 2655 C C . TYR B 1 175 ? 26.311 24.595 121.196 1.00 23.21 171 TYR B C 1
ATOM 2656 O O . TYR B 1 175 ? 27.491 24.683 120.870 1.00 25.01 171 TYR B O 1
ATOM 2665 N N . TYR B 1 176 ? 25.909 24.434 122.447 1.00 24.20 172 TYR B N 1
ATOM 2666 C CA . TYR B 1 176 ? 26.873 24.195 123.504 1.00 23.29 172 TYR B CA 1
ATOM 2667 C C . TYR B 1 176 ? 26.433 23.065 124.421 1.00 22.04 172 TYR B C 1
ATOM 2668 O O . TYR B 1 176 ? 25.281 22.644 124.415 1.00 19.59 172 TYR B O 1
ATOM 2677 N N . HIS B 1 177 ? 27.370 22.574 125.216 1.00 27.42 173 HIS B N 1
ATOM 2678 C CA . HIS B 1 177 ? 27.073 21.472 126.114 1.00 26.03 173 HIS B CA 1
ATOM 2679 C C . HIS B 1 177 ? 27.976 21.447 127.358 1.00 25.03 173 HIS B C 1
ATOM 2680 O O . HIS B 1 177 ? 28.920 22.216 127.493 1.00 22.80 173 HIS B O 1
ATOM 2687 N N . THR B 1 178 ? 27.657 20.565 128.289 1.00 30.10 174 THR B N 1
ATOM 2688 C CA . THR B 1 178 ? 28.565 20.297 129.387 1.00 25.83 174 THR B CA 1
ATOM 2689 C C . THR B 1 178 ? 29.786 19.514 128.890 1.00 31.35 174 THR B C 1
ATOM 2690 O O . THR B 1 178 ? 29.669 18.669 127.984 1.00 29.03 174 THR B O 1
ATOM 2694 N N . PRO B 1 179 ? 30.961 19.802 129.482 1.00 28.27 175 PRO B N 1
ATOM 2695 C CA . PRO B 1 179 ? 32.253 19.182 129.174 1.00 24.20 175 PRO B CA 1
ATOM 2696 C C . PRO B 1 179 ? 32.339 17.685 129.467 1.00 25.93 175 PRO B C 1
ATOM 2697 O O . PRO B 1 179 ? 33.131 16.980 128.838 1.00 29.28 175 PRO B O 1
ATOM 2701 N N . SER B 1 180 ? 31.542 17.202 130.411 1.00 28.53 176 SER B N 1
ATOM 2702 C CA . SER B 1 180 ? 31.647 15.812 130.844 1.00 27.65 176 SER B CA 1
ATOM 2703 C C . SER B 1 180 ? 30.286 15.184 130.965 1.00 25.21 176 SER B C 1
ATOM 2704 O O . SER B 1 180 ? 29.290 15.883 131.060 1.00 27.22 176 SER B O 1
ATOM 2707 N N . ALA B 1 181 ? 30.245 13.859 130.967 1.00 28.07 177 ALA B N 1
ATOM 2708 C CA . ALA B 1 181 ? 28.987 13.151 131.184 1.00 30.91 177 ALA B CA 1
ATOM 2709 C C . ALA B 1 181 ? 28.576 13.315 132.653 1.00 35.00 177 ALA B C 1
ATOM 2710 O O . ALA B 1 181 ? 29.430 13.341 133.544 1.00 36.95 177 ALA B O 1
ATOM 2712 N N . PRO B 1 182 ? 27.266 13.431 132.921 1.00 36.19 178 PRO B N 1
ATOM 2713 C CA . PRO B 1 182 ? 26.160 13.270 131.972 1.00 35.06 178 PRO B CA 1
ATOM 2714 C C . PRO B 1 182 ? 25.884 14.534 131.179 1.00 37.49 178 PRO B C 1
ATOM 2715 O O . PRO B 1 182 ? 25.490 15.541 131.780 1.00 36.19 178 PRO B O 1
ATOM 2719 N N . TYR B 1 183 ? 26.082 14.459 129.860 1.00 30.48 179 TYR B N 1
ATOM 2720 C CA . TYR B 1 183 ? 25.913 15.594 128.958 1.00 31.57 179 TYR B CA 1
ATOM 2721 C C . TYR B 1 183 ? 24.509 16.197 129.008 1.00 34.29 179 TYR B C 1
ATOM 2722 O O . TYR B 1 183 ? 23.507 15.480 128.916 1.00 34.04 179 TYR B O 1
ATOM 2731 N N . VAL B 1 184 ? 24.437 17.515 129.156 1.00 27.99 180 VAL B N 1
ATOM 2732 C CA . VAL B 1 184 ? 23.187 18.210 128.891 1.00 28.33 180 VAL B CA 1
ATOM 2733 C C . VAL B 1 184 ? 23.505 19.223 127.806 1.00 27.02 180 VAL B C 1
ATOM 2734 O O . VAL B 1 184 ? 24.424 20.033 127.929 1.00 26.46 180 VAL B O 1
ATOM 2738 N N . LEU B 1 185 ? 22.764 19.113 126.708 1.00 29.69 181 LEU B N 1
ATOM 2739 C CA . LEU B 1 185 ? 23.006 19.889 125.506 1.00 23.32 181 LEU B CA 1
ATOM 2740 C C . LEU B 1 185 ? 22.031 21.059 125.412 1.00 25.75 181 LEU B C 1
ATOM 2741 O O . LEU B 1 185 ? 20.907 20.984 125.920 1.00 24.79 181 LEU B O 1
ATOM 2746 N N . SER B 1 186 ? 22.449 22.133 124.752 1.00 22.07 182 SER B N 1
ATOM 2747 C CA . SER B 1 186 ? 21.537 23.233 124.494 1.00 24.88 182 SER B CA 1
ATOM 2748 C C . SER B 1 186 ? 20.762 22.950 123.221 1.00 27.71 182 SER B C 1
ATOM 2749 O O . SER B 1 186 ? 21.149 22.088 122.434 1.00 28.00 182 SER B O 1
ATOM 2752 N N . GLN B 1 187 ? 19.668 23.675 123.020 1.00 27.49 183 GLN B N 1
ATOM 2753 C CA . GLN B 1 187 ? 19.044 23.704 121.714 1.00 24.83 183 GLN B CA 1
ATOM 2754 C C . GLN B 1 187 ? 20.061 24.345 120.792 1.00 27.87 183 GLN B C 1
ATOM 2755 O O . GLN B 1 187 ? 20.838 25.191 121.217 1.00 30.14 183 GLN B O 1
ATOM 2761 N N . ARG B 1 188 ? 20.104 23.933 119.536 1.00 27.89 184 ARG B N 1
ATOM 2762 C CA . ARG B 1 188 ? 21.089 24.516 118.652 1.00 26.37 184 ARG B CA 1
ATOM 2763 C C . ARG B 1 188 ? 20.592 25.876 118.204 1.00 28.17 184 ARG B C 1
ATOM 2764 O O . ARG B 1 188 ? 19.391 26.128 118.189 1.00 30.20 184 ARG B O 1
ATOM 2772 N N . SER B 1 189 ? 21.519 26.757 117.852 1.00 27.96 185 SER B N 1
ATOM 2773 C CA . SER B 1 189 ? 21.167 28.111 117.458 1.00 24.77 185 SER B CA 1
ATOM 2774 C C . SER B 1 189 ? 20.390 28.110 116.148 1.00 31.25 185 SER B C 1
ATOM 2775 O O . SER B 1 189 ? 20.331 27.103 115.428 1.00 32.21 185 SER B O 1
ATOM 2778 N N . GLU B 1 190 ? 19.771 29.240 115.845 1.00 34.67 186 GLU B N 1
ATOM 2779 C CA . GLU B 1 190 ? 19.181 29.427 114.536 1.00 33.98 186 GLU B CA 1
ATOM 2780 C C . GLU B 1 190 ? 20.343 29.447 113.569 1.00 33.98 186 GLU B C 1
ATOM 2781 O O . GLU B 1 190 ? 21.466 29.752 113.964 1.00 32.97 186 GLU B O 1
ATOM 2787 N N . VAL B 1 191 ? 20.087 29.109 112.314 1.00 32.19 187 VAL B N 1
ATOM 2788 C CA . VAL B 1 191 ? 21.156 29.052 111.339 1.00 30.27 187 VAL B CA 1
ATOM 2789 C C . VAL B 1 191 ? 21.687 30.447 111.020 1.00 34.70 187 VAL B C 1
ATOM 2790 O O . VAL B 1 191 ? 21.004 31.461 111.213 1.00 38.38 187 VAL B O 1
ATOM 2794 N N . LEU B 1 192 ? 22.929 30.483 110.558 1.00 32.40 188 LEU B N 1
ATOM 2795 C CA . LEU B 1 192 ? 23.598 31.713 110.175 1.00 28.29 188 LEU B CA 1
ATOM 2796 C C . LEU B 1 192 ? 24.145 31.512 108.788 1.00 28.61 188 LEU B C 1
ATOM 2797 O O . LEU B 1 192 ? 24.949 30.618 108.582 1.00 28.69 188 LEU B O 1
ATOM 2802 N N . VAL B 1 193 ? 23.703 32.344 107.847 1.00 28.91 189 VAL B N 1
ATOM 2803 C CA . VAL B 1 193 ? 24.144 32.273 106.467 1.00 27.51 189 VAL B CA 1
ATOM 2804 C C . VAL B 1 193 ? 25.241 33.304 106.217 1.00 30.17 189 VAL B C 1
ATOM 2805 O O . VAL B 1 193 ? 25.048 34.499 106.419 1.00 28.84 189 VAL B O 1
ATOM 2809 N N . ILE B 1 194 ? 26.408 32.841 105.792 1.00 33.55 190 ILE B N 1
ATOM 2810 C CA . ILE B 1 194 ? 27.416 33.766 105.292 1.00 35.31 190 ILE B CA 1
ATOM 2811 C C . ILE B 1 194 ? 27.352 33.794 103.761 1.00 30.15 190 ILE B C 1
ATOM 2812 O O . ILE B 1 194 ? 27.186 32.756 103.125 1.00 29.81 190 ILE B O 1
ATOM 2817 N N . ALA B 1 195 ? 27.451 34.990 103.182 1.00 32.84 191 ALA B N 1
ATOM 2818 C CA . ALA B 1 195 ? 27.504 35.157 101.727 1.00 34.63 191 ALA B CA 1
ATOM 2819 C C . ALA B 1 195 ? 28.935 35.362 101.223 1.00 32.79 191 ALA B C 1
ATOM 2820 O O . ALA B 1 195 ? 29.192 35.330 100.015 1.00 38.93 191 ALA B O 1
ATOM 2822 N N . GLY C 2 1 ? 47.172 5.541 134.570 1.00 35.54 -5 GLY C N 1
ATOM 2823 C CA . GLY C 2 1 ? 47.415 6.849 133.984 1.00 39.56 -5 GLY C CA 1
ATOM 2824 C C . GLY C 2 1 ? 46.138 7.613 133.692 1.00 41.21 -5 GLY C C 1
ATOM 2825 O O . GLY C 2 1 ? 45.045 7.054 133.793 1.00 44.40 -5 GLY C O 1
ATOM 2826 N N . PRO C 2 2 ? 46.265 8.900 133.333 1.00 37.49 -4 PRO C N 1
ATOM 2827 C CA . PRO C 2 2 ? 45.077 9.705 133.042 1.00 39.08 -4 PRO C CA 1
ATOM 2828 C C . PRO C 2 2 ? 44.313 9.167 131.844 1.00 42.52 -4 PRO C C 1
ATOM 2829 O O . PRO C 2 2 ? 44.909 8.561 130.945 1.00 42.07 -4 PRO C O 1
ATOM 2841 N N . GLY C 2 4 ? 42.011 9.522 128.374 1.00 34.25 -2 GLY C N 1
ATOM 2842 C CA . GLY C 2 4 ? 42.158 10.388 127.226 1.00 36.16 -2 GLY C CA 1
ATOM 2843 C C . GLY C 2 4 ? 41.153 11.511 127.265 1.00 35.61 -2 GLY C C 1
ATOM 2844 O O . GLY C 2 4 ? 40.332 11.583 128.176 1.00 34.46 -2 GLY C O 1
ATOM 2845 N N . PRO C 2 5 ? 41.216 12.406 126.276 1.00 35.74 -1 PRO C N 1
ATOM 2846 C CA . PRO C 2 5 ? 40.198 13.448 126.115 1.00 32.20 -1 PRO C CA 1
ATOM 2847 C C . PRO C 2 5 ? 38.806 12.849 125.929 1.00 34.34 -1 PRO C C 1
ATOM 2848 O O . PRO C 2 5 ? 38.651 11.656 125.649 1.00 34.35 -1 PRO C O 1
ATOM 2860 N N . GLY C 2 7 ? 35.664 12.262 123.631 1.00 30.86 1 GLY C N 1
ATOM 2861 C CA . GLY C 2 7 ? 35.527 12.247 122.192 1.00 29.26 1 GLY C CA 1
ATOM 2862 C C . GLY C 2 7 ? 34.973 13.564 121.706 1.00 27.66 1 GLY C C 1
ATOM 2863 O O . GLY C 2 7 ? 34.375 14.318 122.473 1.00 27.72 1 GLY C O 1
ATOM 2864 N N . PRO C 2 8 ? 35.194 13.872 120.429 1.00 28.95 2 PRO C N 1
ATOM 2865 C CA . PRO C 2 8 ? 34.633 15.115 119.900 1.00 28.55 2 PRO C CA 1
ATOM 2866 C C . PRO C 2 8 ? 33.110 15.055 119.873 1.00 27.11 2 PRO C C 1
ATOM 2867 O O . PRO C 2 8 ? 32.545 13.968 120.005 1.00 28.47 2 PRO C O 1
ATOM 2879 N N . GLY C 2 10 ? 29.357 14.861 118.655 1.00 26.23 4 GLY C N 1
ATOM 2880 C CA . GLY C 2 10 ? 28.788 14.116 117.551 1.00 25.79 4 GLY C CA 1
ATOM 2881 C C . GLY C 2 10 ? 28.340 15.022 116.432 1.00 25.29 4 GLY C C 1
ATOM 2882 O O . GLY C 2 10 ? 28.138 16.223 116.642 1.00 25.33 4 GLY C O 1
ATOM 2883 N N . PRO C 2 11 ? 28.185 14.458 115.230 1.00 22.91 5 PRO C N 1
ATOM 2884 C CA . PRO C 2 11 ? 27.745 15.279 114.109 1.00 24.31 5 PRO C CA 1
ATOM 2885 C C . PRO C 2 11 ? 26.348 15.825 114.362 1.00 25.30 5 PRO C C 1
ATOM 2886 O O . PRO C 2 11 ? 25.585 15.223 115.130 1.00 24.67 5 PRO C O 1
ATOM 2890 N N . ALA C 2 12 ? 26.027 16.959 113.746 1.00 24.30 6 ALA C N 1
ATOM 2891 C CA . ALA C 2 12 ? 24.669 17.483 113.775 1.00 23.87 6 ALA C CA 1
ATOM 2892 C C . ALA C 2 12 ? 23.809 16.545 112.947 1.00 25.24 6 ALA C C 1
ATOM 2893 O O . ALA C 2 12 ? 24.329 15.806 112.110 1.00 24.83 6 ALA C O 1
ATOM 2895 N N . GLY C 2 13 ? 22.503 16.567 113.178 1.00 24.47 7 GLY C N 1
ATOM 2896 C CA . GLY C 2 13 ? 21.633 15.536 112.645 1.00 23.27 7 GLY C CA 1
ATOM 2897 C C . GLY C 2 13 ? 21.424 15.588 111.158 1.00 24.60 7 GLY C C 1
ATOM 2898 O O . GLY C 2 13 ? 21.841 16.530 110.489 1.00 25.52 7 GLY C O 1
ATOM 2899 N N . PHE C 2 14 ? 20.777 14.561 110.630 1.00 25.91 8 PHE C N 1
ATOM 2900 C CA . PHE C 2 14 ? 20.444 14.549 109.215 1.00 25.67 8 PHE C CA 1
ATOM 2901 C C . PHE C 2 14 ? 19.559 15.766 108.936 1.00 28.94 8 PHE C C 1
ATOM 2902 O O . PHE C 2 14 ? 18.886 16.260 109.846 1.00 24.14 8 PHE C O 1
ATOM 2918 N N . GLY C 2 16 ? 16.485 18.166 107.563 1.00 31.68 10 GLY C N 1
ATOM 2919 C CA . GLY C 2 16 ? 15.066 17.995 107.792 1.00 33.53 10 GLY C CA 1
ATOM 2920 C C . GLY C 2 16 ? 14.324 17.428 106.607 1.00 29.39 10 GLY C C 1
ATOM 2921 O O . GLY C 2 16 ? 14.872 17.319 105.523 1.00 36.81 10 GLY C O 1
ATOM 2922 N N . PRO C 2 17 ? 13.069 17.037 106.824 1.00 35.60 11 PRO C N 1
ATOM 2923 C CA . PRO C 2 17 ? 12.169 16.718 105.718 1.00 33.85 11 PRO C CA 1
ATOM 2924 C C . PRO C 2 17 ? 11.913 17.964 104.875 1.00 35.62 11 PRO C C 1
ATOM 2925 O O . PRO C 2 17 ? 12.171 19.080 105.317 1.00 35.04 11 PRO C O 1
ATOM 2937 N N . GLY C 2 19 ? 9.753 20.935 102.963 1.00 44.46 13 GLY C N 1
ATOM 2938 C CA . GLY C 2 19 ? 8.660 21.737 103.476 1.00 46.97 13 GLY C CA 1
ATOM 2939 C C . GLY C 2 19 ? 7.331 21.385 102.840 1.00 53.38 13 GLY C C 1
ATOM 2940 O O . GLY C 2 19 ? 7.265 20.492 101.994 1.00 55.61 13 GLY C O 1
ATOM 2941 N N . PRO C 2 20 ? 6.260 22.083 103.248 1.00 56.20 14 PRO C N 1
ATOM 2942 C CA . PRO C 2 20 ? 4.909 21.904 102.701 1.00 56.79 14 PRO C CA 1
ATOM 2943 C C . PRO C 2 20 ? 4.743 22.627 101.365 1.00 55.85 14 PRO C C 1
ATOM 2944 O O . PRO C 2 20 ? 5.684 23.279 100.916 1.00 55.11 14 PRO C O 1
ATOM 2956 N N . PRO D 2 2 ? 51.321 7.310 130.363 1.00 31.01 -4 PRO D N 1
ATOM 2957 C CA . PRO D 2 2 ? 50.768 8.206 129.338 1.00 36.76 -4 PRO D CA 1
ATOM 2958 C C . PRO D 2 2 ? 49.241 8.247 129.382 1.00 36.76 -4 PRO D C 1
ATOM 2959 O O . PRO D 2 2 ? 48.618 7.249 129.742 1.00 38.21 -4 PRO D O 1
ATOM 2971 N N . GLY D 2 4 ? 45.358 8.186 128.137 1.00 36.72 -2 GLY D N 1
ATOM 2972 C CA . GLY D 2 4 ? 44.680 7.345 127.171 1.00 34.68 -2 GLY D CA 1
ATOM 2973 C C . GLY D 2 4 ? 44.381 8.049 125.866 1.00 32.32 -2 GLY D C 1
ATOM 2974 O O . GLY D 2 4 ? 44.648 9.248 125.723 1.00 30.92 -2 GLY D O 1
ATOM 2975 N N . PRO D 2 5 ? 43.836 7.300 124.894 1.00 32.77 -1 PRO D N 1
ATOM 2976 C CA . PRO D 2 5 ? 43.457 7.909 123.622 1.00 35.24 -1 PRO D CA 1
ATOM 2977 C C . PRO D 2 5 ? 42.116 8.603 123.769 1.00 34.86 -1 PRO D C 1
ATOM 2978 O O . PRO D 2 5 ? 41.416 8.355 124.754 1.00 28.78 -1 PRO D O 1
ATOM 2990 N N . GLY D 2 7 ? 38.291 9.380 123.401 1.00 32.10 1 GLY D N 1
ATOM 2991 C CA . GLY D 2 7 ? 37.122 8.542 123.247 1.00 30.91 1 GLY D CA 1
ATOM 2992 C C . GLY D 2 7 ? 36.472 8.770 121.901 1.00 30.59 1 GLY D C 1
ATOM 2993 O O . GLY D 2 7 ? 36.862 9.658 121.145 1.00 32.55 1 GLY D O 1
ATOM 2994 N N . PRO D 2 8 ? 35.460 7.965 121.591 1.00 31.19 2 PRO D N 1
ATOM 2995 C CA . PRO D 2 8 ? 34.853 8.031 120.264 1.00 28.09 2 PRO D CA 1
ATOM 2996 C C . PRO D 2 8 ? 34.049 9.310 120.126 1.00 30.94 2 PRO D C 1
ATOM 2997 O O . PRO D 2 8 ? 33.858 9.994 121.124 1.00 32.19 2 PRO D O 1
ATOM 3009 N N . GLY D 2 10 ? 30.607 11.434 119.876 1.00 26.32 4 GLY D N 1
ATOM 3010 C CA . GLY D 2 10 ? 29.268 11.228 120.377 1.00 24.00 4 GLY D CA 1
ATOM 3011 C C . GLY D 2 10 ? 28.408 10.907 119.181 1.00 24.90 4 GLY D C 1
ATOM 3012 O O . GLY D 2 10 ? 28.809 11.163 118.037 1.00 23.37 4 GLY D O 1
ATOM 3013 N N . PRO D 2 11 ? 27.225 10.334 119.425 1.00 25.78 5 PRO D N 1
ATOM 3014 C CA . PRO D 2 11 ? 26.329 9.961 118.325 1.00 22.85 5 PRO D CA 1
ATOM 3015 C C . PRO D 2 11 ? 25.886 11.156 117.491 1.00 23.77 5 PRO D C 1
ATOM 3016 O O . PRO D 2 11 ? 26.100 12.302 117.872 1.00 25.80 5 PRO D O 1
ATOM 3020 N N . ALA D 2 12 ? 25.257 10.899 116.356 1.00 23.98 6 ALA D N 1
ATOM 3021 C CA . ALA D 2 12 ? 24.752 12.003 115.558 1.00 23.37 6 ALA D CA 1
ATOM 3022 C C . ALA D 2 12 ? 23.426 12.463 116.123 1.00 25.31 6 ALA D C 1
ATOM 3023 O O . ALA D 2 12 ? 22.655 11.654 116.633 1.00 29.14 6 ALA D O 1
ATOM 3025 N N . GLY D 2 13 ? 23.163 13.760 116.033 1.00 23.44 7 GLY D N 1
ATOM 3026 C CA . GLY D 2 13 ? 21.933 14.326 116.547 1.00 24.51 7 GLY D CA 1
ATOM 3027 C C . GLY D 2 13 ? 20.680 13.914 115.798 1.00 26.09 7 GLY D C 1
ATOM 3028 O O . GLY D 2 13 ? 20.757 13.248 114.771 1.00 25.12 7 GLY D O 1
ATOM 3029 N N . PHE D 2 14 ? 19.521 14.306 116.328 1.00 30.92 8 PHE D N 1
ATOM 3030 C CA . PHE D 2 14 ? 18.228 14.032 115.697 1.00 26.91 8 PHE D CA 1
ATOM 3031 C C . PHE D 2 14 ? 18.089 14.889 114.428 1.00 25.81 8 PHE D C 1
ATOM 3032 O O . PHE D 2 14 ? 18.863 15.820 114.224 1.00 28.08 8 PHE D O 1
ATOM 3048 N N . GLY D 2 16 ? 16.899 17.587 111.423 1.00 24.77 10 GLY D N 1
ATOM 3049 C CA . GLY D 2 16 ? 16.563 18.999 111.370 1.00 27.28 10 GLY D CA 1
ATOM 3050 C C . GLY D 2 16 ? 15.084 19.327 111.246 1.00 30.36 10 GLY D C 1
ATOM 3051 O O . GLY D 2 16 ? 14.248 18.446 111.031 1.00 28.90 10 GLY D O 1
ATOM 3052 N N . PRO D 2 17 ? 14.745 20.612 111.407 1.00 31.29 11 PRO D N 1
ATOM 3053 C CA . PRO D 2 17 ? 13.354 21.043 111.242 1.00 32.74 11 PRO D CA 1
ATOM 3054 C C . PRO D 2 17 ? 12.926 21.047 109.774 1.00 36.43 11 PRO D C 1
ATOM 3055 O O . PRO D 2 17 ? 13.741 21.269 108.880 1.00 39.16 11 PRO D O 1
ATOM 3067 N N . GLY D 2 19 ? 11.670 22.031 106.145 1.00 39.61 13 GLY D N 1
ATOM 3068 C CA . GLY D 2 19 ? 12.031 23.219 105.385 1.00 39.13 13 GLY D CA 1
ATOM 3069 C C . GLY D 2 19 ? 10.882 24.178 105.132 1.00 44.70 13 GLY D C 1
ATOM 3070 O O . GLY D 2 19 ? 9.748 23.921 105.551 1.00 47.26 13 GLY D O 1
ATOM 3071 N N . PRO D 2 20 ? 11.165 25.307 104.461 1.00 40.68 14 PRO D N 1
ATOM 3072 C CA . PRO D 2 20 ? 10.113 26.242 104.057 1.00 43.24 14 PRO D CA 1
ATOM 3073 C C . PRO D 2 20 ? 9.211 25.631 102.985 1.00 44.73 14 PRO D C 1
ATOM 3074 O O . PRO D 2 20 ? 9.482 24.522 102.553 1.00 42.65 14 PRO D O 1
ATOM 3086 N N . GLY E 2 1 ? 46.984 4.757 130.757 1.00 36.83 -5 GLY E N 1
ATOM 3087 C CA . GLY E 2 1 ? 45.878 5.615 130.365 1.00 37.65 -5 GLY E CA 1
ATOM 3088 C C . GLY E 2 1 ? 44.757 4.914 129.609 1.00 39.35 -5 GLY E C 1
ATOM 3089 O O . GLY E 2 1 ? 44.965 4.387 128.504 1.00 35.91 -5 GLY E O 1
ATOM 3090 N N . PRO E 2 2 ? 43.555 4.890 130.206 1.00 37.22 -4 PRO E N 1
ATOM 3091 C CA . PRO E 2 2 ? 42.348 4.359 129.562 1.00 36.53 -4 PRO E CA 1
ATOM 3092 C C . PRO E 2 2 ? 41.700 5.377 128.624 1.00 37.61 -4 PRO E C 1
ATOM 3093 O O . PRO E 2 2 ? 41.869 6.588 128.799 1.00 36.87 -4 PRO E O 1
ATOM 3105 N N . GLY E 2 4 ? 39.182 7.873 126.531 1.00 33.68 -2 GLY E N 1
ATOM 3106 C CA . GLY E 2 4 ? 38.260 8.884 127.005 1.00 35.92 -2 GLY E CA 1
ATOM 3107 C C . GLY E 2 4 ? 36.801 8.481 126.910 1.00 33.59 -2 GLY E C 1
ATOM 3108 O O . GLY E 2 4 ? 36.455 7.462 126.301 1.00 31.86 -2 GLY E O 1
ATOM 3109 N N . PRO E 2 5 ? 35.928 9.278 127.530 1.00 31.26 -1 PRO E N 1
ATOM 3110 C CA . PRO E 2 5 ? 34.496 9.071 127.355 1.00 30.34 -1 PRO E CA 1
ATOM 3111 C C . PRO E 2 5 ? 34.075 9.428 125.939 1.00 32.10 -1 PRO E C 1
ATOM 3112 O O . PRO E 2 5 ? 34.759 10.209 125.273 1.00 32.05 -1 PRO E O 1
ATOM 3124 N N . GLY E 2 7 ? 32.103 11.349 123.059 1.00 28.22 1 GLY E N 1
ATOM 3125 C CA . GLY E 2 7 ? 31.649 12.718 122.937 1.00 27.35 1 GLY E CA 1
ATOM 3126 C C . GLY E 2 7 ? 30.177 12.852 123.261 1.00 25.53 1 GLY E C 1
ATOM 3127 O O . GLY E 2 7 ? 29.500 11.865 123.554 1.00 26.77 1 GLY E O 1
ATOM 3128 N N . PRO E 2 8 ? 29.670 14.085 123.226 1.00 23.28 2 PRO E N 1
ATOM 3129 C CA . PRO E 2 8 ? 28.235 14.350 123.349 1.00 21.79 2 PRO E CA 1
ATOM 3130 C C . PRO E 2 8 ? 27.507 14.070 122.049 1.00 24.46 2 PRO E C 1
ATOM 3131 O O . PRO E 2 8 ? 28.138 14.063 120.985 1.00 26.30 2 PRO E O 1
ATOM 3143 N N . GLY E 2 10 ? 25.337 15.123 118.870 1.00 23.94 4 GLY E N 1
ATOM 3144 C CA . GLY E 2 10 ? 25.342 16.373 118.135 1.00 23.62 4 GLY E CA 1
ATOM 3145 C C . GLY E 2 10 ? 23.998 17.060 118.273 1.00 24.64 4 GLY E C 1
ATOM 3146 O O . GLY E 2 10 ? 23.077 16.506 118.876 1.00 25.53 4 GLY E O 1
ATOM 3147 N N . PRO E 2 11 ? 23.877 18.284 117.741 1.00 24.29 5 PRO E N 1
ATOM 3148 C CA . PRO E 2 11 ? 22.588 18.972 117.787 1.00 26.80 5 PRO E CA 1
ATOM 3149 C C . PRO E 2 11 ? 21.673 18.530 116.640 1.00 26.71 5 PRO E C 1
ATOM 3150 O O . PRO E 2 11 ? 22.080 17.717 115.806 1.00 24.28 5 PRO E O 1
ATOM 3154 N N . ALA E 2 12 ? 20.450 19.053 116.609 1.00 26.36 6 ALA E N 1
ATOM 3155 C CA . ALA E 2 12 ? 19.515 18.729 115.539 1.00 26.81 6 ALA E CA 1
ATOM 3156 C C . ALA E 2 12 ? 20.136 19.116 114.222 1.00 26.16 6 ALA E C 1
ATOM 3157 O O . ALA E 2 12 ? 21.023 19.965 114.175 1.00 28.94 6 ALA E O 1
ATOM 3159 N N . GLY E 2 13 ? 19.673 18.496 113.147 1.00 26.50 7 GLY E N 1
ATOM 3160 C CA . GLY E 2 13 ? 20.235 18.762 111.836 1.00 26.89 7 GLY E CA 1
ATOM 3161 C C . GLY E 2 13 ? 19.861 20.125 111.309 1.00 29.19 7 GLY E C 1
ATOM 3162 O O . GLY E 2 13 ? 19.238 20.920 112.013 1.00 28.89 7 GLY E O 1
ATOM 3163 N N . PHE E 2 14 ? 20.235 20.392 110.061 1.00 28.81 8 PHE E N 1
ATOM 3164 C CA . PHE E 2 14 ? 19.875 21.639 109.402 1.00 27.16 8 PHE E CA 1
ATOM 3165 C C . PHE E 2 14 ? 18.501 21.482 108.777 1.00 29.29 8 PHE E C 1
ATOM 3166 O O . PHE E 2 14 ? 18.030 20.358 108.641 1.00 31.87 8 PHE E O 1
ATOM 3182 N N . GLY E 2 16 ? 15.191 21.226 106.340 1.00 33.68 10 GLY E N 1
ATOM 3183 C CA . GLY E 2 16 ? 14.998 20.578 105.051 1.00 36.71 10 GLY E CA 1
ATOM 3184 C C . GLY E 2 16 ? 14.922 21.515 103.853 1.00 41.66 10 GLY E C 1
ATOM 3185 O O . GLY E 2 16 ? 15.042 22.736 103.999 1.00 43.32 10 GLY E O 1
ATOM 3186 N N . PRO E 2 17 ? 14.731 20.947 102.649 1.00 40.77 11 PRO E N 1
ATOM 3187 C CA . PRO E 2 17 ? 14.561 21.736 101.427 1.00 41.42 11 PRO E CA 1
ATOM 3188 C C . PRO E 2 17 ? 13.155 22.313 101.340 1.00 45.66 11 PRO E C 1
ATOM 3189 O O . PRO E 2 17 ? 12.265 21.821 102.037 1.00 43.39 11 PRO E O 1
ATOM 3201 N N . GLY E 2 19 ? 9.378 23.011 100.150 1.00 50.54 13 GLY E N 1
ATOM 3202 C CA . GLY E 2 19 ? 8.317 22.205 99.588 1.00 49.02 13 GLY E CA 1
ATOM 3203 C C . GLY E 2 19 ? 7.943 22.689 98.206 1.00 50.84 13 GLY E C 1
ATOM 3204 O O . GLY E 2 19 ? 8.559 23.625 97.684 1.00 47.59 13 GLY E O 1
ATOM 3205 N N . PRO E 2 20 ? 6.928 22.051 97.606 1.00 53.06 14 PRO E N 1
ATOM 3206 C CA . PRO E 2 20 ? 6.505 22.294 96.221 1.00 53.09 14 PRO E CA 1
ATOM 3207 C C . PRO E 2 20 ? 6.073 23.735 95.992 1.00 51.84 14 PRO E C 1
ATOM 3208 O O . PRO E 2 20 ? 5.535 24.355 96.912 1.00 51.83 14 PRO E O 1
ATOM 3220 N N . GLY F 2 1 ? -2.562 14.319 95.537 1.00 29.58 -5 GLY F N 1
ATOM 3221 C CA . GLY F 2 1 ? -1.177 13.919 95.679 1.00 28.95 -5 GLY F CA 1
ATOM 3222 C C . GLY F 2 1 ? -0.262 14.560 94.652 1.00 35.34 -5 GLY F C 1
ATOM 3223 O O . GLY F 2 1 ? -0.676 14.859 93.526 1.00 36.02 -5 GLY F O 1
ATOM 3224 N N . PRO F 2 2 ? 0.996 14.797 95.038 1.00 34.78 -4 PRO F N 1
ATOM 3225 C CA . PRO F 2 2 ? 1.985 15.388 94.132 1.00 35.55 -4 PRO F CA 1
ATOM 3226 C C . PRO F 2 2 ? 2.536 14.379 93.121 1.00 33.89 -4 PRO F C 1
ATOM 3227 O O . PRO F 2 2 ? 2.328 13.177 93.272 1.00 31.95 -4 PRO F O 1
ATOM 3239 N N . GLY F 2 4 ? 4.997 11.895 91.180 1.00 33.83 -2 GLY F N 1
ATOM 3240 C CA . GLY F 2 4 ? 6.019 10.980 91.641 1.00 34.42 -2 GLY F CA 1
ATOM 3241 C C . GLY F 2 4 ? 7.424 11.489 91.376 1.00 35.50 -2 GLY F C 1
ATOM 3242 O O . GLY F 2 4 ? 7.625 12.415 90.568 1.00 31.11 -2 GLY F O 1
ATOM 3243 N N . PRO F 2 5 ? 8.407 10.881 92.058 1.00 31.78 -1 PRO F N 1
ATOM 3244 C CA . PRO F 2 5 ? 9.830 11.191 91.915 1.00 31.39 -1 PRO F CA 1
ATOM 3245 C C . PRO F 2 5 ? 10.399 10.552 90.645 1.00 33.25 -1 PRO F C 1
ATOM 3246 O O . PRO F 2 5 ? 9.795 9.612 90.126 1.00 33.05 -1 PRO F O 1
ATOM 3258 N N . GLY F 2 7 ? 12.359 8.407 87.804 1.00 26.81 1 GLY F N 1
ATOM 3259 C CA . GLY F 2 7 ? 12.787 7.029 87.705 1.00 26.95 1 GLY F CA 1
ATOM 3260 C C . GLY F 2 7 ? 14.287 6.935 87.843 1.00 26.13 1 GLY F C 1
ATOM 3261 O O . GLY F 2 7 ? 14.969 7.957 87.882 1.00 28.26 1 GLY F O 1
ATOM 3262 N N . PRO F 2 8 ? 14.813 5.708 87.947 1.00 25.19 2 PRO F N 1
ATOM 3263 C CA . PRO F 2 8 ? 16.259 5.488 88.036 1.00 25.54 2 PRO F CA 1
ATOM 3264 C C . PRO F 2 8 ? 16.936 5.583 86.675 1.00 23.66 2 PRO F C 1
ATOM 3265 O O . PRO F 2 8 ? 16.273 5.468 85.648 1.00 25.65 2 PRO F O 1
ATOM 3277 N N . GLY F 2 10 ? 18.786 4.293 83.451 1.00 20.94 4 GLY F N 1
ATOM 3278 C CA . GLY F 2 10 ? 18.731 2.992 82.815 1.00 22.40 4 GLY F CA 1
ATOM 3279 C C . GLY F 2 10 ? 20.073 2.299 82.936 1.00 25.13 4 GLY F C 1
ATOM 3280 O O . GLY F 2 10 ? 21.001 2.849 83.530 1.00 27.80 4 GLY F O 1
ATOM 3281 N N . PRO F 2 11 ? 20.200 1.092 82.370 1.00 21.93 5 PRO F N 1
ATOM 3282 C CA . PRO F 2 11 ? 21.479 0.403 82.479 1.00 24.93 5 PRO F CA 1
ATOM 3283 C C . PRO F 2 11 ? 22.439 0.851 81.378 1.00 28.84 5 PRO F C 1
ATOM 3284 O O . PRO F 2 11 ? 22.069 1.674 80.546 1.00 26.08 5 PRO F O 1
ATOM 3288 N N . ALA F 2 12 ? 23.658 0.317 81.389 1.00 31.55 6 ALA F N 1
ATOM 3289 C CA . ALA F 2 12 ? 24.636 0.617 80.362 1.00 26.59 6 ALA F CA 1
ATOM 3290 C C . ALA F 2 12 ? 24.087 0.159 79.048 1.00 29.11 6 ALA F C 1
ATOM 3291 O O . ALA F 2 12 ? 23.320 -0.806 78.989 1.00 30.74 6 ALA F O 1
ATOM 3293 N N . GLY F 2 13 ? 24.473 0.860 77.990 1.00 29.52 7 GLY F N 1
ATOM 3294 C CA . GLY F 2 13 ? 24.007 0.537 76.662 1.00 27.50 7 GLY F CA 1
ATOM 3295 C C . GLY F 2 13 ? 24.434 -0.826 76.160 1.00 32.86 7 GLY F C 1
ATOM 3296 O O . GLY F 2 13 ? 25.213 -1.538 76.803 1.00 33.10 7 GLY F O 1
ATOM 3297 N N . PHE F 2 14 ? 23.910 -1.189 74.995 1.00 29.47 8 PHE F N 1
ATOM 3298 C CA . PHE F 2 14 ? 24.314 -2.407 74.319 1.00 32.47 8 PHE F CA 1
ATOM 3299 C C . PHE F 2 14 ? 25.719 -2.210 73.745 1.00 32.27 8 PHE F C 1
ATOM 3300 O O . PHE F 2 14 ? 26.169 -1.079 73.594 1.00 33.94 8 PHE F O 1
ATOM 3316 N N . GLY F 2 16 ? 28.906 -1.848 71.260 1.00 33.26 10 GLY F N 1
ATOM 3317 C CA . GLY F 2 16 ? 29.060 -1.280 69.932 1.00 34.26 10 GLY F CA 1
ATOM 3318 C C . GLY F 2 16 ? 29.139 -2.281 68.795 1.00 37.90 10 GLY F C 1
ATOM 3319 O O . GLY F 2 16 ? 29.113 -3.487 69.028 1.00 39.26 10 GLY F O 1
ATOM 3320 N N . PRO F 2 17 ? 29.222 -1.780 67.549 1.00 37.44 11 PRO F N 1
ATOM 3321 C CA . PRO F 2 17 ? 29.301 -2.610 66.347 1.00 41.17 11 PRO F CA 1
ATOM 3322 C C . PRO F 2 17 ? 30.698 -3.159 66.108 1.00 42.74 11 PRO F C 1
ATOM 3323 O O . PRO F 2 17 ? 31.673 -2.473 66.396 1.00 45.28 11 PRO F O 1
ATOM 3335 N N . GLY F 2 19 ? 33.899 -3.564 64.419 1.00 51.72 13 GLY F N 1
ATOM 3336 C CA . GLY F 2 19 ? 34.599 -2.716 63.464 1.00 58.98 13 GLY F CA 1
ATOM 3337 C C . GLY F 2 19 ? 35.470 -3.444 62.446 1.00 60.95 13 GLY F C 1
ATOM 3338 O O . GLY F 2 19 ? 35.000 -4.356 61.753 1.00 56.32 13 GLY F O 1
ATOM 3339 N N . PRO F 2 20 ? 36.756 -3.052 62.359 1.00 65.68 14 PRO F N 1
ATOM 3340 C CA . PRO F 2 20 ? 37.692 -3.565 61.348 1.00 63.12 14 PRO F CA 1
ATOM 3341 C C . PRO F 2 20 ? 38.108 -5.018 61.592 1.00 60.21 14 PRO F C 1
ATOM 3342 O O . PRO F 2 20 ? 39.176 -5.255 62.162 1.00 58.07 14 PRO F O 1
ATOM 3346 N N . PRO G 2 2 ? -0.924 11.842 98.627 1.00 35.89 -4 PRO G N 1
ATOM 3347 C CA . PRO G 2 2 ? -0.435 10.556 98.110 1.00 36.14 -4 PRO G CA 1
ATOM 3348 C C . PRO G 2 2 ? 0.286 10.698 96.770 1.00 33.15 -4 PRO G C 1
ATOM 3349 O O . PRO G 2 2 ? -0.359 10.664 95.727 1.00 35.69 -4 PRO G O 1
ATOM 3361 N N . GLY G 2 4 ? 2.373 10.331 93.317 1.00 36.31 -2 GLY G N 1
ATOM 3362 C CA . GLY G 2 4 ? 2.326 9.337 92.260 1.00 36.58 -2 GLY G CA 1
ATOM 3363 C C . GLY G 2 4 ? 3.545 8.444 92.299 1.00 33.73 -2 GLY G C 1
ATOM 3364 O O . GLY G 2 4 ? 4.495 8.722 93.027 1.00 34.52 -2 GLY G O 1
ATOM 3365 N N . PRO G 2 5 ? 3.525 7.358 91.521 1.00 34.71 -1 PRO G N 1
ATOM 3366 C CA . PRO G 2 5 ? 4.660 6.429 91.531 1.00 32.78 -1 PRO G CA 1
ATOM 3367 C C . PRO G 2 5 ? 5.872 7.045 90.849 1.00 37.61 -1 PRO G C 1
ATOM 3368 O O . PRO G 2 5 ? 5.724 7.994 90.066 1.00 36.53 -1 PRO G O 1
ATOM 3380 N N . GLY G 2 7 ? 8.611 7.615 88.149 1.00 32.83 1 GLY G N 1
ATOM 3381 C CA . GLY G 2 7 ? 8.569 7.444 86.715 1.00 28.60 1 GLY G CA 1
ATOM 3382 C C . GLY G 2 7 ? 9.292 6.187 86.298 1.00 27.77 1 GLY G C 1
ATOM 3383 O O . GLY G 2 7 ? 10.096 5.645 87.046 1.00 28.15 1 GLY G O 1
ATOM 3384 N N . PRO G 2 8 ? 9.002 5.713 85.088 1.00 29.45 2 PRO G N 1
ATOM 3385 C CA . PRO G 2 8 ? 9.663 4.540 84.514 1.00 29.05 2 PRO G CA 1
ATOM 3386 C C . PRO G 2 8 ? 11.194 4.629 84.515 1.00 30.19 2 PRO G C 1
ATOM 3387 O O . PRO G 2 8 ? 11.768 5.725 84.542 1.00 29.96 2 PRO G O 1
ATOM 3399 N N . GLY G 2 10 ? 14.887 4.815 83.276 1.00 26.45 4 GLY G N 1
ATOM 3400 C CA . GLY G 2 10 ? 15.374 5.530 82.109 1.00 26.25 4 GLY G CA 1
ATOM 3401 C C . GLY G 2 10 ? 15.751 4.588 80.987 1.00 26.28 4 GLY G C 1
ATOM 3402 O O . GLY G 2 10 ? 15.758 3.371 81.170 1.00 27.09 4 GLY G O 1
ATOM 3403 N N . PRO G 2 11 ? 16.074 5.139 79.811 1.00 25.12 5 PRO G N 1
ATOM 3404 C CA . PRO G 2 11 ? 16.497 4.287 78.703 1.00 25.65 5 PRO G CA 1
ATOM 3405 C C . PRO G 2 11 ? 17.873 3.690 78.951 1.00 27.73 5 PRO G C 1
ATOM 3406 O O . PRO G 2 11 ? 18.627 4.181 79.793 1.00 26.53 5 PRO G O 1
ATOM 3410 N N . ALA G 2 12 ? 18.205 2.631 78.229 1.00 26.29 6 ALA G N 1
ATOM 3411 C CA . ALA G 2 12 ? 19.538 2.074 78.355 1.00 27.09 6 ALA G CA 1
ATOM 3412 C C . ALA G 2 12 ? 20.493 3.034 77.671 1.00 29.46 6 ALA G C 1
ATOM 3413 O O . ALA G 2 12 ? 20.069 3.870 76.873 1.00 31.56 6 ALA G O 1
ATOM 3415 N N . GLY G 2 13 ? 21.778 2.930 77.986 1.00 29.92 7 GLY G N 1
ATOM 3416 C CA . GLY G 2 13 ? 22.765 3.831 77.418 1.00 30.65 7 GLY G CA 1
ATOM 3417 C C . GLY G 2 13 ? 22.888 3.728 75.910 1.00 32.17 7 GLY G C 1
ATOM 3418 O O . GLY G 2 13 ? 22.380 2.781 75.302 1.00 32.93 7 GLY G O 1
ATOM 3419 N N . PHE G 2 14 ? 23.551 4.707 75.298 1.00 30.47 8 PHE G N 1
ATOM 3420 C CA . PHE G 2 14 ? 23.754 4.683 73.854 1.00 30.30 8 PHE G CA 1
ATOM 3421 C C . PHE G 2 14 ? 24.598 3.456 73.562 1.00 32.40 8 PHE G C 1
ATOM 3422 O O . PHE G 2 14 ? 25.345 3.004 74.428 1.00 31.44 8 PHE G O 1
ATOM 3438 N N . GLY G 2 16 ? 27.584 1.088 72.296 1.00 34.89 10 GLY G N 1
ATOM 3439 C CA . GLY G 2 16 ? 28.994 1.311 72.550 1.00 36.77 10 GLY G CA 1
ATOM 3440 C C . GLY G 2 16 ? 29.787 1.904 71.403 1.00 36.24 10 GLY G C 1
ATOM 3441 O O . GLY G 2 16 ? 29.258 2.142 70.319 1.00 37.03 10 GLY G O 1
ATOM 3442 N N . PRO G 2 17 ? 31.073 2.166 71.648 1.00 37.33 11 PRO G N 1
ATOM 3443 C CA . PRO G 2 17 ? 31.987 2.543 70.567 1.00 37.92 11 PRO G CA 1
ATOM 3444 C C . PRO G 2 17 ? 32.294 1.327 69.682 1.00 39.26 11 PRO G C 1
ATOM 3445 O O . PRO G 2 17 ? 32.200 0.191 70.143 1.00 39.09 11 PRO G O 1
ATOM 3457 N N . GLY G 2 19 ? 34.143 -1.668 67.759 1.00 48.81 13 GLY G N 1
ATOM 3458 C CA . GLY G 2 19 ? 35.268 -2.506 68.142 1.00 49.12 13 GLY G CA 1
ATOM 3459 C C . GLY G 2 19 ? 36.561 -2.254 67.385 1.00 53.54 13 GLY G C 1
ATOM 3460 O O . GLY G 2 19 ? 36.529 -1.828 66.229 1.00 54.99 13 GLY G O 1
ATOM 3461 N N . PRO G 2 20 ? 37.707 -2.547 68.032 1.00 56.12 14 PRO G N 1
ATOM 3462 C CA . PRO G 2 20 ? 39.085 -2.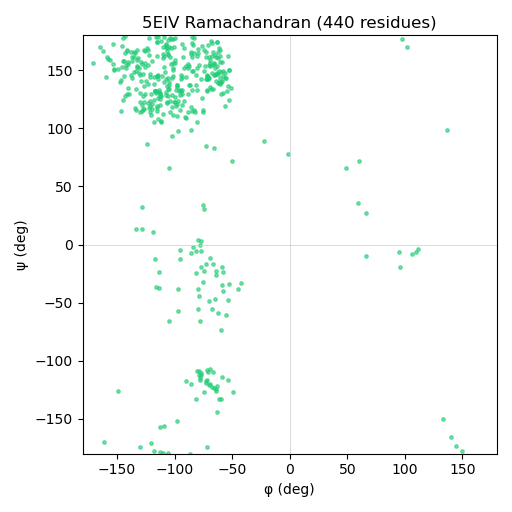256 67.609 1.00 54.89 14 PRO G CA 1
ATOM 3463 C C . PRO G 2 20 ? 39.697 -3.291 66.657 1.00 56.82 14 PRO G C 1
ATOM 3464 O O . PRO G 2 20 ? 39.070 -4.312 66.386 1.00 55.14 14 PRO G O 1
ATOM 3476 N N . GLY H 2 1 ? -7.691 12.313 98.279 1.00 34.80 -5 GLY H N 1
ATOM 3477 C CA . GLY H 2 1 ? -7.934 12.614 96.883 1.00 35.84 -5 GLY H CA 1
ATOM 3478 C C . GLY H 2 1 ? -6.960 11.883 96.000 1.00 36.61 -5 GLY H C 1
ATOM 3479 O O . GLY H 2 1 ? -6.118 11.143 96.513 1.00 36.30 -5 GLY H O 1
ATOM 3480 N N . PRO H 2 2 ? -7.044 12.121 94.680 1.00 37.08 -4 PRO H N 1
ATOM 3481 C CA . PRO H 2 2 ? -6.373 11.372 93.615 1.00 32.67 -4 PRO H CA 1
ATOM 3482 C C . PRO H 2 2 ? -4.890 11.191 93.881 1.00 33.45 -4 PRO H C 1
ATOM 3483 O O . PRO H 2 2 ? -4.306 12.030 94.558 1.00 33.85 -4 PRO H O 1
ATOM 3495 N N . GLY H 2 4 ? -1.086 11.521 92.717 1.00 34.52 -2 GLY H N 1
ATOM 3496 C CA . GLY H 2 4 ? -0.452 12.444 91.795 1.00 32.20 -2 GLY H CA 1
ATOM 3497 C C . GLY H 2 4 ? -0.084 11.765 90.494 1.00 32.82 -2 GLY H C 1
ATOM 3498 O O . GLY H 2 4 ? -0.104 10.531 90.400 1.00 33.67 -2 GLY H O 1
ATOM 3499 N N . PRO H 2 5 ? 0.247 12.563 89.476 1.00 30.11 -1 PRO H N 1
ATOM 3500 C CA . PRO H 2 5 ? 0.722 11.972 88.229 1.00 31.25 -1 PRO H CA 1
ATOM 3501 C C . PRO H 2 5 ? 2.036 11.243 88.461 1.00 33.32 -1 PRO H C 1
ATOM 3502 O O . PRO H 2 5 ? 2.688 11.494 89.473 1.00 30.39 -1 PRO H O 1
ATOM 3514 N N . GLY H 2 7 ? 5.946 9.974 88.205 1.00 32.85 1 GLY H N 1
ATOM 3515 C CA . GLY H 2 7 ? 7.215 10.651 88.143 1.00 33.92 1 GLY H CA 1
ATOM 3516 C C . GLY H 2 7 ? 7.756 10.717 86.739 1.00 31.18 1 GLY H C 1
ATOM 3517 O O . GLY H 2 7 ? 7.219 10.102 85.818 1.00 33.23 1 GLY H O 1
ATOM 3518 N N . PRO H 2 8 ? 8.815 11.497 86.562 1.00 29.44 2 PRO H N 1
ATOM 3519 C CA . PRO H 2 8 ? 9.515 11.530 85.281 1.00 28.40 2 PRO H CA 1
ATOM 3520 C C . PRO H 2 8 ? 10.346 10.267 85.074 1.00 29.31 2 PRO H C 1
ATOM 3521 O O . PRO H 2 8 ? 10.773 9.632 86.043 1.00 29.46 2 PRO H O 1
ATOM 3533 N N . GLY H 2 10 ? 13.595 8.054 84.292 1.00 28.74 4 GLY H N 1
ATOM 3534 C CA . GLY H 2 10 ? 14.945 8.226 84.775 1.00 26.77 4 GLY H CA 1
ATOM 3535 C C . GLY H 2 10 ? 15.836 8.672 83.651 1.00 24.14 4 GLY H C 1
ATOM 3536 O O . GLY H 2 10 ? 15.406 8.678 82.503 1.00 23.93 4 GLY H O 1
ATOM 3537 N N . PRO H 2 11 ? 17.071 9.077 83.981 1.00 25.35 5 PRO H N 1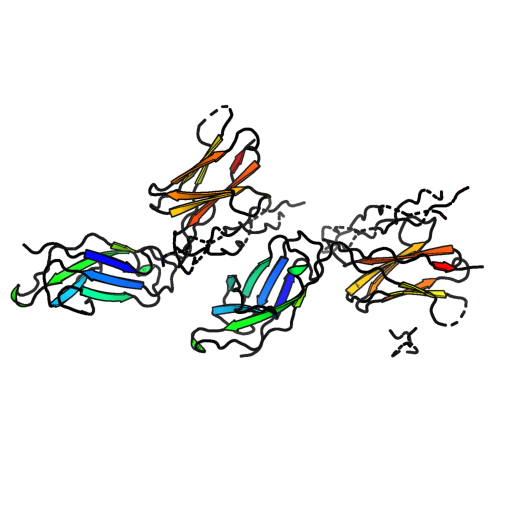
ATOM 3538 C CA . PRO H 2 11 ? 18.045 9.454 82.962 1.00 22.47 5 PRO H CA 1
ATOM 3539 C C . PRO H 2 11 ? 18.461 8.233 82.153 1.00 24.96 5 PRO H C 1
ATOM 3540 O O . PRO H 2 11 ? 18.250 7.104 82.608 1.00 24.00 5 PRO H O 1
ATOM 3544 N N . ALA H 2 12 ? 19.052 8.448 80.982 1.00 23.14 6 ALA H N 1
ATOM 3545 C CA . ALA H 2 12 ? 19.602 7.334 80.216 1.00 25.58 6 ALA H CA 1
ATOM 3546 C C . ALA H 2 12 ? 20.831 6.793 80.919 1.00 24.79 6 ALA H C 1
ATOM 3547 O O . ALA H 2 12 ? 21.491 7.508 81.672 1.00 27.82 6 ALA H O 1
ATOM 3549 N N . GLY H 2 13 ? 21.138 5.526 80.680 1.00 26.49 7 GLY H N 1
ATOM 3550 C CA . GLY H 2 13 ? 22.362 4.947 81.205 1.00 29.59 7 GLY H CA 1
ATOM 3551 C C . GLY H 2 13 ? 23.638 5.422 80.516 1.00 29.00 7 GLY H C 1
ATOM 3552 O O . GLY H 2 13 ? 23.594 6.042 79.452 1.00 23.42 7 GLY H O 1
ATOM 3553 N N . PHE H 2 14 ? 24.781 5.150 81.149 1.00 32.61 8 PHE H N 1
ATOM 3554 C CA . PHE H 2 14 ? 26.080 5.387 80.524 1.00 28.33 8 PHE H CA 1
ATOM 3555 C C . PHE H 2 14 ? 26.151 4.516 79.266 1.00 29.77 8 PHE H C 1
ATOM 3556 O O . PHE H 2 14 ? 25.548 3.444 79.220 1.00 30.46 8 PHE H O 1
ATOM 3572 N N . GLY H 2 16 ? 27.326 1.915 76.281 1.00 30.40 10 GLY H N 1
ATOM 3573 C CA . GLY H 2 16 ? 27.780 0.545 76.395 1.00 33.35 10 GLY H CA 1
ATOM 3574 C C . GLY H 2 16 ? 29.240 0.310 76.067 1.00 33.93 10 GLY H C 1
ATOM 3575 O O . GLY H 2 16 ? 29.949 1.222 75.640 1.00 33.60 10 GLY H O 1
ATOM 3576 N N . PRO H 2 17 ? 29.694 -0.932 76.270 1.00 31.28 11 PRO H N 1
ATOM 3577 C CA . PRO H 2 17 ? 31.071 -1.342 75.999 1.00 30.52 11 PRO H CA 1
ATOM 3578 C C . PRO H 2 17 ? 31.402 -1.339 74.511 1.00 34.68 11 PRO H C 1
ATOM 3579 O O . PRO H 2 17 ? 30.504 -1.289 73.671 1.00 37.47 11 PRO H O 1
ATOM 3591 N N . GLY H 2 19 ? 32.590 -2.656 70.768 1.00 39.75 13 GLY H N 1
ATOM 3592 C CA . GLY H 2 19 ? 32.176 -3.803 69.969 1.00 41.43 13 GLY H CA 1
ATOM 3593 C C . GLY H 2 19 ? 33.269 -4.824 69.706 1.00 43.26 13 GLY H C 1
ATOM 3594 O O . GLY H 2 19 ? 34.401 -4.642 70.139 1.00 44.62 13 GLY H O 1
ATOM 3595 N N . PRO H 2 20 ? 32.937 -5.914 68.999 1.00 42.55 14 PRO H N 1
ATOM 3596 C CA . PRO H 2 20 ? 33.909 -7.005 68.893 1.00 44.52 14 PRO H CA 1
ATOM 3597 C C . PRO H 2 20 ? 34.604 -7.236 67.545 1.00 54.00 14 PRO H C 1
ATOM 3598 O O . PRO H 2 20 ? 33.953 -7.580 66.550 1.00 60.04 14 PRO H O 1
ATOM 3610 N N . GLY I 3 2 ? 0.562 -23.004 86.365 1.00 39.07 -5 GLY I N 1
ATOM 3611 C CA . GLY I 3 2 ? 1.707 -23.138 87.246 1.00 38.11 -5 GLY I CA 1
ATOM 3612 C C . GLY I 3 2 ? 2.967 -22.550 86.636 1.00 38.46 -5 GLY I C 1
ATOM 3613 O O . GLY I 3 2 ? 3.366 -22.927 85.530 1.00 38.53 -5 GLY I O 1
ATOM 3614 N N . PRO I 3 3 ? 3.589 -21.598 87.347 1.00 35.36 -4 PRO I N 1
ATOM 3615 C CA . PRO I 3 3 ? 4.802 -20.906 86.894 1.00 34.65 -4 PRO I CA 1
ATOM 3616 C C . PRO I 3 3 ? 6.079 -21.613 87.341 1.00 35.52 -4 PRO I C 1
ATOM 3617 O O . PRO I 3 3 ? 6.139 -22.091 88.474 1.00 39.70 -4 PRO I O 1
ATOM 3629 N N . GLY I 3 5 ? 9.493 -22.701 88.912 1.00 37.36 -2 GLY I N 1
ATOM 3630 C CA . GLY I 3 5 ? 10.013 -22.272 90.190 1.00 33.74 -2 GLY I CA 1
ATOM 3631 C C . GLY I 3 5 ? 11.335 -21.580 90.002 1.00 37.04 -2 GLY I C 1
ATOM 3632 O O . GLY I 3 5 ? 11.733 -21.292 88.876 1.00 36.90 -2 GLY I O 1
ATOM 3633 N N . PRO I 3 6 ? 12.025 -21.301 91.108 1.00 33.67 -1 PRO I N 1
ATOM 3634 C CA . PRO I 3 6 ? 13.355 -20.683 91.115 1.00 34.81 -1 PRO I CA 1
ATOM 3635 C C . PRO I 3 6 ? 14.417 -21.552 90.447 1.00 36.66 -1 PRO I C 1
ATOM 3636 O O . PRO I 3 6 ? 14.119 -22.677 90.057 1.00 38.14 -1 PRO I O 1
ATOM 3656 N N . GLY J 3 2 ? 6.821 -23.779 90.775 1.00 35.26 -2 GLY J N 1
ATOM 3657 C CA . GLY J 3 2 ? 7.620 -24.965 90.963 1.00 34.22 -2 GLY J CA 1
ATOM 3658 C C . GLY J 3 2 ? 8.692 -24.877 92.015 1.00 34.99 -2 GLY J C 1
ATOM 3659 O O . GLY J 3 2 ? 8.950 -23.823 92.585 1.00 37.45 -2 GLY J O 1
ATOM 3660 N N . PRO J 3 3 ? 9.315 -26.015 92.294 1.00 36.01 -1 PRO J N 1
ATOM 3661 C CA . PRO J 3 3 ? 10.515 -26.051 93.115 1.00 37.65 -1 PRO J CA 1
ATOM 3662 C C . PRO J 3 3 ? 11.665 -25.425 92.350 1.00 37.95 -1 PRO J C 1
ATOM 3663 O O . PRO J 3 3 ? 11.507 -25.090 91.176 1.00 41.09 -1 PRO J O 1
ATOM 3675 N N . GLY J 3 5 ? 15.129 -25.125 90.232 1.00 34.91 1 GLY J N 1
ATOM 3676 C CA . GLY J 3 5 ? 15.664 -25.947 89.178 1.00 36.96 1 GLY J CA 1
ATOM 3677 C C . GLY J 3 5 ? 17.024 -26.485 89.548 1.00 40.10 1 GLY J C 1
ATOM 3678 O O . GLY J 3 5 ? 17.545 -26.173 90.617 1.00 46.13 1 GLY J O 1
ATOM 3679 N N . PRO J 3 6 ? 17.607 -27.300 88.661 1.00 43.86 2 PRO J N 1
ATOM 3680 C CA . PRO J 3 6 ? 18.964 -27.851 88.763 1.00 43.11 2 PRO J CA 1
ATOM 3681 C C . PRO J 3 6 ? 20.048 -26.761 88.864 1.00 45.14 2 PRO J C 1
ATOM 3682 O O . PRO J 3 6 ? 19.719 -25.597 89.116 1.00 42.83 2 PRO J O 1
ATOM 3694 N N . GLY K 3 2 ? 3.233 -25.804 89.692 1.00 34.89 -5 GLY K N 1
ATOM 3695 C CA . GLY K 3 2 ? 4.358 -25.131 89.074 1.00 32.48 -5 GLY K CA 1
ATOM 3696 C C . GLY K 3 2 ? 5.459 -26.101 88.712 1.00 33.27 -5 GLY K C 1
ATOM 3697 O O . GLY K 3 2 ? 5.870 -26.919 89.535 1.00 32.51 -5 GLY K O 1
ATOM 3698 N N . PRO K 3 3 ? 5.929 -26.034 87.461 1.00 34.93 -4 PRO K N 1
ATOM 3699 C CA . PRO K 3 3 ? 7.048 -26.833 86.960 1.00 31.98 -4 PRO K CA 1
ATOM 3700 C C . PRO K 3 3 ? 8.345 -26.451 87.661 1.00 36.96 -4 PRO K C 1
ATOM 3701 O O . PRO K 3 3 ? 8.478 -25.299 88.080 1.00 36.57 -4 PRO K O 1
ATOM 3713 N N . GLY K 3 5 ? 12.113 -25.243 88.361 1.00 36.64 -2 GLY K N 1
ATOM 3714 C CA . GLY K 3 5 ? 12.730 -24.091 87.753 1.00 37.36 -2 GLY K CA 1
ATOM 3715 C C . GLY K 3 5 ? 13.798 -24.450 86.750 1.00 37.45 -2 GLY K C 1
ATOM 3716 O O . GLY K 3 5 ? 14.086 -25.629 86.530 1.00 39.79 -2 GLY K O 1
ATOM 3717 N N . PRO K 3 6 ? 14.384 -23.423 86.127 1.00 32.90 -1 PRO K N 1
ATOM 3718 C CA . PRO K 3 6 ? 15.557 -23.492 85.261 1.00 38.50 -1 PRO K CA 1
ATOM 3719 C C . PRO K 3 6 ? 16.853 -23.696 86.063 1.00 37.74 -1 PRO K C 1
ATOM 3720 O O . PRO K 3 6 ? 16.832 -23.738 87.286 1.00 38.53 -1 PRO K O 1
#

Sequence (462 aa):
HPKPWLGAQPATVVTPGVNVTLRCRAPQPAWRFGLFKPGEIAPLLFRDVSSELAEFFLEEVTPAQGGSYRCCYRRPDWGPGVWSQPSDVLELLVTEELPRPSLVALPANVSLRCAGRLRNMSFVLYREGVAAPLQYRHSAQPWADFTLLGARAPGTYSCYYHTPSAPYVLSQRSEVLVIAAYHPKPWLGAQPATVVTPGVNVTLRCRAPQPAWRFGLFKPGEIAPLLFRDVSSELAEFFLEEVTPAQGGSYRCCYRRPDWGPGVWSQPSDVLELLVTEELPRPSLVALPANVSLRCAGRLRNMSFVLYREGVAAPLQYRHSAQPWADFTLLGARAPGTYSCYYHTPSAPYVLSQRSEVLVIAGPGPGPGPAGFGPGPPGPGPGPAGFGPGPGPGPGPGPAGFGPGPGPGPGPGPAGFGPGPPGPGPGPAGFGPGPGPGPGPGPAGFGPGPGPGPGPGPGPGP

InterPro domains:
  IPR003599 Immunoglobulin domain subtype [SM00409] (38-121)
  IPR003599 Immunoglobulin domain subtype [SM00409] (135-215)
  IPR013783 Immunoglobulin-like fold [G3DSA:2.60.40.10] (28-124)
  IPR013783 Immunoglobulin-like fold [G3DSA:2.60.40.10] (125-215)
  IPR036179 Immunoglobulin-like domain superfamily [SSF48726] (30-125)
  IPR036179 Immunoglobulin-like domain superfamily [SSF48726] (127-218)
  IPR050412 Immunoglobulin-like Receptors in Immune Regulation [PTHR11738] (16-229)

GO terms:
  GO:0038064 collagen receptor activity (F, IDA)
  GO:0038064 collagen receptor activity (F, IMP)
  GO:0030316 osteoclast differentiation (P, IMP)
  GO:1904724 tertiary granule lumen (C, TAS)
  GO:0035580 specific granule lumen (C, TAS)
  GO:0005576 extracellular region (C, TAS)
  GO:0070062 extracellular exosome (C, HDA)

Foldseek 3Di:
DAEWAWDKPPDLEFEAQDKMKIKIFDPDFFDWKFKDAPPDDGTHTFDDPGRGITMDIDGRHDQVNFAWIWIWGHHCVVPPPDTHDIYHTRGHGYHQAAAWWAWDWDPVKTKIKTFDQDAQKKKFKPFPPDDDTPDIDTGRHRIDIHIGDPVVPFGKMKMWIWHDDPVIHIHDIYDIDGDDD/DFDAWAKDKPPDLEEAAQDKMKMKTFGPDFADWKWKDDVPPPGTHTFDDPGRGMTMDIDGRDDQVPFAWMWMWGHHPVVDPPDTGDIYDTRGHGYHQAAAAWAWDWPPVKIKIKTFDQDAWWKKFKDFPPDDDTPDIDTGGHRMDMDMGDPVPPFGKMKMWIWHPDPVIHIHDIHDIDGDD/DADDDDDDDDDDDPD/DDDDDDDDDDDDPD/DQDDDDDDDDDDDPD/DQDDDDDDDDDDDPD/DDDDDDDDDDDDPD/DADDDDDDDDDDDPD/DAPD/DCPD/DDPD

Nearest PDB structures (foldseek):
  5eiv-assembly1_B  TM=9.995E-01  e=3.586E-31  Homo sapiens
  5eiq-assembly1_A  TM=9.557E-01  e=4.540E-28  Homo sapiens
  5cjb-assembly1_A  TM=9.642E-01  e=1.306E-27  Homo sapiens
  4ll9-assembly1_A  TM=5.224E-01  e=4.469E-12  Homo sapiens
  6grs-assembly1_A  TM=5.161E-01  e=8.797E-10  Mus musculus

B-factor: mean 33.26, std 7.6, range [18.33, 74.44]

Radius of gyration: 31.88 Å; Cα contacts (8 Å, |Δi|>4): 1285; chains: 11; bounding box: 59×71×111 Å

CATH classification: 2.60.40.10 (+1 more: 2.60.40.10)

Secondary structure (DSSP, 8-state):
----EEEEES-SEE-TT--EEEEEE-SS--SEEEEE-SS-SS-EEPEEEETTEEEEEETT--GGG-EEEEEEEE-GGG-TT---PPPPPEEEEE-SEEPPPEEEE----EEEEEE-S-SSEEEEEEETT--S-SEEEEESSSEEEEEE-TTT--EEEEEEEE-SSSS--EEPPPPPEEE--/--PPPEEEEES-SEE-TT--EEEEEE-SS--SEEEEE-SSSSSPEEPEESSSSEEEEEETT--GGG-EEEEEEEE-GGG-TT--PPPPPPEEEEE-SSBPPPEEEE----EEEEEE-S-SS-EEEEEETT--S-SEEEE-SSSEEEEEE-STT--EEEEEEEE-SSSSP-BBPPPPPEEE-/-------PPP-----/------PPP-----/---------------/---------------/------PPP-----/-------PPP-----/----/----/----